Protein AF-A0AAF5CZ72-F1 (afdb_monomer_lite)

Structure (mmCIF, N/CA/C/O backbone):
data_AF-A0AAF5CZ72-F1
#
_entry.id   AF-A0AAF5CZ72-F1
#
loop_
_atom_site.group_PDB
_atom_site.id
_atom_site.type_symbol
_atom_site.label_atom_id
_atom_site.label_alt_id
_atom_site.label_comp_id
_atom_site.label_asym_id
_atom_site.label_entity_id
_atom_site.label_seq_id
_atom_site.pdbx_PDB_ins_code
_atom_site.Cartn_x
_atom_site.Cartn_y
_atom_site.Cartn_z
_atom_site.occupancy
_atom_site.B_iso_or_equiv
_atom_site.auth_seq_id
_atom_site.auth_comp_id
_atom_site.auth_asym_id
_atom_site.auth_atom_id
_atom_site.pdbx_PDB_model_num
ATOM 1 N N . ARG A 1 1 ? -24.832 -3.952 35.831 1.00 93.50 1 ARG A N 1
ATOM 2 C CA . ARG A 1 1 ? -23.493 -4.378 35.353 1.00 93.50 1 ARG A CA 1
ATOM 3 C C . ARG A 1 1 ? -23.119 -3.687 34.043 1.00 93.50 1 ARG A C 1
ATOM 5 O O . ARG A 1 1 ? -22.238 -2.846 34.098 1.00 93.50 1 ARG A O 1
ATOM 12 N N . LEU A 1 2 ? -23.837 -3.908 32.927 1.00 95.81 2 LEU A N 1
ATOM 13 C CA . LEU A 1 2 ? -23.549 -3.218 31.651 1.00 95.81 2 LEU A CA 1
ATOM 14 C C . LEU A 1 2 ? -23.473 -1.693 31.794 1.00 95.81 2 LEU A C 1
ATOM 16 O O . LEU A 1 2 ? -22.510 -1.086 31.352 1.00 95.81 2 LEU A O 1
ATOM 20 N N . ALA A 1 3 ? -24.460 -1.085 32.460 1.00 96.19 3 ALA A N 1
ATOM 21 C CA . ALA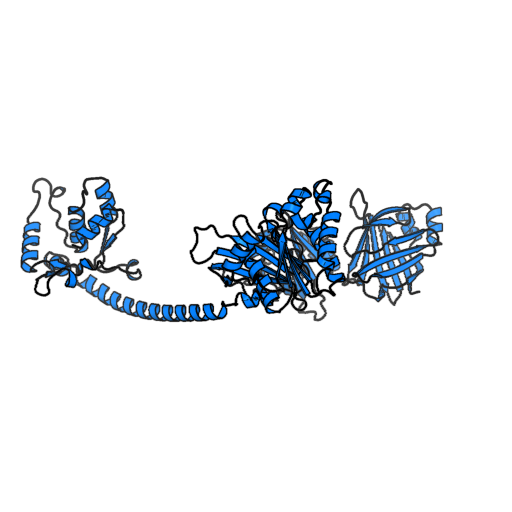 A 1 3 ? -24.511 0.366 32.628 1.00 96.19 3 ALA A CA 1
ATOM 22 C C . ALA A 1 3 ? -23.283 0.937 33.362 1.00 96.19 3 ALA A C 1
ATOM 24 O O . ALA A 1 3 ? -22.814 2.002 32.989 1.00 96.19 3 ALA A O 1
ATOM 25 N N . ALA A 1 4 ? -22.731 0.210 34.342 1.00 95.75 4 ALA A N 1
ATOM 26 C CA . ALA A 1 4 ? -21.543 0.638 35.081 1.00 95.75 4 ALA A CA 1
ATOM 27 C C . ALA A 1 4 ? -20.281 0.558 34.209 1.00 95.75 4 ALA A C 1
ATOM 29 O O . ALA A 1 4 ? -19.501 1.504 34.168 1.00 95.75 4 ALA A O 1
ATOM 30 N N . PHE A 1 5 ? -20.129 -0.534 33.447 1.00 95.88 5 PHE A N 1
ATOM 31 C CA . PHE A 1 5 ? -19.059 -0.670 32.454 1.00 95.88 5 PHE A CA 1
ATOM 32 C C . PHE A 1 5 ? -19.119 0.464 31.423 1.00 95.88 5 PHE A C 1
ATOM 34 O O . PHE A 1 5 ? -18.120 1.131 31.173 1.00 95.88 5 PHE A O 1
ATOM 41 N N . VAL A 1 6 ? -20.305 0.733 30.870 1.00 97.50 6 VAL A N 1
ATOM 42 C CA . VAL A 1 6 ? -20.506 1.812 29.899 1.00 97.50 6 VAL A CA 1
ATOM 43 C C . VAL A 1 6 ? -20.211 3.177 30.528 1.00 97.50 6 VAL A C 1
ATOM 45 O O . VAL A 1 6 ? -19.459 3.945 29.945 1.00 97.50 6 VAL A O 1
ATOM 48 N N . ALA A 1 7 ? -20.727 3.473 31.725 1.00 97.50 7 ALA A N 1
ATOM 49 C CA . ALA A 1 7 ? -20.492 4.749 32.405 1.00 97.50 7 ALA A CA 1
ATOM 50 C C . ALA A 1 7 ? -18.996 5.038 32.613 1.00 97.50 7 ALA A C 1
ATOM 52 O O . ALA A 1 7 ? -18.552 6.154 32.343 1.00 97.50 7 ALA A O 1
ATOM 53 N N . LYS A 1 8 ? -18.214 4.028 33.021 1.00 97.38 8 LYS A N 1
ATOM 54 C CA . LYS A 1 8 ? -16.760 4.151 33.181 1.00 97.38 8 LYS A CA 1
ATOM 55 C C . LYS A 1 8 ? -16.072 4.508 31.856 1.00 97.38 8 LYS A C 1
ATOM 57 O O . LYS A 1 8 ? -15.407 5.536 31.783 1.00 97.38 8 LYS A O 1
ATOM 62 N N . ASN A 1 9 ? -16.330 3.748 30.790 1.00 97.25 9 ASN A N 1
ATOM 63 C CA . ASN A 1 9 ? -15.731 4.004 29.472 1.00 97.25 9 ASN A CA 1
ATOM 64 C C . ASN A 1 9 ? -16.132 5.384 28.900 1.00 97.25 9 ASN A C 1
ATOM 66 O O . ASN A 1 9 ? -15.327 6.062 28.264 1.00 97.25 9 ASN A O 1
ATOM 70 N N . LEU A 1 10 ? -17.364 5.850 29.154 1.00 97.88 10 LEU A N 1
ATOM 71 C CA . LEU A 1 10 ? -17.806 7.189 28.736 1.00 97.88 10 LEU A CA 1
ATOM 72 C C . LEU A 1 10 ? -17.044 8.316 29.463 1.00 97.88 10 LEU A C 1
ATOM 74 O O . LEU A 1 10 ? -16.788 9.364 28.857 1.00 97.88 10 LEU A O 1
ATOM 78 N N . LEU A 1 11 ? -16.689 8.118 30.741 1.00 95.75 11 LEU A N 1
ATOM 79 C CA . LEU A 1 11 ? -15.871 9.052 31.534 1.00 95.75 11 LEU A CA 1
ATOM 80 C C . LEU A 1 11 ? -14.395 9.044 31.131 1.00 95.75 11 LEU A C 1
ATOM 82 O O . LEU A 1 11 ? -13.753 10.089 31.239 1.00 95.75 11 LEU A O 1
ATOM 86 N N . GLU A 1 12 ? -13.897 7.908 30.647 1.00 96.44 12 GLU A N 1
ATOM 87 C CA . GLU A 1 12 ? -12.569 7.750 30.031 1.00 96.44 12 GLU A CA 1
ATOM 88 C C . GLU A 1 12 ? -12.496 8.365 28.622 1.00 96.44 12 GLU A C 1
ATOM 90 O O . GLU A 1 12 ? -11.423 8.471 28.043 1.00 96.44 12 GLU A O 1
ATOM 95 N N . GLY A 1 13 ? -13.626 8.818 28.067 1.00 94.19 13 GLY A N 1
ATOM 96 C CA . GLY A 1 13 ? -13.669 9.524 26.784 1.00 94.19 13 GLY A CA 1
ATOM 97 C C . GLY A 1 13 ? -14.124 8.680 25.596 1.00 94.19 13 GLY A C 1
ATOM 98 O O . GLY A 1 13 ? -14.270 9.218 24.497 1.00 94.19 13 GLY A O 1
ATOM 99 N N . GLN A 1 14 ? -14.422 7.396 25.794 1.00 95.69 14 GLN A N 1
ATOM 100 C CA . GLN A 1 14 ? -14.831 6.510 24.708 1.00 95.69 14 GLN A CA 1
ATOM 101 C C . GLN A 1 14 ? -16.264 6.791 24.237 1.00 95.69 14 GLN A C 1
ATOM 103 O O . GLN A 1 14 ? -17.154 7.127 25.022 1.00 95.69 14 GLN A O 1
ATOM 108 N N . LYS A 1 15 ? -16.509 6.618 22.933 1.00 96.69 15 LYS A N 1
ATOM 109 C CA . LYS A 1 15 ? -17.856 6.630 22.344 1.00 96.69 15 LYS A CA 1
ATOM 110 C C . LYS A 1 15 ? -18.422 5.218 22.370 1.00 96.69 15 LYS A C 1
ATOM 112 O O . LYS A 1 15 ? -17.863 4.320 21.748 1.00 96.69 15 LYS A O 1
ATOM 117 N N . VAL A 1 16 ? -19.538 5.026 23.070 1.00 96.75 16 VAL A N 1
ATOM 118 C CA . VAL A 1 16 ? -20.135 3.700 23.266 1.00 96.75 16 VAL A CA 1
ATOM 119 C C . VAL A 1 16 ? -21.534 3.662 22.673 1.00 96.75 16 VAL A C 1
ATOM 121 O O . VAL A 1 16 ? -22.371 4.524 22.946 1.00 96.75 16 VAL A O 1
ATOM 124 N N . ILE A 1 17 ? -21.795 2.636 21.867 1.00 97.06 17 ILE A N 1
ATOM 125 C CA . ILE A 1 17 ? -23.080 2.421 21.205 1.00 97.06 17 ILE A CA 1
ATOM 126 C C . ILE A 1 17 ? -23.619 1.071 21.656 1.00 97.06 17 ILE A C 1
ATOM 128 O O . ILE A 1 17 ? -23.020 0.032 21.387 1.00 97.06 17 ILE A O 1
ATOM 132 N N . VAL A 1 18 ? -24.746 1.088 22.361 1.00 97.25 18 VAL A N 1
ATOM 133 C CA . VAL A 1 18 ? -25.418 -0.119 22.844 1.00 97.25 18 VAL A CA 1
ATOM 134 C C . VAL A 1 18 ? -26.558 -0.464 21.895 1.00 97.25 18 VAL A C 1
ATOM 136 O O . VAL A 1 18 ? -27.410 0.366 21.593 1.00 97.25 18 VAL A O 1
ATOM 139 N N . LEU A 1 19 ? -26.554 -1.698 21.411 1.00 96.56 19 LEU A N 1
ATOM 140 C CA . LEU A 1 19 ? -27.514 -2.212 20.439 1.00 96.56 19 LEU A CA 1
ATOM 141 C C . LEU A 1 19 ? -28.357 -3.313 21.087 1.00 96.56 19 LEU A C 1
ATOM 143 O O . LEU A 1 19 ? -27.892 -3.949 22.037 1.00 96.56 19 LEU A O 1
ATOM 147 N N . ARG A 1 20 ? -29.550 -3.574 20.544 1.00 95.50 20 ARG A N 1
ATOM 148 C CA . ARG A 1 20 ? -30.510 -4.561 21.071 1.00 95.50 20 ARG A CA 1
ATOM 149 C C . ARG A 1 20 ? -30.875 -4.328 22.538 1.00 95.50 20 ARG A C 1
ATOM 151 O O . ARG A 1 20 ? -30.825 -5.237 23.370 1.00 95.50 20 ARG A O 1
ATOM 158 N N . CYS A 1 21 ? -31.212 -3.085 22.887 1.00 97.44 21 CYS A N 1
ATOM 159 C CA . CYS A 1 21 ? -31.580 -2.739 24.260 1.00 97.44 21 CYS A CA 1
ATOM 160 C C . CYS A 1 21 ? -32.808 -3.513 24.785 1.00 97.44 21 CYS A C 1
ATOM 162 O O . CYS A 1 21 ? -32.939 -3.696 25.992 1.00 97.44 21 CYS A O 1
ATOM 164 N N . GLU A 1 22 ? -33.685 -4.001 23.909 1.00 96.69 22 GLU A N 1
ATOM 165 C CA . GLU A 1 22 ? -34.842 -4.842 24.233 1.00 96.69 22 GLU A CA 1
ATOM 166 C C . GLU A 1 22 ? -34.468 -6.247 24.738 1.00 96.69 22 GLU A C 1
ATOM 168 O O . GLU A 1 22 ? -35.225 -6.849 25.504 1.00 96.69 22 GLU A O 1
ATOM 173 N N . GLU A 1 23 ? -33.296 -6.766 24.360 1.00 95.69 23 GLU A N 1
ATOM 174 C CA . GLU A 1 23 ? -32.754 -8.047 24.842 1.00 95.69 23 GLU A CA 1
ATOM 175 C C . GLU A 1 23 ? -31.932 -7.882 26.138 1.00 95.69 23 GLU A C 1
ATOM 177 O O . GLU A 1 23 ? -31.432 -8.866 26.687 1.00 95.69 23 GLU A O 1
ATOM 182 N N . LEU A 1 24 ? -31.800 -6.659 26.675 1.00 96.19 24 LEU A N 1
ATOM 183 C CA . LEU A 1 24 ? -31.141 -6.445 27.965 1.00 96.19 24 LEU A CA 1
ATOM 184 C C . LEU A 1 24 ? -31.910 -7.106 29.102 1.00 96.19 24 LEU A C 1
ATOM 186 O O . LEU A 1 24 ? -33.134 -7.218 29.088 1.00 96.19 24 LEU A O 1
ATOM 190 N N . VAL A 1 25 ? -31.167 -7.498 30.131 1.00 95.31 25 VAL A N 1
ATOM 191 C CA . VAL A 1 25 ? -31.692 -8.255 31.261 1.00 95.31 25 VAL A CA 1
ATOM 192 C C . VAL A 1 25 ? -31.418 -7.525 32.572 1.00 95.31 25 VAL A C 1
ATOM 194 O O . VAL A 1 25 ? -30.308 -7.049 32.821 1.00 95.31 25 VAL A O 1
ATOM 197 N N . ILE A 1 26 ? -32.438 -7.467 33.423 1.00 94.56 26 ILE A N 1
ATOM 198 C CA . ILE A 1 26 ? -32.374 -6.995 34.804 1.00 94.56 26 ILE A CA 1
ATOM 199 C C . ILE A 1 26 ? -32.451 -8.222 35.715 1.00 94.56 26 ILE A C 1
ATOM 201 O O . ILE A 1 26 ? -33.317 -9.071 35.541 1.00 94.56 26 ILE A O 1
ATOM 205 N N . SER A 1 27 ? -31.549 -8.329 36.688 1.00 92.69 27 SER A N 1
ATOM 206 C CA . SER A 1 27 ? -31.594 -9.396 37.694 1.00 92.69 27 SER A CA 1
ATOM 207 C C . SER A 1 27 ? -32.832 -9.271 38.587 1.00 92.69 27 SER A C 1
ATOM 209 O O . SER A 1 27 ? -33.130 -8.171 39.059 1.00 92.69 27 SER A O 1
ATOM 211 N N . GLY A 1 28 ? -33.474 -10.398 38.890 1.00 92.94 28 GLY A N 1
ATOM 212 C CA . GLY A 1 28 ? -34.670 -10.474 39.726 1.00 92.94 28 GLY A CA 1
ATOM 213 C C . GLY A 1 28 ? -35.922 -10.865 38.943 1.00 92.94 28 GLY A C 1
ATOM 214 O O . GLY A 1 28 ? -35.965 -10.779 37.716 1.00 92.94 28 GLY A O 1
ATOM 215 N N . ASN A 1 29 ? -36.944 -11.298 39.680 1.00 94.88 29 ASN A N 1
ATOM 216 C CA . ASN A 1 29 ? -38.208 -11.745 39.110 1.00 94.88 29 ASN A CA 1
ATOM 217 C C . ASN A 1 29 ? -38.923 -10.618 38.349 1.00 94.88 29 ASN A C 1
ATOM 219 O O . ASN A 1 29 ? -39.008 -9.479 38.822 1.00 94.88 29 ASN A O 1
ATOM 223 N N . PHE A 1 30 ? -39.490 -10.973 37.196 1.00 96.31 30 PHE A N 1
ATOM 224 C CA . PHE A 1 30 ? -40.246 -10.080 36.326 1.00 96.31 30 PHE A CA 1
ATOM 225 C C . PHE A 1 30 ? -41.327 -9.269 37.061 1.00 96.31 30 PHE A C 1
ATOM 227 O O . PHE A 1 30 ? -41.356 -8.043 36.938 1.00 96.31 30 PHE A O 1
ATOM 234 N N . HIS A 1 31 ? -42.177 -9.914 37.867 1.00 95.81 31 HIS A N 1
ATOM 235 C CA . HIS A 1 31 ? -43.292 -9.249 38.551 1.00 95.81 31 HIS A CA 1
ATOM 236 C C . HIS A 1 31 ? -42.796 -8.195 39.541 1.00 95.81 31 HIS A C 1
ATOM 238 O O . HIS A 1 31 ? -43.301 -7.073 39.567 1.00 95.81 31 HIS A O 1
ATOM 244 N N . ARG A 1 32 ? -41.733 -8.505 40.293 1.00 95.25 32 ARG A N 1
ATOM 245 C CA . ARG A 1 32 ? -41.104 -7.548 41.213 1.00 95.25 32 ARG A CA 1
ATOM 246 C C . ARG A 1 32 ? -40.509 -6.359 40.460 1.00 95.25 32 ARG A C 1
ATOM 248 O O . ARG A 1 32 ? -40.669 -5.216 40.889 1.00 95.25 32 ARG A O 1
ATOM 255 N N . SER A 1 33 ? -39.839 -6.608 39.334 1.00 95.31 33 SER A N 1
ATOM 256 C CA . SER A 1 33 ? -39.312 -5.546 38.471 1.00 95.31 33 SER A CA 1
ATOM 257 C C . SER A 1 33 ? -40.427 -4.667 37.896 1.00 95.31 33 SER A C 1
ATOM 259 O O . SER A 1 33 ? -40.274 -3.444 37.884 1.00 95.31 33 SER A O 1
ATOM 261 N N . LYS A 1 34 ? -41.559 -5.261 37.498 1.00 95.62 34 LYS A N 1
ATOM 262 C CA . LYS A 1 34 ? -42.752 -4.541 37.036 1.00 95.62 34 LYS A CA 1
ATOM 263 C C . LYS A 1 34 ? -43.356 -3.678 38.135 1.00 95.62 34 LYS A C 1
ATOM 265 O O . LYS A 1 34 ? -43.486 -2.480 37.925 1.00 95.62 34 LYS A O 1
ATOM 270 N N . ILE A 1 35 ? -43.637 -4.230 39.317 1.00 96.06 35 ILE A N 1
ATOM 271 C CA . ILE A 1 35 ? -44.197 -3.479 40.458 1.00 96.06 35 ILE A CA 1
ATOM 272 C C . ILE A 1 35 ? -43.293 -2.299 40.828 1.00 96.06 35 ILE A C 1
ATOM 274 O O . ILE A 1 35 ? -43.770 -1.179 41.012 1.00 96.06 35 ILE A O 1
ATOM 278 N N . LYS A 1 36 ? -41.971 -2.507 40.853 1.00 95.19 36 LYS A N 1
ATOM 279 C CA . LYS A 1 36 ? -41.002 -1.426 41.082 1.00 95.19 36 LYS A CA 1
ATOM 280 C C . LYS A 1 36 ? -41.109 -0.325 40.024 1.00 95.19 36 LYS A C 1
ATOM 282 O O . LYS A 1 36 ? -41.000 0.855 40.354 1.00 95.19 36 LYS A O 1
ATOM 287 N N . PHE A 1 37 ? -41.305 -0.696 38.761 1.00 94.50 37 PHE A N 1
ATOM 288 C CA . PHE A 1 37 ? -41.469 0.266 37.678 1.00 94.50 37 PHE A CA 1
ATOM 289 C C . PHE A 1 37 ? -42.815 0.998 37.758 1.00 94.50 37 PHE A C 1
ATOM 291 O O . PHE A 1 37 ? -42.835 2.215 37.615 1.00 94.50 37 PHE A O 1
ATOM 298 N N . LEU A 1 38 ? -43.912 0.296 38.058 1.00 94.88 38 LEU A N 1
ATOM 299 C CA . LEU A 1 38 ? -45.241 0.882 38.271 1.00 94.88 38 LEU A CA 1
ATOM 300 C C . LEU A 1 38 ? -45.231 1.886 39.435 1.00 94.88 38 LEU A C 1
ATOM 302 O O . LEU A 1 38 ? -45.669 3.020 39.273 1.00 94.88 38 LEU A O 1
ATOM 306 N N . SER A 1 39 ? -44.621 1.526 40.569 1.00 96.00 39 SER A N 1
ATOM 307 C CA . SER A 1 39 ? -44.406 2.444 41.698 1.00 96.00 39 SER A CA 1
ATOM 308 C C . SER A 1 39 ? -43.600 3.679 41.284 1.00 96.00 39 SER A C 1
ATOM 310 O O . SER A 1 39 ? -43.909 4.800 41.686 1.00 96.00 39 SER A O 1
ATOM 312 N N . PHE A 1 40 ? -42.582 3.502 40.434 1.00 93.19 40 PHE A N 1
ATOM 313 C CA . PHE A 1 40 ? -41.845 4.626 39.875 1.00 93.19 40 PHE A CA 1
ATOM 314 C C . PHE A 1 40 ? -42.731 5.513 38.981 1.00 93.19 40 PHE A C 1
ATOM 316 O O . PHE A 1 40 ? -42.614 6.729 39.090 1.00 93.19 40 PHE A O 1
ATOM 323 N N . MET A 1 41 ? -43.641 4.950 38.178 1.00 91.44 41 MET A N 1
ATOM 324 C CA . MET A 1 41 ? -44.573 5.725 37.340 1.00 91.44 41 MET A CA 1
ATOM 325 C C . MET A 1 41 ? -45.542 6.601 38.144 1.00 91.44 41 MET A C 1
ATOM 327 O O . MET A 1 41 ? -45.954 7.644 37.647 1.00 91.44 41 MET A O 1
ATOM 331 N N . ASN A 1 42 ? -45.835 6.241 39.396 1.00 91.81 42 ASN A N 1
ATOM 332 C CA . ASN A 1 42 ? -46.665 7.060 40.285 1.00 91.81 42 ASN A CA 1
ATOM 333 C C . ASN A 1 42 ? -45.938 8.315 40.805 1.00 91.81 42 ASN A C 1
ATOM 335 O O . ASN A 1 42 ? -46.569 9.218 41.352 1.00 91.81 42 ASN A O 1
ATOM 339 N N . LYS A 1 43 ? -44.609 8.410 40.641 1.00 93.00 43 LYS A N 1
ATOM 340 C CA . LYS A 1 43 ? -43.833 9.578 41.077 1.00 93.00 43 LYS A CA 1
ATOM 341 C C . LYS A 1 43 ? -43.991 10.721 40.077 1.00 93.00 43 LYS A C 1
ATOM 343 O O . LYS A 1 43 ? -43.639 10.573 38.910 1.00 93.00 43 LYS A O 1
ATOM 348 N N . ARG A 1 44 ? -44.445 11.884 40.544 1.00 89.19 44 ARG A N 1
ATOM 349 C CA . ARG A 1 44 ? -44.571 13.123 39.758 1.00 89.19 44 ARG A CA 1
ATOM 350 C C . ARG A 1 44 ? -44.276 14.344 40.629 1.00 89.19 44 ARG A C 1
ATOM 352 O O . ARG A 1 44 ? -44.455 14.285 41.840 1.00 89.19 44 ARG A O 1
ATOM 359 N N . CYS A 1 45 ? -43.802 15.432 40.024 1.00 90.50 45 CYS A N 1
ATOM 360 C CA . CYS A 1 45 ? -43.698 16.725 40.703 1.00 90.50 45 CYS A CA 1
ATOM 361 C C . CYS A 1 45 ? -44.989 17.496 40.429 1.00 90.50 45 CYS A C 1
ATOM 363 O O . CYS A 1 45 ? -45.275 17.773 39.267 1.00 90.50 45 CYS A O 1
ATOM 365 N N . ASN A 1 46 ? -45.765 17.793 41.476 1.00 88.31 46 ASN A N 1
ATOM 366 C CA . ASN A 1 46 ? -47.062 18.457 41.324 1.00 88.31 46 ASN A CA 1
ATOM 367 C C . ASN A 1 46 ? -46.913 19.929 40.896 1.00 88.31 46 ASN A C 1
ATOM 369 O O . ASN A 1 46 ? -47.660 20.403 40.056 1.00 88.31 46 ASN A O 1
ATOM 373 N N . ILE A 1 47 ? -45.899 20.626 41.426 1.00 92.38 47 ILE A N 1
ATOM 374 C CA . ILE A 1 47 ? -45.674 22.060 41.173 1.00 92.38 47 ILE A CA 1
ATOM 375 C C . ILE A 1 47 ? -45.238 22.316 39.726 1.00 92.38 47 ILE A C 1
ATOM 377 O O . ILE A 1 47 ? -45.704 23.248 39.084 1.00 92.38 47 ILE A O 1
ATOM 381 N N . ASN A 1 48 ? -44.305 21.512 39.207 1.00 88.94 48 ASN A N 1
ATOM 382 C CA . ASN A 1 48 ? -43.834 21.650 37.834 1.00 88.94 48 ASN A CA 1
ATOM 383 C C . ASN A 1 48 ? -43.464 20.274 37.256 1.00 88.94 48 ASN A C 1
ATOM 385 O O . ASN A 1 48 ? -42.387 19.747 37.572 1.00 88.94 48 ASN A O 1
ATOM 389 N N . PRO A 1 49 ? -44.303 19.702 36.373 1.00 86.81 49 PRO A N 1
ATOM 390 C CA . PRO A 1 49 ? -44.034 18.421 35.726 1.00 86.81 49 PRO A CA 1
ATOM 391 C C . PRO A 1 49 ? -42.675 18.360 35.012 1.00 86.81 49 PRO A C 1
ATOM 393 O O . PRO A 1 49 ? -42.043 17.303 35.007 1.00 86.81 49 PRO A O 1
ATOM 396 N N . ASN A 1 50 ? -42.159 19.492 34.511 1.00 87.75 50 ASN A N 1
ATOM 397 C CA . ASN A 1 50 ? -40.858 19.561 33.833 1.00 87.75 50 ASN A CA 1
ATOM 398 C C . ASN A 1 50 ? -39.662 19.354 34.777 1.00 87.75 50 ASN A C 1
ATOM 400 O O . ASN A 1 50 ? -38.561 19.045 34.322 1.00 87.75 50 ASN A O 1
ATOM 404 N N . ARG A 1 51 ? -39.852 19.503 36.094 1.00 85.25 51 ARG A N 1
ATOM 405 C CA . ARG A 1 51 ? -38.821 19.232 37.115 1.00 85.25 51 ARG A CA 1
ATOM 406 C C . ARG A 1 51 ? -38.963 17.840 37.746 1.00 85.25 51 ARG A C 1
ATOM 408 O O . ARG A 1 51 ? -38.152 17.464 38.590 1.00 85.25 51 ARG A O 1
ATOM 415 N N . GLY A 1 52 ? -39.992 17.082 37.360 1.00 85.06 52 GLY A N 1
ATOM 416 C CA . GLY A 1 52 ? -40.358 15.808 37.971 1.00 85.06 52 GLY A CA 1
ATOM 417 C C . GLY A 1 52 ? -39.640 14.574 37.421 1.00 85.06 52 GLY A C 1
ATOM 418 O O . GLY A 1 52 ? -38.687 14.625 36.642 1.00 85.06 52 GLY A O 1
ATOM 419 N N . ALA A 1 53 ? -40.117 13.411 37.863 1.00 88.44 53 ALA A N 1
ATOM 420 C CA . ALA A 1 53 ? -39.648 12.125 37.377 1.00 88.44 53 ALA A CA 1
ATOM 421 C C . ALA A 1 53 ? -40.168 11.854 35.955 1.00 88.44 53 ALA A C 1
ATOM 423 O O . ALA A 1 53 ? -41.371 11.770 35.733 1.00 88.44 53 ALA A O 1
ATOM 424 N N . PHE A 1 54 ? -39.249 11.659 35.006 1.00 91.00 54 PHE A N 1
ATOM 425 C CA . PHE A 1 54 ? -39.591 11.317 33.625 1.00 91.00 54 PHE A CA 1
ATOM 426 C C . PHE A 1 54 ? -39.644 9.806 33.391 1.00 91.00 54 PHE A C 1
ATOM 428 O O . PHE A 1 54 ? -38.715 9.045 33.712 1.00 91.00 54 PHE A O 1
ATOM 435 N N . HIS A 1 55 ? -40.737 9.396 32.761 1.00 92.62 55 HIS A N 1
ATOM 436 C CA . HIS A 1 55 ? -41.192 8.018 32.667 1.00 92.62 55 HIS A CA 1
ATOM 437 C C . HIS A 1 55 ? -40.978 7.449 31.262 1.00 92.62 55 HIS A C 1
ATOM 439 O O . HIS A 1 55 ? -41.913 7.290 30.485 1.00 92.62 55 HIS A O 1
ATOM 445 N N . TYR A 1 56 ? -39.729 7.131 30.920 1.00 94.56 56 TYR A N 1
ATOM 446 C CA . TYR A 1 56 ? -39.414 6.511 29.629 1.00 94.56 56 TYR A CA 1
ATOM 447 C C . TYR A 1 56 ? -39.966 5.086 29.518 1.00 94.56 56 TYR A C 1
ATOM 449 O O . TYR A 1 56 ? -39.890 4.319 30.473 1.00 94.56 56 TYR A O 1
ATOM 457 N N . ARG A 1 57 ? -40.479 4.722 28.339 1.00 95.12 57 ARG A N 1
ATOM 458 C CA . ARG A 1 57 ? -41.010 3.377 28.038 1.00 95.12 57 ARG A CA 1
ATOM 459 C C . ARG A 1 57 ? -40.055 2.538 27.202 1.00 95.12 57 ARG A C 1
ATOM 461 O O . ARG A 1 57 ? -39.902 1.346 27.449 1.00 95.12 57 ARG A O 1
ATOM 468 N N . ALA A 1 58 ? -39.379 3.177 26.252 1.00 96.94 58 ALA A N 1
ATOM 469 C CA . ALA A 1 58 ? -38.452 2.527 25.336 1.00 96.94 58 ALA A CA 1
ATOM 470 C C . ALA A 1 58 ? -37.224 1.942 26.081 1.00 96.94 58 ALA A C 1
ATOM 472 O O . ALA A 1 58 ? -36.619 2.661 26.892 1.00 96.94 58 ALA A O 1
ATOM 473 N N . PRO A 1 59 ? -36.833 0.677 25.825 1.00 97.94 59 PRO A N 1
ATOM 474 C CA . PRO A 1 59 ? -35.681 0.029 26.459 1.00 97.94 59 PRO A CA 1
ATOM 475 C C . PRO A 1 59 ? -34.382 0.846 26.395 1.00 97.94 59 PRO A C 1
ATOM 477 O O . PRO A 1 59 ? -33.673 0.968 27.397 1.00 97.94 59 PRO A O 1
ATOM 480 N N . SER A 1 60 ? -34.082 1.457 25.246 1.00 97.31 60 SER A N 1
ATOM 481 C CA . SER A 1 60 ? -32.895 2.294 25.041 1.00 97.31 60 SER A CA 1
ATOM 482 C C . SER A 1 60 ? -32.891 3.509 25.963 1.00 97.31 60 SER A C 1
ATOM 484 O O . SER A 1 60 ? -31.866 3.832 26.562 1.00 97.31 60 SER A O 1
ATOM 486 N N . LYS A 1 61 ? -34.045 4.160 26.146 1.00 96.62 61 LYS A N 1
ATOM 487 C CA . LYS A 1 61 ? -34.204 5.335 27.011 1.00 96.62 61 LYS A CA 1
ATOM 488 C C . LYS A 1 61 ? -34.146 4.971 28.492 1.00 96.62 61 LYS A C 1
ATOM 490 O O . LYS A 1 61 ? -33.533 5.702 29.272 1.00 96.62 61 LYS A O 1
ATOM 495 N N . ILE A 1 62 ? -34.702 3.823 28.883 1.00 96.56 62 ILE A N 1
ATOM 496 C CA . ILE A 1 62 ? -34.552 3.286 30.246 1.00 96.56 62 ILE A CA 1
ATOM 497 C C . ILE A 1 62 ? -33.073 2.990 30.540 1.00 96.56 62 ILE A C 1
ATOM 499 O O . ILE A 1 62 ? -32.559 3.354 31.604 1.00 96.56 62 ILE A O 1
ATOM 503 N N . PHE A 1 63 ? -32.362 2.388 29.584 1.00 97.25 63 PHE A N 1
ATOM 504 C CA . PHE A 1 63 ? -30.932 2.128 29.708 1.00 97.25 63 PHE A CA 1
ATOM 505 C C . PHE A 1 63 ? -30.112 3.427 29.771 1.00 97.25 63 PHE A C 1
ATOM 507 O O . PHE A 1 63 ? -29.327 3.602 30.704 1.00 97.25 63 PHE A O 1
ATOM 514 N N . GLN A 1 64 ? -30.343 4.380 28.860 1.00 97.06 64 GLN A N 1
ATOM 515 C CA . GLN A 1 64 ? -29.686 5.697 28.858 1.00 97.06 64 GLN A CA 1
ATOM 516 C C . GLN A 1 64 ? -29.891 6.439 30.179 1.00 97.06 64 GLN A C 1
ATOM 518 O O . GLN A 1 64 ? -28.944 7.006 30.719 1.00 97.06 64 GLN A O 1
ATOM 523 N N . ARG A 1 65 ? -31.102 6.403 30.750 1.00 95.50 65 ARG A N 1
ATOM 524 C CA . ARG A 1 65 ? -31.375 7.017 32.053 1.00 95.50 65 ARG A CA 1
ATOM 525 C C . ARG A 1 65 ? -30.604 6.339 33.186 1.00 95.50 65 ARG A C 1
ATOM 527 O O . ARG A 1 65 ? -30.157 7.023 34.104 1.00 95.50 65 ARG A O 1
ATOM 534 N N . THR A 1 66 ? -30.444 5.020 33.123 1.00 95.81 66 THR A N 1
ATOM 535 C CA . THR A 1 66 ? -29.667 4.260 34.109 1.00 95.81 66 THR A CA 1
ATOM 536 C C . THR A 1 66 ? -28.188 4.639 34.035 1.00 95.81 66 THR A C 1
ATOM 538 O O . THR A 1 66 ? -27.586 4.915 35.067 1.00 95.81 66 THR A O 1
ATOM 541 N N . VAL A 1 67 ? -27.620 4.736 32.827 1.00 97.94 67 VAL A N 1
ATOM 542 C CA . VAL A 1 67 ? -26.240 5.215 32.632 1.00 97.94 67 VAL A CA 1
ATOM 543 C C . VAL A 1 67 ? -26.095 6.667 33.095 1.00 97.94 67 VAL A C 1
ATOM 545 O O . VAL A 1 67 ? -25.165 6.976 33.830 1.00 97.94 67 VAL A O 1
ATOM 548 N N . ARG A 1 68 ? -27.049 7.548 32.763 1.00 96.44 68 ARG A N 1
ATOM 549 C CA . ARG A 1 68 ? -27.069 8.942 33.239 1.00 96.44 68 ARG A CA 1
ATOM 550 C C . ARG A 1 68 ? -27.020 9.034 34.766 1.00 96.44 68 ARG A C 1
ATOM 552 O O . ARG A 1 68 ? -26.325 9.894 35.290 1.00 96.44 68 ARG A O 1
ATOM 559 N N . GLY A 1 69 ? -27.745 8.165 35.473 1.00 95.50 69 GLY A N 1
ATOM 560 C CA . GLY A 1 69 ? -27.748 8.116 36.939 1.00 95.50 69 GLY A CA 1
ATOM 561 C C . GLY A 1 69 ? -26.415 7.682 37.560 1.00 95.50 69 GLY A C 1
ATOM 562 O O . GLY A 1 69 ? -26.190 7.959 38.730 1.00 95.50 69 GLY A O 1
ATOM 563 N N . MET A 1 70 ? -25.536 7.039 36.785 1.00 97.44 70 MET A N 1
ATOM 564 C CA . MET A 1 70 ? -24.183 6.635 37.199 1.00 97.44 70 MET A CA 1
ATOM 565 C C . MET A 1 70 ? -23.108 7.660 36.809 1.00 97.44 70 MET A C 1
ATOM 567 O O . MET A 1 70 ? -21.943 7.488 37.152 1.00 97.44 70 MET A O 1
ATOM 571 N N . LEU A 1 71 ? -23.480 8.712 36.074 1.00 96.69 71 LEU A N 1
ATOM 572 C CA . LEU A 1 71 ? -22.585 9.783 35.649 1.00 96.69 71 LEU A CA 1
ATOM 573 C C . LEU A 1 71 ? -22.862 11.058 36.462 1.00 96.69 71 LEU A C 1
ATOM 575 O O . LEU A 1 71 ? -24.029 11.346 36.759 1.00 96.69 71 LEU A O 1
ATOM 579 N N . PRO A 1 72 ? -21.840 11.898 36.727 1.00 96.25 72 PRO A N 1
ATOM 580 C CA . PRO A 1 72 ? -22.020 13.240 37.281 1.00 96.25 72 PRO A CA 1
ATOM 581 C C . PRO A 1 72 ? -22.609 14.187 36.216 1.00 96.25 72 PRO A C 1
ATOM 583 O O . PRO A 1 72 ? -22.031 15.209 35.879 1.00 96.25 72 PRO A O 1
ATOM 586 N N . HIS A 1 73 ? -23.758 13.839 35.635 1.00 94.19 73 HIS A N 1
ATOM 587 C CA . HIS A 1 73 ? -24.341 14.449 34.432 1.00 94.19 73 HIS A CA 1
ATOM 588 C C . HIS A 1 73 ? -24.780 15.913 34.589 1.00 94.19 73 HIS A C 1
ATOM 590 O O . HIS A 1 73 ? -25.207 16.510 33.608 1.00 94.19 73 HIS A O 1
ATOM 596 N N . LYS A 1 74 ? -24.696 16.477 35.799 1.00 94.19 74 LYS A N 1
ATOM 597 C CA . LYS A 1 74 ? -24.878 17.913 36.054 1.00 94.19 74 LYS A CA 1
ATOM 598 C C . LYS A 1 74 ? -23.596 18.721 35.815 1.00 94.19 74 LYS A C 1
ATOM 600 O O . LYS A 1 74 ? -23.671 19.933 35.678 1.00 94.19 74 LYS A O 1
ATOM 605 N N . THR A 1 75 ? -22.432 18.070 35.758 1.00 96.94 75 THR A N 1
ATOM 606 C CA . THR A 1 75 ? -21.158 18.716 35.418 1.00 96.94 75 THR A CA 1
ATOM 607 C C . THR A 1 75 ? -20.920 18.678 33.911 1.00 96.94 75 THR A C 1
ATOM 609 O O . THR A 1 75 ? -21.419 17.794 33.207 1.00 96.94 75 THR A O 1
ATOM 612 N N . THR A 1 76 ? -20.102 19.600 33.406 1.00 96.50 76 THR A N 1
ATOM 613 C CA . THR A 1 76 ? -19.681 19.642 31.994 1.00 96.50 76 THR A CA 1
ATOM 614 C C . THR A 1 76 ? -19.049 18.320 31.548 1.00 96.50 76 THR A C 1
ATOM 616 O O . THR A 1 76 ? -19.425 17.767 30.512 1.00 96.50 76 THR A O 1
ATOM 619 N N . ARG A 1 77 ? -18.171 17.741 32.381 1.00 95.44 77 ARG A N 1
ATOM 620 C CA . ARG A 1 77 ? -17.557 16.422 32.157 1.00 95.44 77 ARG A CA 1
ATOM 621 C C . ARG A 1 77 ? -18.607 15.320 32.002 1.00 95.44 77 ARG A C 1
ATOM 623 O O . ARG A 1 77 ? -18.533 14.535 31.056 1.00 95.44 77 ARG A O 1
ATOM 630 N N . GLY A 1 78 ? -19.586 15.260 32.906 1.00 96.12 78 GLY A N 1
ATOM 631 C CA . GLY A 1 78 ? -20.637 14.245 32.866 1.00 96.12 78 GLY A CA 1
ATOM 632 C C . GLY A 1 78 ? -21.592 14.413 31.683 1.00 96.12 78 GLY A C 1
ATOM 633 O O . GLY A 1 78 ? -21.971 13.418 31.065 1.00 96.12 78 GLY A O 1
ATOM 634 N N . MET A 1 79 ? -21.939 15.652 31.319 1.00 96.75 79 MET A N 1
ATOM 635 C CA . MET A 1 79 ? -22.737 15.940 30.121 1.00 96.75 79 MET A CA 1
ATOM 636 C C . MET A 1 79 ? -22.021 15.478 28.850 1.00 96.75 79 MET A C 1
ATOM 638 O O . MET A 1 79 ? -22.625 14.811 28.010 1.00 96.75 79 MET A O 1
ATOM 642 N N . ASN A 1 80 ? -20.724 15.768 28.728 1.00 97.12 80 ASN A N 1
ATOM 643 C CA . ASN A 1 80 ? -19.919 15.333 27.588 1.00 97.12 80 ASN A CA 1
ATOM 644 C C . ASN A 1 80 ? -19.795 13.805 27.525 1.00 97.12 80 ASN A C 1
ATOM 646 O O . ASN A 1 80 ? -19.932 13.231 26.447 1.00 97.12 80 ASN A O 1
ATOM 650 N N . ALA A 1 81 ? -19.620 13.134 28.667 1.00 97.00 81 ALA A N 1
ATOM 651 C CA . ALA A 1 81 ? -19.650 11.674 28.740 1.00 97.00 81 ALA A CA 1
ATOM 652 C C . ALA A 1 81 ? -21.002 11.106 28.276 1.00 97.00 81 ALA A C 1
ATOM 654 O O . ALA A 1 81 ? -21.040 10.162 27.493 1.00 97.00 81 ALA A O 1
ATOM 655 N N . LEU A 1 82 ? -22.123 11.711 28.680 1.00 96.38 82 LEU A N 1
ATOM 656 C CA . LEU A 1 82 ? -23.448 11.256 28.258 1.00 96.38 82 LEU A CA 1
ATOM 657 C C . LEU A 1 82 ? -23.696 11.468 26.756 1.00 96.38 82 LEU A C 1
ATOM 659 O O . LEU A 1 82 ? -24.276 10.593 26.118 1.00 96.38 82 LEU A O 1
ATOM 663 N N . LYS A 1 83 ? -23.212 12.575 26.169 1.00 97.00 83 LYS A N 1
ATOM 664 C CA . LYS A 1 83 ? -23.294 12.838 24.715 1.00 97.00 83 LYS A CA 1
ATOM 665 C C . LYS A 1 83 ? -22.598 11.759 23.870 1.00 97.00 83 LYS A C 1
ATOM 667 O O . LYS A 1 83 ? -22.961 11.560 22.713 1.00 97.00 83 LYS A O 1
ATOM 672 N N . ARG A 1 84 ? -21.609 11.052 24.431 1.00 97.50 84 ARG A N 1
ATOM 673 C CA . ARG A 1 84 ? -20.882 9.954 23.766 1.00 97.50 84 ARG A CA 1
ATOM 674 C C . ARG A 1 84 ? -21.659 8.632 23.727 1.00 97.50 84 ARG A C 1
ATOM 676 O O . ARG A 1 84 ? -21.249 7.726 23.001 1.00 97.50 84 ARG A O 1
ATOM 683 N N . LEU A 1 85 ? -22.751 8.508 24.485 1.00 97.94 85 LEU A N 1
ATOM 684 C CA . LEU A 1 85 ? -23.584 7.309 24.524 1.00 97.94 85 LEU A CA 1
ATOM 685 C C . LEU A 1 85 ? -24.674 7.355 23.456 1.00 97.94 85 LEU A C 1
ATOM 687 O O . LEU A 1 85 ? -25.468 8.292 23.399 1.00 97.94 85 LEU A O 1
ATOM 691 N N . ARG A 1 86 ? -24.805 6.270 22.693 1.00 97.06 86 ARG A N 1
ATOM 692 C CA . ARG A 1 86 ? -26.020 5.979 21.920 1.00 97.06 86 ARG A CA 1
ATOM 693 C C . ARG A 1 86 ? -26.566 4.621 22.329 1.00 97.06 86 ARG A C 1
ATOM 695 O O . ARG A 1 86 ? -25.805 3.708 22.634 1.00 97.06 86 ARG A O 1
ATOM 702 N N . ALA A 1 87 ? -27.883 4.491 22.366 1.00 97.38 87 ALA A N 1
ATOM 703 C CA . ALA A 1 87 ? -28.543 3.230 22.679 1.00 97.38 87 ALA A CA 1
ATOM 704 C C . ALA A 1 87 ? -29.728 3.052 21.733 1.00 97.38 87 ALA A C 1
ATOM 706 O O . ALA A 1 87 ? -30.444 4.026 21.505 1.00 97.38 87 ALA A O 1
ATOM 707 N N . PHE A 1 88 ? -29.915 1.844 21.209 1.00 97.69 88 PHE A N 1
ATOM 708 C CA . PHE A 1 88 ? -30.940 1.535 20.216 1.00 97.69 88 PHE A CA 1
ATOM 709 C C . PHE A 1 88 ? -31.646 0.218 20.535 1.00 97.69 88 PHE A C 1
ATOM 711 O O . PHE A 1 88 ? -31.032 -0.745 21.005 1.00 97.69 88 PHE A O 1
ATOM 718 N N . GLU A 1 89 ? -32.939 0.171 20.245 1.00 96.12 89 GLU A N 1
ATOM 719 C CA . GLU A 1 89 ? -33.689 -1.065 20.070 1.00 96.12 89 GLU A CA 1
ATOM 720 C C . GLU A 1 89 ? -33.335 -1.697 18.719 1.00 96.12 89 GLU A C 1
ATOM 722 O O . GLU A 1 89 ? -33.268 -1.014 17.695 1.00 96.12 89 GLU A O 1
ATOM 727 N N . GLY A 1 90 ? -33.070 -3.002 18.717 1.00 95.88 90 GLY A N 1
ATOM 728 C CA . GLY A 1 90 ? -32.537 -3.700 17.552 1.00 95.88 90 GLY A CA 1
ATOM 729 C C . GLY A 1 90 ? -31.162 -3.178 17.114 1.00 95.88 90 GLY A C 1
ATOM 730 O O . GLY A 1 90 ? -30.379 -2.635 17.904 1.00 95.88 90 GLY A O 1
ATOM 731 N N . VAL A 1 91 ? -30.838 -3.381 15.837 1.00 95.19 91 VAL A N 1
ATOM 732 C CA . VAL A 1 91 ? -29.591 -2.909 15.226 1.00 95.19 91 VAL A CA 1
ATOM 733 C C . VAL A 1 91 ? -29.876 -2.124 13.939 1.00 95.19 91 VAL A C 1
ATOM 735 O O . VAL A 1 91 ? -30.039 -2.738 12.880 1.00 95.19 91 VAL A O 1
ATOM 738 N N . PRO A 1 92 ? -29.905 -0.781 13.998 1.00 93.56 92 PRO A N 1
ATOM 739 C CA . PRO A 1 92 ? -30.135 0.042 12.816 1.00 93.56 92 PRO A CA 1
ATOM 740 C C . PRO A 1 92 ? -28.877 0.155 11.928 1.00 93.56 92 PRO A C 1
ATOM 742 O O . PRO A 1 92 ? -27.754 0.011 12.430 1.00 93.56 92 PRO A O 1
ATOM 745 N N . PRO A 1 93 ? -29.031 0.464 10.624 1.00 91.69 93 PRO A N 1
ATOM 746 C CA . PRO A 1 93 ? -27.925 0.911 9.777 1.00 91.69 93 PRO A CA 1
ATOM 747 C C . PRO A 1 93 ? -27.263 2.177 10.354 1.00 91.69 93 PRO A C 1
ATOM 749 O O . PRO A 1 93 ? -27.976 3.033 10.882 1.00 91.69 93 PRO A O 1
ATOM 752 N N . PRO A 1 94 ? -25.926 2.335 10.295 1.00 92.44 94 PRO A N 1
ATOM 753 C CA . PRO A 1 94 ? -24.924 1.467 9.656 1.00 92.44 94 PRO A CA 1
ATOM 754 C C . PRO A 1 94 ? -24.349 0.367 10.578 1.00 92.44 94 PRO A C 1
ATOM 756 O O . PRO A 1 94 ? -23.402 -0.332 10.211 1.00 92.44 94 PRO A O 1
ATOM 759 N N . TYR A 1 95 ? -24.865 0.211 11.803 1.00 92.50 95 TYR A N 1
ATOM 760 C CA . TYR A 1 95 ? -24.292 -0.689 12.816 1.00 92.50 95 TYR A CA 1
ATOM 761 C C . TYR A 1 95 ? -24.571 -2.175 12.556 1.00 92.50 95 TYR A C 1
ATOM 763 O O . TYR A 1 95 ? -23.966 -3.057 13.176 1.00 92.50 95 TYR A O 1
ATOM 771 N N . ASP A 1 96 ? -25.476 -2.482 11.634 1.00 87.06 96 ASP A N 1
ATOM 772 C CA . ASP A 1 96 ? -25.809 -3.832 11.197 1.00 87.06 96 ASP A CA 1
ATOM 773 C C . ASP A 1 96 ? -24.610 -4.537 10.544 1.00 87.06 96 ASP A C 1
ATOM 775 O O . ASP A 1 96 ? -24.366 -5.703 10.873 1.00 87.06 96 ASP A O 1
ATOM 779 N N . LYS A 1 97 ? -23.799 -3.821 9.753 1.00 84.75 97 LYS A N 1
ATOM 780 C CA . LYS A 1 97 ? -22.616 -4.354 9.044 1.00 84.75 97 LYS A CA 1
ATOM 781 C C . LYS A 1 97 ? -21.305 -4.275 9.836 1.00 84.75 97 LYS A C 1
ATOM 783 O O . LYS A 1 97 ? -20.339 -4.965 9.507 1.00 84.75 97 LYS A O 1
ATOM 788 N N . ILE A 1 98 ? -21.264 -3.474 10.899 1.00 87.44 98 ILE A N 1
ATOM 789 C CA . ILE A 1 98 ? -20.062 -3.281 11.724 1.00 87.44 98 ILE A CA 1
ATOM 790 C C . ILE A 1 98 ? -19.877 -4.468 12.687 1.00 87.44 98 ILE A C 1
ATOM 792 O O . ILE A 1 98 ? -20.854 -5.078 13.149 1.00 87.44 98 ILE A O 1
ATOM 796 N N . LYS A 1 99 ? -18.612 -4.805 12.997 1.00 87.44 99 LYS A N 1
ATOM 797 C CA . LYS A 1 99 ? -18.258 -5.807 14.015 1.00 87.44 99 LYS A CA 1
ATOM 798 C C . LYS A 1 99 ? -18.780 -5.351 15.377 1.00 87.44 99 LYS A C 1
ATOM 800 O O . LYS A 1 99 ? -18.470 -4.260 15.841 1.00 87.44 99 LYS A O 1
ATOM 805 N N . LYS A 1 100 ? -19.575 -6.205 16.012 1.00 89.06 100 LYS A N 1
ATOM 806 C CA . LYS A 1 100 ? -20.173 -5.945 17.323 1.00 89.06 100 LYS A CA 1
ATOM 807 C C . LYS A 1 100 ? -19.353 -6.667 18.375 1.00 89.06 100 LYS A C 1
ATOM 809 O O . LYS A 1 100 ? -18.881 -7.776 18.132 1.00 89.06 100 LYS A O 1
ATOM 814 N N . MET A 1 101 ? -19.221 -6.040 19.532 1.00 92.19 101 MET A N 1
ATOM 815 C CA . MET A 1 101 ? -18.514 -6.605 20.671 1.00 92.19 101 MET A CA 1
ATOM 816 C C . MET A 1 101 ? -19.516 -6.952 21.767 1.00 92.19 101 MET A C 1
ATOM 818 O O . MET A 1 101 ? -20.577 -6.335 21.882 1.00 92.19 101 MET A O 1
ATOM 822 N N . VAL A 1 102 ? -19.173 -7.953 22.567 1.00 92.00 102 VAL A N 1
ATOM 823 C CA . VAL A 1 102 ? -19.900 -8.324 23.780 1.00 92.00 102 VAL A CA 1
ATOM 824 C C . VAL A 1 102 ? -18.963 -8.083 24.951 1.00 92.00 102 VAL A C 1
ATOM 826 O O . VAL A 1 102 ? -17.765 -8.308 24.828 1.00 92.00 102 VAL A O 1
ATOM 829 N N . VAL A 1 103 ? -19.506 -7.622 26.074 1.00 92.19 103 VAL A N 1
ATOM 830 C CA . VAL A 1 103 ? -18.751 -7.448 27.317 1.00 92.19 103 VAL A CA 1
ATOM 831 C C . VAL A 1 103 ? -18.829 -8.770 28.100 1.00 92.19 103 VAL A C 1
ATOM 833 O O . VAL A 1 103 ? -19.895 -9.052 28.660 1.00 92.19 103 VAL A O 1
ATOM 836 N N . PRO A 1 104 ? -17.773 -9.612 28.127 1.00 91.56 104 PRO A N 1
ATOM 837 C CA . PRO A 1 104 ? -17.892 -11.014 28.550 1.00 91.56 104 PRO A CA 1
ATOM 838 C C . PRO A 1 104 ? -18.363 -11.186 30.001 1.00 91.56 104 PRO A C 1
ATOM 840 O O . PRO A 1 104 ? -19.272 -11.965 30.275 1.00 91.56 104 PRO A O 1
ATOM 843 N N . ASN A 1 105 ? -17.840 -10.379 30.929 1.00 90.25 105 ASN A N 1
ATOM 844 C CA . ASN A 1 105 ? -18.184 -10.428 32.359 1.00 90.25 105 ASN A CA 1
ATOM 845 C C . ASN A 1 105 ? -19.602 -9.912 32.696 1.00 90.25 105 ASN A C 1
ATOM 847 O O . ASN A 1 105 ? -20.042 -9.976 33.848 1.00 90.25 105 ASN A O 1
ATOM 851 N N . VAL A 1 106 ? -20.329 -9.377 31.712 1.00 91.50 106 VAL A N 1
ATOM 852 C CA . VAL A 1 106 ? -21.692 -8.852 31.878 1.00 91.50 106 VAL A CA 1
ATOM 853 C C . VAL A 1 106 ? -22.745 -9.787 31.286 1.00 91.50 106 VAL A C 1
ATOM 855 O O . VAL A 1 106 ? -23.931 -9.635 31.592 1.00 91.50 106 VAL A O 1
ATOM 858 N N . VAL A 1 107 ? -22.346 -10.758 30.461 1.00 92.50 107 VAL A N 1
ATOM 859 C CA . VAL A 1 107 ? -23.302 -11.658 29.817 1.00 92.50 107 VAL A CA 1
ATOM 860 C C . VAL A 1 107 ? -24.061 -12.451 30.874 1.00 92.50 107 VAL A C 1
ATOM 862 O O . VAL A 1 107 ? -23.468 -12.959 31.819 1.00 92.50 107 VAL A O 1
ATOM 865 N N . ARG A 1 108 ? -25.387 -12.564 30.716 1.00 91.56 108 ARG A N 1
ATOM 866 C CA . ARG A 1 108 ? -26.292 -13.169 31.708 1.00 91.56 108 ARG A CA 1
ATOM 867 C C . ARG A 1 108 ? -25.790 -14.515 32.242 1.00 91.56 108 ARG A C 1
ATOM 869 O O . ARG A 1 108 ? -25.819 -14.704 33.451 1.00 91.56 108 ARG A O 1
ATOM 876 N N . HIS A 1 109 ? -25.329 -15.407 31.360 1.00 88.88 109 HIS A N 1
ATOM 877 C CA . HIS A 1 109 ? -24.870 -16.754 31.725 1.00 88.88 109 HIS A CA 1
ATOM 878 C C . HIS A 1 109 ? -23.554 -16.769 32.520 1.00 88.88 109 HIS A C 1
ATOM 880 O O . HIS A 1 109 ? -23.305 -17.727 33.235 1.00 88.88 109 HIS A O 1
ATOM 886 N N . VAL A 1 110 ? -22.736 -15.715 32.421 1.00 91.06 110 VAL A N 1
ATOM 887 C CA . VAL A 1 110 ? -21.524 -15.535 33.241 1.00 91.06 110 VAL A CA 1
ATOM 888 C C . VAL A 1 110 ? -21.864 -14.796 34.537 1.00 91.06 110 VAL A C 1
ATOM 890 O O . VAL A 1 110 ? -21.345 -15.090 35.608 1.00 91.06 110 VAL A O 1
ATOM 893 N N . ALA A 1 111 ? -22.735 -13.792 34.444 1.00 90.69 111 ALA A N 1
ATOM 894 C CA . ALA A 1 111 ? -22.975 -12.837 35.515 1.00 90.69 111 ALA A CA 1
ATOM 895 C C . ALA A 1 111 ? -23.962 -13.321 36.593 1.00 90.69 111 ALA A C 1
ATOM 897 O O . ALA A 1 111 ? -23.886 -12.840 37.729 1.00 90.69 111 ALA A O 1
ATOM 898 N N . LEU A 1 112 ? -24.905 -14.202 36.247 1.00 91.94 112 LEU A N 1
ATOM 899 C CA . LEU A 1 112 ? -25.946 -14.720 37.138 1.00 91.94 112 LEU A CA 1
ATOM 900 C C . LEU A 1 112 ? -25.835 -16.242 37.264 1.00 91.94 112 LEU A C 1
ATOM 902 O O . LEU A 1 112 ? -25.568 -16.926 36.279 1.00 91.94 112 LEU A O 1
ATOM 906 N N . LYS A 1 113 ? -26.105 -16.774 38.464 1.00 90.56 113 LYS A N 1
ATOM 907 C CA . LYS A 1 113 ? -26.248 -18.226 38.660 1.00 90.56 113 LYS A CA 1
ATOM 908 C C . LYS A 1 113 ? -27.417 -18.751 37.800 1.00 90.56 113 LYS A C 1
ATOM 910 O O . LYS A 1 113 ? -28.417 -18.037 37.697 1.00 90.56 113 LYS A O 1
ATOM 915 N N . PRO A 1 114 ? -27.349 -19.978 37.248 1.00 90.06 114 PRO A N 1
ATOM 916 C CA . PRO A 1 114 ? -28.394 -20.528 36.376 1.00 90.06 114 PRO A CA 1
ATOM 917 C C . PRO A 1 114 ? -29.812 -20.498 36.968 1.00 90.06 114 PRO A C 1
ATOM 919 O O . PRO A 1 114 ? -30.768 -20.258 36.241 1.00 90.06 114 PRO A O 1
ATOM 922 N N . THR A 1 115 ? -29.938 -20.666 38.288 1.00 91.88 115 THR A N 1
ATOM 923 C CA . THR A 1 115 ? -31.212 -20.682 39.028 1.00 91.88 115 THR A CA 1
ATOM 924 C C . THR A 1 115 ? -31.756 -19.296 39.388 1.00 91.88 115 THR A C 1
ATOM 926 O O . THR A 1 115 ? -32.799 -19.188 40.027 1.0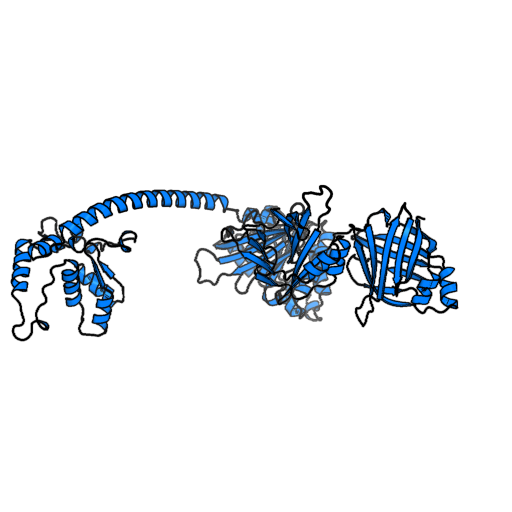0 91.88 115 THR A O 1
ATOM 929 N N . ARG A 1 116 ? -31.049 -18.208 39.055 1.00 92.62 116 ARG A N 1
ATOM 930 C CA . ARG A 1 116 ? -31.481 -16.850 39.411 1.00 92.62 116 ARG A CA 1
ATOM 931 C C . ARG A 1 116 ? -32.426 -16.280 38.360 1.00 92.62 116 ARG A C 1
ATOM 933 O O . ARG A 1 116 ? -32.038 -16.083 37.209 1.00 92.62 116 ARG A O 1
ATOM 940 N N . ASP A 1 117 ? -33.616 -15.901 38.820 1.00 94.31 117 ASP A N 1
ATOM 941 C CA . ASP A 1 117 ? -34.609 -15.186 38.025 1.00 94.31 117 ASP A CA 1
ATOM 942 C C . ASP A 1 117 ? -34.067 -13.900 37.406 1.00 94.31 117 ASP A C 1
ATOM 944 O O . ASP A 1 117 ? -33.250 -13.164 37.984 1.00 94.31 117 ASP A O 1
ATOM 948 N N . PHE A 1 118 ? -34.605 -13.588 36.233 1.00 94.56 118 PHE A N 1
ATOM 949 C CA . PHE A 1 118 ? -34.296 -12.367 35.526 1.00 94.56 118 PHE A CA 1
ATOM 950 C C . PHE A 1 118 ? -35.489 -11.839 34.729 1.00 94.56 118 PHE A C 1
ATOM 952 O O . PHE A 1 118 ? -36.405 -12.563 34.347 1.00 94.56 118 PHE A O 1
ATOM 959 N N . CYS A 1 119 ? -35.444 -10.544 34.450 1.00 95.69 119 CYS A N 1
ATOM 960 C CA . CYS A 1 119 ? -36.458 -9.799 33.731 1.00 95.69 119 CYS A CA 1
ATOM 961 C C . CYS A 1 119 ? -35.857 -9.250 32.436 1.00 95.69 119 CYS A C 1
ATOM 963 O O . CYS A 1 119 ? -34.917 -8.453 32.474 1.00 95.69 119 CYS A O 1
ATOM 965 N N . GLN A 1 120 ? -36.410 -9.629 31.285 1.00 96.25 120 GLN A N 1
ATOM 966 C CA . GLN A 1 120 ? -36.038 -9.014 30.013 1.00 96.25 120 GLN A CA 1
ATOM 967 C C . GLN A 1 120 ? -36.635 -7.604 29.915 1.00 96.25 120 GLN A C 1
ATOM 969 O O . GLN A 1 120 ? -37.837 -7.407 30.105 1.00 96.25 120 GLN A O 1
ATOM 974 N N . LEU A 1 121 ? -35.794 -6.620 29.601 1.00 96.19 121 LEU A N 1
ATOM 975 C CA . LEU A 1 121 ? -36.168 -5.212 29.562 1.00 96.19 121 LEU A CA 1
ATOM 976 C C . LEU A 1 121 ? -37.235 -4.939 28.499 1.00 96.19 121 LEU A C 1
ATOM 978 O O . LEU A 1 121 ? -38.168 -4.202 28.782 1.00 96.19 121 LEU A O 1
ATOM 982 N N . GLY A 1 122 ? -37.162 -5.578 27.327 1.00 96.62 122 GLY A N 1
ATOM 983 C CA . GLY A 1 122 ? -38.183 -5.447 26.283 1.00 96.62 122 GLY A CA 1
ATOM 984 C C . GLY A 1 122 ? -39.583 -5.874 26.737 1.00 96.62 122 GLY A C 1
ATOM 985 O O . GLY A 1 122 ? -40.554 -5.180 26.440 1.00 96.62 122 GLY A O 1
ATOM 986 N N . ARG A 1 123 ? -39.699 -6.963 27.515 1.00 96.12 123 ARG A N 1
ATOM 987 C CA . ARG A 1 123 ? -40.983 -7.395 28.096 1.00 96.12 123 ARG A CA 1
ATOM 988 C C . ARG A 1 123 ? -41.495 -6.374 29.108 1.00 96.12 123 ARG A C 1
ATOM 990 O O . ARG A 1 123 ? -42.647 -5.965 29.021 1.00 96.12 123 ARG A O 1
ATOM 997 N N . LEU A 1 124 ? -40.631 -5.938 30.028 1.00 96.69 124 LEU A N 1
ATOM 998 C CA . LEU A 1 124 ? -40.984 -4.935 31.034 1.00 96.69 124 LEU A CA 1
ATOM 999 C C . LEU A 1 124 ? -41.465 -3.643 30.373 1.00 96.69 124 LEU A C 1
ATOM 1001 O O . LEU A 1 124 ? -42.537 -3.157 30.707 1.00 96.69 124 LEU A O 1
ATOM 1005 N N . SER A 1 125 ? -40.691 -3.131 29.414 1.00 96.62 125 SER A N 1
ATOM 1006 C CA . SER A 1 125 ? -41.012 -1.951 28.614 1.00 96.62 125 SER A CA 1
ATOM 1007 C C . SER A 1 125 ? -42.371 -2.070 27.939 1.00 96.62 125 SER A C 1
ATOM 1009 O O . SER A 1 125 ? -43.153 -1.124 27.983 1.00 96.62 125 SER A O 1
ATOM 1011 N N . HIS A 1 126 ? -42.664 -3.218 27.327 1.00 97.12 126 HIS A N 1
ATOM 1012 C CA . HIS A 1 126 ? -43.931 -3.445 26.642 1.00 97.12 126 HIS A CA 1
ATOM 1013 C C . HIS A 1 126 ? -45.123 -3.392 27.600 1.00 97.12 126 HIS A C 1
ATOM 1015 O O . HIS A 1 126 ? -46.065 -2.645 27.355 1.00 97.12 126 HIS A O 1
ATOM 1021 N N . GLU A 1 127 ? -45.034 -4.076 28.744 1.00 95.31 127 GLU A N 1
ATOM 1022 C CA . GLU A 1 127 ? -46.107 -4.093 29.747 1.00 95.31 127 GLU A CA 1
ATOM 1023 C C . GLU A 1 127 ? -46.338 -2.740 30.440 1.00 95.31 127 GLU A C 1
ATOM 1025 O O . GLU A 1 127 ? -47.366 -2.556 31.087 1.00 95.31 127 GLU A O 1
ATOM 1030 N N . VAL A 1 128 ? -45.407 -1.788 30.316 1.00 93.19 128 VAL A N 1
ATOM 1031 C CA . VAL A 1 128 ? -45.575 -0.415 30.824 1.00 93.19 128 VAL A CA 1
ATOM 1032 C C . VAL A 1 128 ? -45.920 0.596 29.725 1.00 93.19 128 VAL A C 1
ATOM 1034 O O . VAL A 1 128 ? -46.007 1.787 30.018 1.00 93.19 128 VAL A O 1
ATOM 1037 N N . GLY A 1 129 ? -46.120 0.153 28.476 1.00 94.06 129 GLY A N 1
ATOM 1038 C CA . GLY A 1 129 ? -46.613 0.987 27.371 1.00 94.06 129 GLY A CA 1
ATOM 1039 C C . GLY A 1 129 ? -45.667 1.157 26.175 1.00 94.06 129 GLY A C 1
ATOM 1040 O O . GLY A 1 129 ? -45.869 2.057 25.366 1.00 94.06 129 GLY A O 1
ATOM 1041 N N . TRP A 1 130 ? -44.610 0.352 26.034 1.00 96.94 130 TRP A N 1
ATOM 1042 C CA . TRP A 1 130 ? -43.785 0.355 24.819 1.00 96.94 130 TRP A CA 1
ATOM 1043 C C . TRP A 1 130 ? -44.427 -0.490 23.706 1.00 96.94 130 TRP A C 1
ATOM 1045 O O . TRP A 1 130 ? -44.406 -1.721 23.734 1.00 96.94 130 TRP A O 1
ATOM 1055 N N . GLN A 1 131 ? -44.978 0.186 22.700 1.00 95.56 131 GLN A N 1
ATOM 1056 C CA . GLN A 1 131 ? -45.788 -0.432 21.640 1.00 95.56 131 GLN A CA 1
ATOM 1057 C C . GLN A 1 131 ? -44.970 -1.045 20.487 1.00 95.56 131 GLN A C 1
ATOM 1059 O O . GLN A 1 131 ? -45.486 -1.848 19.723 1.00 95.56 131 GLN A O 1
ATOM 1064 N N . TYR A 1 132 ? -43.676 -0.728 20.365 1.00 95.56 132 TYR A N 1
ATOM 1065 C CA . TYR A 1 132 ? -42.857 -1.130 19.208 1.00 95.56 132 TYR A CA 1
ATOM 1066 C C . TYR A 1 132 ? -42.194 -2.510 19.337 1.00 95.56 132 TYR A C 1
ATOM 1068 O O . TYR A 1 132 ? -41.333 -2.852 18.525 1.00 95.56 132 TYR A O 1
ATOM 1076 N N . LYS A 1 133 ? -42.575 -3.307 20.342 1.00 94.88 133 LYS A N 1
ATOM 1077 C CA . LYS A 1 133 ? -41.988 -4.631 20.605 1.00 94.88 133 LYS A CA 1
ATOM 1078 C C . LYS A 1 133 ? -42.037 -5.529 19.366 1.00 94.88 133 LYS A C 1
ATOM 1080 O O . LYS A 1 133 ? -41.000 -6.040 18.944 1.00 94.88 133 LYS A O 1
ATOM 1085 N N . ASP A 1 134 ? -43.212 -5.665 18.759 1.00 95.50 134 ASP A N 1
ATOM 1086 C CA . ASP A 1 134 ? -43.419 -6.586 17.636 1.00 95.50 134 ASP A CA 1
ATOM 1087 C C . ASP A 1 134 ? -42.797 -6.057 16.337 1.00 95.50 134 ASP A C 1
ATOM 1089 O O . ASP A 1 134 ? -42.240 -6.820 15.545 1.00 95.50 134 ASP A O 1
ATOM 1093 N N . VAL A 1 135 ? -42.787 -4.731 16.155 1.00 96.19 135 VAL A N 1
ATOM 1094 C CA . VAL A 1 135 ? -42.105 -4.069 15.031 1.00 96.19 135 VAL A CA 1
ATOM 1095 C C . VAL A 1 135 ? -40.601 -4.344 15.078 1.00 96.19 135 VAL A C 1
ATOM 1097 O O . VAL A 1 135 ? -40.022 -4.787 14.083 1.00 96.19 135 VAL A O 1
ATOM 1100 N N . VAL A 1 136 ? -39.965 -4.137 16.237 1.00 96.75 136 VAL A N 1
ATOM 1101 C CA . VAL A 1 136 ? -38.530 -4.406 16.422 1.00 96.75 136 VAL A CA 1
ATOM 1102 C C . VAL A 1 136 ? -38.233 -5.893 16.250 1.00 96.75 136 VAL A C 1
ATOM 1104 O O . VAL A 1 136 ? -37.2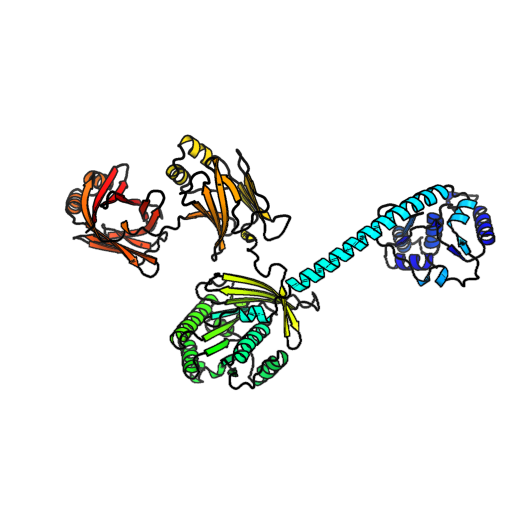85 -6.231 15.544 1.00 96.75 136 VAL A O 1
ATOM 1107 N N . ALA A 1 137 ? -39.062 -6.786 16.800 1.00 96.50 137 ALA A N 1
ATOM 1108 C CA . ALA A 1 137 ? -38.898 -8.230 16.630 1.00 96.50 137 ALA A CA 1
ATOM 1109 C C . ALA A 1 137 ? -38.939 -8.650 15.148 1.00 96.50 137 ALA A C 1
ATOM 1111 O O . ALA A 1 137 ? -38.067 -9.395 14.692 1.00 96.50 137 ALA A O 1
ATOM 1112 N N . LYS A 1 138 ? -39.889 -8.114 14.367 1.00 97.38 138 LYS A N 1
ATOM 1113 C CA . LYS A 1 138 ? -40.005 -8.356 12.918 1.00 97.38 138 LYS A CA 1
ATOM 1114 C C . LYS A 1 138 ? -38.773 -7.865 12.152 1.00 97.38 138 LYS A C 1
ATOM 1116 O O . LYS A 1 138 ? -38.271 -8.569 11.273 1.00 97.38 138 LYS A O 1
ATOM 1121 N N . LEU A 1 139 ? -38.270 -6.669 12.466 1.00 95.88 139 LEU A N 1
ATOM 1122 C CA . LEU A 1 139 ? -37.076 -6.108 11.823 1.00 95.88 139 LEU A CA 1
ATOM 1123 C C . LEU A 1 139 ? -35.802 -6.876 12.200 1.00 95.88 139 LEU A C 1
ATOM 1125 O O . LEU A 1 139 ? -34.975 -7.156 11.332 1.00 95.88 139 LEU A O 1
ATOM 1129 N N . GLU A 1 140 ? -35.666 -7.280 13.461 1.00 95.88 140 GLU A N 1
ATOM 1130 C CA . GLU A 1 140 ? -34.543 -8.083 13.943 1.00 95.88 140 GLU A CA 1
ATOM 1131 C C . GLU A 1 140 ? -34.522 -9.479 13.317 1.00 95.88 140 GLU A C 1
ATOM 1133 O O . GLU A 1 140 ? -33.451 -9.951 12.935 1.00 95.88 140 GLU A O 1
ATOM 1138 N N . ALA A 1 141 ? -35.680 -10.122 13.143 1.00 95.94 141 ALA A N 1
ATOM 1139 C CA . ALA A 1 141 ? -35.779 -11.391 12.425 1.00 95.94 141 ALA A CA 1
ATOM 1140 C C . ALA A 1 141 ? -35.272 -11.250 10.979 1.00 95.94 141 ALA A C 1
ATOM 1142 O O . ALA A 1 141 ? -34.372 -11.983 10.562 1.00 95.94 141 ALA A O 1
ATOM 1143 N N . LYS A 1 142 ? -35.748 -10.230 10.246 1.00 95.88 142 LYS A N 1
ATOM 1144 C CA . LYS A 1 142 ? -35.265 -9.914 8.887 1.00 95.88 142 LYS A CA 1
ATOM 1145 C C . LYS A 1 142 ? -33.757 -9.635 8.860 1.00 95.88 142 LYS A C 1
ATOM 1147 O O . LYS A 1 142 ? -33.052 -10.096 7.962 1.00 95.88 142 LYS A O 1
ATOM 1152 N N . ARG A 1 143 ? -33.240 -8.892 9.842 1.00 94.81 143 ARG A N 1
ATOM 1153 C CA . ARG A 1 143 ? -31.811 -8.572 9.954 1.00 94.81 143 ARG A CA 1
ATOM 1154 C C . ARG A 1 143 ? -30.963 -9.813 10.225 1.00 94.81 143 ARG A C 1
ATOM 1156 O O . ARG A 1 143 ? -29.903 -9.941 9.620 1.00 94.81 143 ARG A O 1
ATOM 1163 N N . LYS A 1 144 ? -31.397 -10.714 11.113 1.00 94.06 144 LYS A N 1
ATOM 1164 C CA . LYS A 1 144 ? -30.672 -11.953 11.450 1.00 94.06 144 LYS A CA 1
ATOM 1165 C C . LYS A 1 144 ? -30.475 -12.830 10.206 1.00 94.06 144 LYS A C 1
ATOM 1167 O O . LYS A 1 144 ? -29.358 -13.292 9.983 1.00 94.06 144 LYS A O 1
ATOM 1172 N N . VAL A 1 145 ? -31.496 -12.943 9.349 1.00 95.06 145 VAL A N 1
ATOM 1173 C CA . VAL A 1 145 ? -31.400 -13.641 8.050 1.00 95.06 145 VAL A CA 1
ATOM 1174 C C . VAL A 1 145 ? -30.355 -12.985 7.137 1.00 95.06 145 VAL A C 1
ATOM 1176 O O . VAL A 1 145 ? -29.425 -13.650 6.682 1.00 95.06 145 VAL A O 1
ATOM 1179 N N . LYS A 1 146 ? -30.429 -11.659 6.934 1.00 92.00 146 LYS A N 1
ATOM 1180 C CA . LYS A 1 146 ? -29.445 -10.918 6.115 1.00 92.00 146 LYS A CA 1
ATOM 1181 C C . LYS A 1 146 ? -28.016 -11.027 6.661 1.00 92.00 146 LYS A C 1
ATOM 1183 O O . LYS A 1 146 ? -27.064 -11.168 5.897 1.00 92.00 146 LYS A O 1
ATOM 1188 N N . ALA A 1 147 ? -27.856 -10.968 7.981 1.00 90.38 147 ALA A N 1
ATOM 1189 C CA . ALA A 1 147 ? -26.557 -11.045 8.640 1.00 90.38 147 ALA A CA 1
ATOM 1190 C C . ALA A 1 147 ? -25.910 -12.430 8.490 1.00 90.38 147 ALA A C 1
ATOM 1192 O O . ALA A 1 147 ? -24.697 -12.504 8.295 1.00 90.38 147 ALA A O 1
ATOM 1193 N N . ALA A 1 148 ? -26.701 -13.508 8.544 1.00 91.44 148 ALA A N 1
ATOM 1194 C CA . ALA A 1 148 ? -26.218 -14.864 8.296 1.00 91.44 148 ALA A CA 1
ATOM 1195 C C . ALA A 1 148 ? -25.698 -15.013 6.856 1.00 91.44 148 ALA A C 1
ATOM 1197 O O . ALA A 1 148 ? -24.569 -15.465 6.663 1.00 91.44 148 ALA A O 1
ATOM 1198 N N . ALA A 1 149 ? -26.456 -14.530 5.865 1.00 92.44 149 ALA A N 1
ATOM 1199 C CA . ALA A 1 149 ? -26.029 -14.524 4.464 1.00 92.44 149 ALA A CA 1
ATOM 1200 C C . ALA A 1 149 ? -24.726 -13.724 4.256 1.00 92.44 149 ALA A C 1
ATOM 1202 O O . ALA A 1 149 ? -23.765 -14.228 3.672 1.00 92.44 149 ALA A O 1
ATOM 1203 N N . HIS A 1 150 ? -24.645 -12.513 4.818 1.00 87.44 150 HIS A N 1
ATOM 1204 C CA . HIS A 1 150 ? -23.440 -11.680 4.753 1.00 87.44 150 HIS A CA 1
ATOM 1205 C C . HIS A 1 150 ? -22.224 -12.341 5.427 1.00 87.44 150 HIS A C 1
ATOM 1207 O O . HIS A 1 150 ? -21.100 -12.237 4.939 1.00 87.44 150 HIS A O 1
ATOM 1213 N N . TYR A 1 151 ? -22.420 -13.044 6.549 1.00 87.94 151 TYR A N 1
ATOM 1214 C CA . TYR A 1 151 ? -21.337 -13.760 7.224 1.00 87.94 151 TYR A CA 1
ATOM 1215 C C . TYR A 1 151 ? -20.789 -14.917 6.377 1.00 87.94 151 TYR A C 1
ATOM 1217 O O . TYR A 1 151 ? -19.570 -15.070 6.296 1.00 87.94 151 TYR A O 1
ATOM 1225 N N . VAL A 1 152 ? -21.655 -15.687 5.708 1.00 93.06 152 VAL A N 1
ATOM 1226 C CA . VAL A 1 152 ? -21.237 -16.761 4.788 1.00 93.06 152 VAL A CA 1
ATOM 1227 C C . VAL A 1 152 ? -20.411 -16.193 3.631 1.00 93.06 152 VAL A C 1
ATOM 1229 O O . VAL A 1 152 ? -19.307 -16.675 3.378 1.00 93.06 152 VAL A O 1
ATOM 1232 N N . GLN A 1 153 ? -20.880 -15.109 3.003 1.00 90.00 153 GLN A N 1
ATOM 1233 C CA . GLN A 1 153 ? -20.138 -14.410 1.945 1.00 90.00 153 GLN A CA 1
ATOM 1234 C C . GLN A 1 153 ? -18.764 -13.933 2.436 1.00 90.00 153 GLN A C 1
ATOM 1236 O O . GLN A 1 153 ? -17.740 -14.240 1.826 1.00 90.00 153 GLN A O 1
ATOM 1241 N N . LYS A 1 154 ? -18.715 -13.255 3.590 1.00 88.94 154 LYS A N 1
ATOM 1242 C CA . LYS A 1 154 ? -17.463 -12.765 4.183 1.00 88.94 154 LYS A CA 1
ATOM 1243 C C . LYS A 1 154 ? -16.501 -13.900 4.547 1.00 88.94 154 LYS A C 1
ATOM 1245 O O . LYS A 1 154 ? -15.295 -13.756 4.372 1.00 88.94 154 LYS A O 1
ATOM 1250 N N . LYS A 1 155 ? -17.007 -15.035 5.039 1.00 90.50 155 LYS A N 1
ATOM 1251 C CA . LYS A 1 155 ? -16.196 -16.221 5.358 1.00 90.50 155 LYS A CA 1
ATOM 1252 C C . LYS A 1 155 ? -15.559 -16.814 4.100 1.00 90.50 155 LYS A C 1
ATOM 1254 O O . LYS A 1 155 ? -14.377 -17.149 4.135 1.00 90.50 155 LYS A O 1
ATOM 1259 N N . ASN A 1 156 ? -16.306 -16.905 3.001 1.00 92.19 156 ASN A N 1
ATOM 1260 C CA . ASN A 1 156 ? -15.786 -17.383 1.718 1.00 92.19 156 ASN A CA 1
ATOM 1261 C C . ASN A 1 156 ? -14.736 -16.421 1.144 1.00 92.19 156 ASN A C 1
ATOM 1263 O O . ASN A 1 156 ? -13.650 -16.861 0.773 1.00 92.19 156 ASN A O 1
ATOM 1267 N N . LEU A 1 157 ? -15.003 -15.112 1.184 1.00 89.50 157 LEU A N 1
ATOM 1268 C CA . LEU A 1 157 ? -14.051 -14.079 0.768 1.00 89.50 157 LEU A CA 1
ATOM 1269 C C . LEU A 1 157 ? -12.754 -14.126 1.590 1.00 89.50 157 LEU A C 1
ATOM 1271 O O . LEU A 1 157 ? -11.664 -14.094 1.030 1.00 89.50 157 LEU A O 1
ATOM 1275 N N . ASN A 1 158 ? -12.850 -14.284 2.913 1.00 86.81 158 ASN A N 1
ATOM 1276 C CA . ASN A 1 158 ? -11.676 -14.414 3.777 1.00 86.81 158 ASN A CA 1
ATOM 1277 C C . ASN A 1 158 ? -10.848 -15.671 3.460 1.00 86.81 158 ASN A C 1
ATOM 1279 O O . ASN A 1 158 ? -9.622 -15.609 3.511 1.00 86.81 158 ASN A O 1
ATOM 1283 N N . LYS A 1 159 ? -11.486 -16.799 3.110 1.00 90.12 159 LYS A N 1
ATOM 1284 C CA . LYS A 1 159 ? -10.775 -18.011 2.664 1.00 90.12 159 LYS A CA 1
ATOM 1285 C C . LYS A 1 159 ? -10.047 -17.788 1.338 1.00 90.12 159 LYS A C 1
ATOM 1287 O O . LYS A 1 159 ? -8.907 -18.221 1.204 1.00 90.12 159 LYS A O 1
ATOM 1292 N N . LEU A 1 160 ? -10.687 -17.116 0.380 1.00 86.62 160 LEU A N 1
ATOM 1293 C CA . LEU A 1 160 ? -10.062 -16.749 -0.895 1.00 86.62 160 LEU A CA 1
ATOM 1294 C C . LEU A 1 160 ? -8.879 -15.803 -0.675 1.00 86.62 160 LEU A C 1
ATOM 1296 O O . LEU A 1 160 ? -7.806 -16.050 -1.211 1.00 86.62 160 LEU A O 1
ATOM 1300 N N . LYS A 1 161 ? -9.033 -14.794 0.192 1.00 80.38 161 LYS A N 1
ATOM 1301 C CA . LYS A 1 161 ? -7.950 -13.878 0.567 1.00 80.38 161 LYS A CA 1
ATOM 1302 C C . LYS A 1 161 ? -6.777 -14.616 1.215 1.00 80.38 161 LYS A C 1
ATOM 1304 O O . LYS A 1 161 ? -5.641 -14.378 0.836 1.00 80.38 161 LYS A O 1
ATOM 1309 N N . ALA A 1 162 ? -7.038 -15.539 2.141 1.00 80.75 162 ALA A N 1
ATOM 1310 C CA . ALA A 1 162 ? -5.986 -16.346 2.762 1.00 80.75 162 ALA A CA 1
ATOM 1311 C C . ALA A 1 162 ? -5.254 -17.241 1.743 1.00 80.75 162 ALA A C 1
ATOM 1313 O O . ALA A 1 162 ? -4.032 -17.351 1.795 1.00 80.75 162 ALA A O 1
ATOM 1314 N N . LYS A 1 163 ? -5.979 -17.842 0.785 1.00 77.69 163 LYS A N 1
ATOM 1315 C CA . LYS A 1 163 ? -5.373 -18.594 -0.327 1.00 77.69 163 LYS A CA 1
ATOM 1316 C C . LYS A 1 163 ? -4.518 -17.698 -1.227 1.00 77.69 163 LYS A C 1
ATOM 1318 O O . LYS A 1 163 ? -3.410 -18.088 -1.568 1.00 77.69 163 LYS A O 1
ATOM 1323 N N . ALA A 1 164 ? -5.010 -16.508 -1.575 1.00 71.50 164 ALA A N 1
ATOM 1324 C CA . ALA A 1 164 ? -4.271 -15.541 -2.380 1.00 71.50 164 ALA A CA 1
ATOM 1325 C C . ALA A 1 164 ? -2.977 -15.108 -1.680 1.00 71.50 164 ALA A C 1
ATOM 1327 O O . ALA A 1 164 ? -1.921 -15.219 -2.282 1.00 71.50 164 ALA A O 1
ATOM 1328 N N . VAL A 1 165 ? -3.038 -14.741 -0.393 1.00 66.56 165 VAL A N 1
ATOM 1329 C CA . VAL A 1 165 ? -1.848 -14.389 0.404 1.00 66.56 165 VAL A CA 1
ATOM 1330 C C . VAL A 1 165 ? -0.825 -15.526 0.401 1.00 66.56 165 VAL A C 1
ATOM 1332 O O . VAL A 1 165 ? 0.334 -15.280 0.101 1.00 66.56 165 VAL A O 1
ATOM 1335 N N . LYS A 1 166 ? -1.245 -16.778 0.622 1.00 65.69 166 LYS A N 1
ATOM 1336 C CA . LYS A 1 166 ? -0.337 -17.938 0.593 1.00 65.69 166 LYS A CA 1
ATOM 1337 C C . LYS A 1 166 ? 0.289 -18.182 -0.793 1.00 65.69 166 LYS A C 1
ATOM 1339 O O . LYS A 1 166 ? 1.462 -18.544 -0.900 1.00 65.69 166 LYS A O 1
ATOM 1344 N N . ASN A 1 167 ? -0.481 -17.987 -1.864 1.00 64.62 167 ASN A N 1
ATOM 1345 C CA . ASN A 1 167 ? 0.021 -18.087 -3.238 1.00 64.62 167 ASN A CA 1
ATOM 1346 C C . ASN A 1 167 ? 0.996 -16.946 -3.571 1.00 64.62 167 ASN A C 1
ATOM 1348 O O . ASN A 1 167 ? 1.960 -17.147 -4.300 1.00 64.62 167 ASN A O 1
ATOM 1352 N N . THR A 1 168 ? 0.764 -15.752 -3.030 1.00 52.84 168 THR A N 1
ATOM 1353 C CA . THR A 1 168 ? 1.661 -14.608 -3.194 1.00 52.84 168 THR A CA 1
ATOM 1354 C C . THR A 1 168 ? 2.942 -14.794 -2.381 1.00 52.84 168 THR A C 1
ATOM 1356 O O . THR A 1 168 ? 4.018 -14.611 -2.927 1.00 52.84 168 THR A O 1
ATOM 1359 N N . GLU A 1 169 ? 2.864 -15.261 -1.132 1.00 51.41 169 GLU A N 1
ATOM 1360 C CA . GLU A 1 169 ? 4.036 -15.574 -0.293 1.00 51.41 169 GLU A CA 1
ATOM 1361 C C . GLU A 1 169 ? 4.968 -16.612 -0.935 1.00 51.41 169 GLU A C 1
ATOM 1363 O O . GLU A 1 169 ? 6.183 -16.526 -0.775 1.00 51.41 169 GLU A O 1
ATOM 1368 N N . SER A 1 170 ? 4.415 -17.584 -1.668 1.00 50.72 170 SER A N 1
ATOM 1369 C CA . SER A 1 170 ? 5.210 -18.575 -2.406 1.00 50.72 170 SER A CA 1
ATOM 1370 C C . SER A 1 170 ? 5.844 -18.001 -3.674 1.00 50.72 170 SER A C 1
ATOM 1372 O O . SER A 1 170 ? 6.991 -18.325 -3.956 1.00 50.72 170 SER A O 1
ATOM 1374 N N . LYS A 1 171 ? 5.147 -17.119 -4.404 1.00 47.00 171 LYS A N 1
ATOM 1375 C CA . LYS A 1 171 ? 5.697 -16.432 -5.588 1.00 47.00 171 LYS A CA 1
ATOM 1376 C C . LYS A 1 171 ? 6.719 -15.342 -5.249 1.00 47.00 171 LYS A C 1
ATOM 1378 O O . LYS A 1 171 ? 7.650 -15.134 -6.010 1.00 47.00 171 LYS A O 1
ATOM 1383 N N . MET A 1 172 ? 6.547 -14.648 -4.124 1.00 48.25 172 MET A N 1
ATOM 1384 C CA . MET A 1 172 ? 7.409 -13.540 -3.690 1.00 48.25 172 MET A CA 1
ATOM 1385 C C . MET A 1 172 ? 8.670 -13.998 -2.958 1.00 48.25 172 MET A C 1
ATOM 1387 O O . MET A 1 172 ? 9.480 -13.170 -2.562 1.00 48.25 172 MET A O 1
ATOM 1391 N N . ARG A 1 173 ? 8.870 -15.292 -2.713 1.00 43.50 173 ARG A N 1
ATOM 1392 C CA . ARG A 1 173 ? 10.094 -15.753 -2.057 1.00 43.50 173 ARG A CA 1
ATOM 1393 C C . ARG A 1 173 ? 11.214 -15.899 -3.092 1.00 43.50 173 ARG A C 1
ATOM 1395 O O . ARG A 1 173 ? 11.677 -17.007 -3.320 1.00 43.50 173 ARG A O 1
ATOM 1402 N N . LEU A 1 174 ? 11.632 -14.791 -3.711 1.00 53.84 174 LEU A N 1
ATOM 1403 C CA . LEU A 1 174 ? 12.976 -14.706 -4.288 1.00 53.84 174 LEU A CA 1
ATOM 1404 C C . LEU A 1 174 ? 13.939 -14.898 -3.113 1.00 53.84 174 LEU A C 1
ATOM 1406 O O . LEU A 1 174 ? 13.910 -14.123 -2.155 1.00 53.84 174 LEU A O 1
ATOM 1410 N N . ASP A 1 175 ? 14.690 -15.997 -3.115 1.00 61.31 175 ASP A N 1
ATOM 1411 C CA . ASP A 1 175 ? 15.673 -16.250 -2.065 1.00 61.31 175 ASP A CA 1
ATOM 1412 C C . ASP A 1 175 ? 16.772 -15.190 -2.180 1.00 61.31 175 ASP A C 1
ATOM 1414 O O . ASP A 1 175 ? 17.242 -14.922 -3.286 1.00 61.31 175 ASP A O 1
ATOM 1418 N N . SER A 1 176 ? 17.195 -14.583 -1.066 1.00 65.25 176 SER A N 1
ATOM 1419 C CA . SER A 1 176 ? 18.266 -13.576 -1.079 1.00 65.25 176 SER A CA 1
ATOM 1420 C C . SER A 1 176 ? 19.496 -14.115 -1.826 1.00 65.25 176 SER A C 1
ATOM 1422 O O . SER A 1 176 ? 20.116 -13.400 -2.602 1.00 65.25 176 SER A O 1
ATOM 1424 N N . ASN A 1 177 ? 19.802 -15.409 -1.681 1.00 71.12 177 ASN A N 1
ATOM 1425 C CA . ASN A 1 177 ? 20.908 -16.056 -2.394 1.00 71.12 177 ASN A CA 1
ATOM 1426 C C . ASN A 1 177 ? 20.765 -15.996 -3.925 1.00 71.12 177 ASN A C 1
ATOM 1428 O O . ASN A 1 177 ? 21.764 -15.884 -4.629 1.00 71.12 177 ASN A O 1
ATOM 1432 N N . GLU A 1 178 ? 19.542 -16.063 -4.456 1.00 75.75 178 GLU A N 1
ATOM 1433 C CA . GLU A 1 178 ? 19.298 -16.058 -5.899 1.00 75.75 178 GLU A CA 1
ATOM 1434 C C . GLU A 1 178 ? 19.686 -14.716 -6.531 1.00 75.75 178 GLU A C 1
ATOM 1436 O O . GLU A 1 178 ? 20.264 -14.705 -7.616 1.00 75.75 178 GLU A O 1
ATOM 1441 N N . ILE A 1 179 ? 19.430 -13.589 -5.850 1.00 79.25 179 ILE A N 1
ATOM 1442 C CA . ILE A 1 179 ? 19.841 -12.278 -6.368 1.00 79.25 179 ILE A CA 1
ATOM 1443 C C . ILE A 1 179 ? 21.363 -12.108 -6.316 1.00 79.25 179 ILE A C 1
ATOM 1445 O O . ILE A 1 179 ? 21.948 -11.647 -7.291 1.00 79.25 179 ILE A O 1
ATOM 1449 N N . PHE A 1 180 ? 22.028 -12.561 -5.246 1.00 83.62 180 PHE A N 1
ATOM 1450 C CA . PHE A 1 180 ? 23.493 -12.509 -5.162 1.00 83.62 180 PHE A CA 1
ATOM 1451 C C . PHE A 1 180 ? 24.158 -13.398 -6.221 1.00 83.62 180 PHE A C 1
ATOM 1453 O O . PHE A 1 180 ? 25.201 -13.032 -6.762 1.00 83.62 180 PHE A O 1
ATOM 1460 N N . ASN A 1 181 ? 23.539 -14.527 -6.576 1.00 83.56 181 ASN A N 1
ATOM 1461 C CA . ASN A 1 181 ? 24.019 -15.386 -7.656 1.00 83.56 181 ASN A CA 1
ATOM 1462 C C . ASN A 1 181 ? 23.932 -14.723 -9.040 1.00 83.56 181 ASN A C 1
ATOM 1464 O O . ASN A 1 181 ? 24.760 -15.037 -9.888 1.00 83.56 181 ASN A O 1
ATOM 1468 N N . LYS A 1 182 ? 22.980 -13.804 -9.256 1.00 83.12 182 LYS A N 1
ATOM 1469 C CA . LYS A 1 182 ? 22.823 -13.049 -10.514 1.00 83.12 182 LYS A CA 1
ATOM 1470 C C . LYS A 1 182 ? 23.773 -11.858 -10.642 1.00 83.12 182 LYS A C 1
ATOM 1472 O O . LYS A 1 182 ? 23.950 -11.358 -11.745 1.00 83.12 182 LYS A O 1
ATOM 1477 N N . LEU A 1 183 ? 24.378 -11.402 -9.542 1.00 86.50 183 LEU A N 1
ATOM 1478 C CA . LEU A 1 183 ? 25.365 -10.324 -9.599 1.00 86.50 183 LEU A CA 1
ATOM 1479 C C . LEU A 1 183 ? 26.591 -10.755 -10.420 1.00 86.50 183 LEU A C 1
ATOM 1481 O O . LEU A 1 183 ? 27.014 -11.911 -10.300 1.00 86.50 183 LEU A O 1
ATOM 1485 N N . PRO A 1 184 ? 27.186 -9.833 -11.193 1.00 82.88 184 PRO A N 1
ATOM 1486 C CA . PRO A 1 184 ? 28.337 -10.126 -12.037 1.00 82.88 184 PRO A CA 1
ATOM 1487 C C . PRO A 1 184 ? 29.546 -10.551 -11.197 1.00 82.88 184 PRO A C 1
ATOM 1489 O O . PRO A 1 184 ? 29.735 -10.091 -10.073 1.00 82.88 184 PRO A O 1
ATOM 1492 N N . ASP A 1 185 ? 30.373 -11.427 -11.765 1.00 82.12 185 ASP A N 1
ATOM 1493 C CA . ASP A 1 185 ? 31.592 -11.954 -11.133 1.00 82.12 185 ASP A CA 1
ATOM 1494 C C . ASP A 1 185 ? 32.859 -11.168 -11.525 1.00 82.12 185 ASP A C 1
ATOM 1496 O O . ASP A 1 185 ? 33.953 -11.510 -11.090 1.00 82.12 185 ASP A O 1
ATOM 1500 N N . LYS A 1 186 ? 32.723 -10.121 -12.344 1.00 81.19 186 LYS A N 1
ATOM 1501 C CA . LYS A 1 186 ? 33.828 -9.289 -12.832 1.00 81.19 186 LYS A CA 1
ATOM 1502 C C . LYS A 1 186 ? 33.415 -7.828 -12.975 1.00 81.19 186 LYS A C 1
ATOM 1504 O O . LYS A 1 186 ? 32.236 -7.532 -13.187 1.00 81.19 186 LYS A O 1
ATOM 1509 N N . GLY A 1 187 ? 34.397 -6.935 -12.900 1.00 82.19 187 GLY A N 1
ATOM 1510 C CA . GLY A 1 187 ? 34.244 -5.505 -13.132 1.00 82.19 187 GLY A CA 1
ATOM 1511 C C . GLY A 1 187 ? 34.042 -4.687 -11.858 1.00 82.19 187 GLY A C 1
ATOM 1512 O O . GLY A 1 187 ? 34.731 -4.918 -10.865 1.00 82.19 187 GLY A O 1
ATOM 1513 N N . ILE A 1 188 ? 33.158 -3.686 -11.889 1.00 82.38 188 ILE A N 1
ATOM 1514 C CA . ILE A 1 188 ? 33.040 -2.692 -10.809 1.00 82.38 188 ILE A CA 1
ATOM 1515 C C . ILE A 1 188 ? 31.614 -2.621 -10.272 1.00 82.38 188 ILE A C 1
ATOM 1517 O O . ILE A 1 188 ? 30.644 -2.481 -11.017 1.00 82.38 188 ILE A O 1
ATOM 1521 N N . GLY A 1 189 ? 31.513 -2.687 -8.953 1.00 87.06 189 GLY A N 1
ATOM 1522 C CA . GLY A 1 189 ? 30.307 -2.572 -8.164 1.00 87.06 189 GLY A CA 1
ATOM 1523 C C . GLY A 1 189 ? 30.378 -1.413 -7.180 1.00 87.06 189 GLY A C 1
ATOM 1524 O O . GLY A 1 189 ? 31.399 -1.210 -6.522 1.00 87.06 189 GLY A O 1
ATOM 1525 N N . ILE A 1 190 ? 29.279 -0.679 -7.031 1.00 87.06 190 ILE A N 1
ATOM 1526 C CA . ILE A 1 190 ? 29.148 0.330 -5.975 1.00 87.06 190 ILE A CA 1
ATOM 1527 C C . ILE A 1 190 ? 27.974 -0.005 -5.071 1.00 87.06 190 ILE A C 1
ATOM 1529 O O . ILE A 1 190 ? 26.888 -0.319 -5.550 1.00 87.06 190 ILE A O 1
ATOM 1533 N N . VAL A 1 191 ? 28.179 0.140 -3.764 1.00 90.81 191 VAL A N 1
ATOM 1534 C CA . VAL A 1 191 ? 27.119 0.081 -2.760 1.00 90.81 191 VAL A CA 1
ATOM 1535 C C . VAL A 1 191 ? 26.994 1.450 -2.102 1.00 90.81 191 VAL A C 1
ATOM 1537 O O . VAL A 1 191 ? 27.779 1.834 -1.237 1.00 90.81 191 VAL A O 1
ATOM 1540 N N . GLN A 1 192 ? 25.991 2.206 -2.524 1.00 89.19 192 GLN A N 1
ATOM 1541 C CA . GLN A 1 192 ? 25.595 3.443 -1.877 1.00 89.19 192 GLN A CA 1
ATOM 1542 C C . GLN A 1 192 ? 24.693 3.144 -0.680 1.00 89.19 192 GLN A C 1
ATOM 1544 O O . GLN A 1 192 ? 23.761 2.346 -0.780 1.00 89.19 192 GLN A O 1
ATOM 1549 N N . TYR A 1 193 ? 24.922 3.828 0.436 1.00 89.62 193 TYR A N 1
ATOM 1550 C CA . TYR A 1 193 ? 24.078 3.716 1.622 1.00 89.62 193 TYR A CA 1
ATOM 1551 C C . TYR A 1 193 ? 23.653 5.085 2.155 1.00 89.62 193 TYR A C 1
ATOM 1553 O O . TYR A 1 193 ? 24.396 6.066 2.064 1.00 89.62 193 TYR A O 1
ATOM 1561 N N . SER A 1 194 ? 22.440 5.142 2.705 1.00 88.12 194 SER A N 1
ATOM 1562 C CA . SER A 1 194 ? 21.926 6.326 3.383 1.00 88.12 194 SER A CA 1
ATOM 1563 C C . SER A 1 194 ? 22.536 6.500 4.768 1.00 88.12 194 SER A C 1
ATOM 1565 O O . SER A 1 194 ? 23.046 5.549 5.367 1.00 88.12 194 SER A O 1
ATOM 1567 N N . VAL A 1 195 ? 22.415 7.700 5.337 1.00 81.50 195 VAL A N 1
ATOM 1568 C CA . VAL A 1 195 ? 22.753 7.908 6.752 1.00 81.50 195 VAL A CA 1
ATOM 1569 C C . VAL A 1 195 ? 21.920 6.951 7.617 1.00 81.50 195 VAL A C 1
ATOM 1571 O O . VAL A 1 195 ? 20.698 6.908 7.492 1.00 81.50 195 VAL A O 1
ATOM 1574 N N . GLY A 1 196 ? 22.592 6.165 8.465 1.00 79.94 196 GLY A N 1
ATOM 1575 C CA . GLY A 1 196 ? 21.978 5.157 9.346 1.00 79.94 196 GLY A CA 1
ATOM 1576 C C . GLY A 1 196 ? 21.956 3.731 8.778 1.00 79.94 196 GLY A C 1
ATOM 1577 O O . GLY A 1 196 ? 22.064 2.760 9.530 1.00 79.94 196 GLY A O 1
ATOM 1578 N N . ALA A 1 197 ? 21.959 3.573 7.451 1.00 85.50 197 ALA A N 1
ATOM 1579 C CA . ALA A 1 197 ? 22.064 2.260 6.829 1.00 85.50 197 ALA A CA 1
ATOM 1580 C C . ALA A 1 197 ? 23.488 1.696 6.942 1.00 85.50 197 ALA A C 1
ATOM 1582 O O . ALA A 1 197 ? 24.479 2.398 6.747 1.00 85.50 197 ALA A O 1
ATOM 1583 N N . SER A 1 198 ? 23.600 0.390 7.199 1.00 85.88 198 SER A N 1
ATOM 1584 C CA . SER A 1 198 ? 24.879 -0.320 7.117 1.00 85.88 198 SER A CA 1
ATOM 1585 C C . SER A 1 198 ? 24.959 -1.110 5.808 1.00 85.88 198 SER A C 1
ATOM 1587 O O . SER A 1 198 ? 24.157 -2.025 5.627 1.00 85.88 198 SER A O 1
ATOM 1589 N N . PRO A 1 199 ? 25.932 -0.841 4.919 1.00 88.94 199 PRO A N 1
ATOM 1590 C CA . PRO A 1 199 ? 26.125 -1.621 3.692 1.00 88.94 199 PRO A CA 1
ATOM 1591 C C . PRO A 1 199 ? 26.782 -2.989 3.936 1.00 88.94 199 PRO A C 1
ATOM 1593 O O . PRO A 1 199 ? 26.752 -3.868 3.075 1.00 88.94 199 PRO A O 1
ATOM 1596 N N . ASN A 1 200 ? 27.363 -3.212 5.120 1.00 89.19 200 ASN A N 1
ATOM 1597 C CA . ASN A 1 200 ? 28.212 -4.375 5.390 1.00 89.19 200 ASN A CA 1
ATOM 1598 C C . ASN A 1 200 ? 27.480 -5.711 5.263 1.00 89.19 200 ASN A C 1
ATOM 1600 O O . ASN A 1 200 ? 28.097 -6.700 4.879 1.00 89.19 200 ASN A O 1
ATOM 1604 N N . PHE A 1 201 ? 26.172 -5.760 5.528 1.00 87.00 201 PHE A N 1
ATOM 1605 C CA . PHE A 1 201 ? 25.408 -6.995 5.349 1.00 87.00 201 PHE A CA 1
ATOM 1606 C C . PHE A 1 201 ? 25.426 -7.472 3.886 1.00 87.00 201 PHE A C 1
ATOM 1608 O O . PHE A 1 201 ? 25.460 -8.677 3.637 1.00 87.00 201 PHE A O 1
ATOM 1615 N N . PHE A 1 202 ? 25.412 -6.536 2.930 1.00 90.31 202 PHE A N 1
ATOM 1616 C CA . PHE A 1 202 ? 25.430 -6.831 1.502 1.00 90.31 202 PHE A CA 1
ATOM 1617 C C . PHE A 1 202 ? 26.812 -7.338 1.093 1.00 90.31 202 PHE A C 1
ATOM 1619 O O . PHE A 1 202 ? 26.927 -8.418 0.517 1.00 90.31 202 PHE A O 1
ATOM 1626 N N . ASN A 1 203 ? 27.863 -6.616 1.485 1.00 91.31 203 ASN A N 1
ATOM 1627 C CA . ASN A 1 203 ? 29.246 -7.000 1.201 1.00 91.31 203 ASN A CA 1
ATOM 1628 C C . ASN A 1 203 ? 29.620 -8.345 1.820 1.00 91.31 203 ASN A C 1
ATOM 1630 O O . ASN A 1 203 ? 30.328 -9.130 1.201 1.00 91.31 203 ASN A O 1
ATOM 1634 N N . ILE A 1 204 ? 29.118 -8.644 3.020 1.00 89.88 204 ILE A N 1
ATOM 1635 C CA . ILE A 1 204 ? 29.338 -9.940 3.663 1.00 89.88 204 ILE A CA 1
ATOM 1636 C C . ILE A 1 204 ? 28.660 -11.067 2.873 1.00 89.88 204 ILE A C 1
ATOM 1638 O O . ILE A 1 204 ? 29.281 -12.107 2.667 1.00 89.88 204 ILE A O 1
ATOM 1642 N N . GLN A 1 205 ? 27.430 -10.874 2.390 1.00 87.25 205 GLN A N 1
ATOM 1643 C CA . GLN A 1 205 ? 26.758 -11.864 1.538 1.00 87.25 205 GLN A CA 1
ATOM 1644 C C . GLN A 1 205 ? 27.465 -12.044 0.188 1.00 87.25 205 GLN A C 1
ATOM 1646 O O . GLN A 1 205 ? 27.636 -13.172 -0.277 1.00 87.25 205 GLN A O 1
ATOM 1651 N N . LEU A 1 206 ? 27.956 -10.954 -0.408 1.00 91.06 206 LEU A N 1
ATOM 1652 C CA . LEU A 1 206 ? 28.761 -11.011 -1.625 1.00 91.06 206 LEU A CA 1
ATOM 1653 C C . LEU A 1 206 ? 30.085 -11.760 -1.389 1.00 91.06 206 LEU A C 1
ATOM 1655 O O . LEU A 1 206 ? 30.428 -12.657 -2.154 1.00 91.06 206 LEU A O 1
ATOM 1659 N N . ALA A 1 207 ? 30.792 -11.472 -0.296 1.00 91.62 207 ALA A N 1
ATOM 1660 C CA . ALA A 1 207 ? 31.992 -12.205 0.105 1.00 91.62 207 ALA A CA 1
ATOM 1661 C C . ALA A 1 207 ? 31.705 -13.694 0.342 1.00 91.62 207 ALA A C 1
ATOM 1663 O O . ALA A 1 207 ? 32.477 -14.559 -0.071 1.00 91.62 207 ALA A O 1
ATOM 1664 N N . GLU A 1 208 ? 30.573 -14.018 0.969 1.00 88.75 208 GLU A N 1
ATOM 1665 C CA . GLU A 1 208 ? 30.171 -15.401 1.202 1.00 88.75 208 GLU A CA 1
ATOM 1666 C C . GLU A 1 208 ? 29.934 -16.160 -0.115 1.00 88.75 208 GLU A C 1
ATOM 1668 O O . GLU A 1 208 ? 30.406 -17.293 -0.241 1.00 88.75 208 GLU A O 1
ATOM 1673 N N . LYS A 1 209 ? 29.280 -15.540 -1.115 1.00 88.62 209 LYS A N 1
ATOM 1674 C CA . LYS A 1 209 ? 29.125 -16.098 -2.478 1.00 88.62 209 LYS A CA 1
ATOM 1675 C C . LYS A 1 209 ? 30.482 -16.518 -3.053 1.00 88.62 209 LYS A C 1
ATOM 1677 O O . LYS A 1 209 ? 30.635 -17.644 -3.525 1.00 88.62 209 LYS A O 1
ATOM 1682 N N . TRP A 1 210 ? 31.475 -15.637 -2.977 1.00 89.94 210 TRP A N 1
ATOM 1683 C CA . TRP A 1 210 ? 32.806 -15.877 -3.535 1.00 89.94 210 TRP A CA 1
ATOM 1684 C C . TRP A 1 210 ? 33.580 -16.963 -2.782 1.00 89.94 210 TRP A C 1
ATOM 1686 O O . TRP A 1 210 ? 34.127 -17.874 -3.406 1.00 89.94 210 TRP A O 1
ATOM 1696 N N . LEU A 1 211 ? 33.552 -16.941 -1.445 1.00 90.12 211 LEU A N 1
ATOM 1697 C CA . LEU A 1 211 ? 34.191 -17.978 -0.629 1.00 90.12 211 LEU A CA 1
ATOM 1698 C C . LEU A 1 211 ? 33.556 -19.360 -0.836 1.00 90.12 211 LEU A C 1
ATOM 1700 O O . LEU A 1 211 ? 34.275 -20.360 -0.852 1.00 90.12 211 LEU A O 1
ATOM 1704 N N . ARG A 1 212 ? 32.228 -19.439 -1.022 1.00 87.38 212 ARG A N 1
ATOM 1705 C CA . ARG A 1 212 ? 31.525 -20.695 -1.356 1.00 87.38 212 ARG A CA 1
ATOM 1706 C C . ARG A 1 212 ? 31.989 -21.273 -2.693 1.00 87.38 212 ARG A C 1
ATOM 1708 O O . ARG A 1 212 ? 32.096 -22.489 -2.810 1.00 87.38 212 ARG A O 1
ATOM 1715 N N . ASN A 1 213 ? 32.334 -20.413 -3.648 1.00 86.69 213 ASN A N 1
ATOM 1716 C CA . ASN A 1 213 ? 32.888 -20.798 -4.948 1.00 86.69 213 ASN A CA 1
ATOM 1717 C C . ASN A 1 213 ? 34.412 -21.011 -4.919 1.00 86.69 213 ASN A C 1
ATOM 1719 O O . ASN A 1 213 ? 35.032 -21.129 -5.972 1.00 86.69 213 ASN A O 1
ATOM 1723 N N . ASN A 1 214 ? 35.023 -21.067 -3.728 1.00 87.00 214 ASN A N 1
ATOM 1724 C CA . ASN A 1 214 ? 36.463 -21.250 -3.536 1.00 87.00 214 ASN A CA 1
ATOM 1725 C C . ASN A 1 214 ? 37.322 -20.165 -4.226 1.00 87.00 214 ASN A C 1
ATOM 1727 O O . ASN A 1 214 ? 38.481 -20.421 -4.551 1.00 87.00 214 ASN A O 1
ATOM 1731 N N . LYS A 1 215 ? 36.765 -18.959 -4.411 1.00 87.88 215 LYS A N 1
ATOM 1732 C CA . LYS A 1 215 ? 37.459 -17.772 -4.935 1.00 87.88 215 LYS A CA 1
ATOM 1733 C C . LYS A 1 215 ? 38.024 -16.919 -3.796 1.00 87.88 215 LYS A C 1
ATOM 1735 O O . LYS A 1 215 ? 37.617 -17.077 -2.638 1.00 87.88 215 LYS A O 1
ATOM 1740 N N . ASN A 1 216 ? 38.955 -16.023 -4.118 1.00 89.06 216 ASN A N 1
ATOM 1741 C CA . ASN A 1 216 ? 39.572 -15.142 -3.131 1.00 89.06 216 ASN A CA 1
ATOM 1742 C C . ASN A 1 216 ? 38.680 -13.944 -2.806 1.00 89.06 216 ASN A C 1
ATOM 1744 O O . ASN A 1 216 ? 38.050 -13.360 -3.687 1.00 89.06 216 ASN A O 1
ATOM 1748 N N . VAL A 1 217 ? 38.672 -13.556 -1.533 1.00 91.31 217 VAL A N 1
ATOM 1749 C CA . VAL A 1 217 ? 38.055 -12.320 -1.056 1.00 91.31 217 VAL A CA 1
ATOM 1750 C C . VAL A 1 217 ? 39.102 -11.523 -0.302 1.00 91.31 217 VAL A C 1
ATOM 1752 O O . VAL A 1 217 ? 39.661 -11.998 0.685 1.00 91.31 217 VAL A O 1
ATOM 1755 N N . ILE A 1 218 ? 39.330 -10.301 -0.757 1.00 89.81 218 ILE A N 1
ATOM 1756 C CA . ILE A 1 218 ? 40.175 -9.312 -0.110 1.00 89.81 218 ILE A CA 1
ATOM 1757 C C . ILE A 1 218 ? 39.262 -8.224 0.438 1.00 89.81 218 ILE A C 1
ATOM 1759 O O . ILE A 1 218 ? 38.603 -7.507 -0.311 1.00 89.81 218 ILE A O 1
ATOM 1763 N N . TRP A 1 219 ? 39.234 -8.094 1.756 1.00 92.31 219 TRP A N 1
ATOM 1764 C CA . TRP A 1 219 ? 38.514 -7.040 2.447 1.00 92.31 219 TRP A CA 1
ATOM 1765 C C . TRP A 1 219 ? 39.490 -5.946 2.865 1.00 92.31 219 TRP A C 1
ATOM 1767 O O . TRP A 1 219 ? 40.327 -6.160 3.743 1.00 92.31 219 TRP A O 1
ATOM 1777 N N . ILE A 1 220 ? 39.373 -4.779 2.240 1.00 90.38 220 ILE A N 1
ATOM 1778 C CA . ILE A 1 220 ? 40.138 -3.582 2.574 1.00 90.38 220 ILE A CA 1
ATOM 1779 C C . ILE A 1 220 ? 39.236 -2.679 3.410 1.00 90.38 220 ILE A C 1
ATOM 1781 O O . ILE A 1 220 ? 38.216 -2.174 2.936 1.00 90.38 220 ILE A O 1
ATOM 1785 N N . SER A 1 221 ? 39.615 -2.514 4.671 1.00 90.69 221 SER A N 1
ATOM 1786 C CA . SER A 1 221 ? 38.821 -1.813 5.669 1.00 90.69 221 SER A CA 1
ATOM 1787 C C . SER A 1 221 ? 39.398 -0.444 5.996 1.00 90.69 221 SER A C 1
ATOM 1789 O O . SER A 1 221 ? 40.559 -0.339 6.398 1.00 90.69 221 SER A O 1
ATOM 1791 N N . GLY A 1 222 ? 38.573 0.594 5.859 1.00 83.56 222 GLY A N 1
ATOM 1792 C CA . GLY A 1 222 ? 38.846 1.936 6.384 1.00 83.56 222 GLY A CA 1
ATOM 1793 C C . GLY A 1 222 ? 38.198 2.205 7.746 1.00 83.56 222 GLY A C 1
ATOM 1794 O O . GLY A 1 222 ? 38.489 3.222 8.368 1.00 83.56 222 GLY A O 1
ATOM 1795 N N . LEU A 1 223 ? 37.315 1.312 8.210 1.00 86.50 223 LEU A N 1
ATOM 1796 C CA . LEU A 1 223 ? 36.461 1.538 9.385 1.00 86.50 223 LEU A CA 1
ATOM 1797 C C . LEU A 1 223 ? 36.798 0.652 10.584 1.00 86.50 223 LEU A C 1
ATOM 1799 O O . LEU A 1 223 ? 36.562 1.040 11.726 1.00 86.50 223 LEU A O 1
ATOM 1803 N N . TYR A 1 224 ? 37.291 -0.552 10.322 1.00 90.50 224 TYR A N 1
ATOM 1804 C CA . TYR A 1 224 ? 37.498 -1.591 11.322 1.00 90.50 224 TYR A CA 1
ATOM 1805 C C . TYR A 1 224 ? 38.946 -2.050 11.347 1.00 90.50 224 TYR A C 1
ATOM 1807 O O . TYR A 1 224 ? 39.556 -2.245 10.294 1.00 90.50 224 TYR A O 1
ATOM 1815 N N . THR A 1 225 ? 39.442 -2.331 12.548 1.00 92.12 225 THR A N 1
ATOM 1816 C CA . THR A 1 225 ? 40.618 -3.190 12.705 1.00 92.12 225 THR A CA 1
ATOM 1817 C C . THR A 1 225 ? 40.256 -4.646 12.414 1.00 92.12 225 THR A C 1
ATOM 1819 O O . THR A 1 225 ? 39.078 -5.023 12.440 1.00 92.12 225 THR A O 1
ATOM 1822 N N . GLU A 1 226 ? 41.250 -5.502 12.173 1.00 91.00 226 GLU A N 1
ATOM 1823 C CA . GLU A 1 226 ? 40.994 -6.921 11.867 1.00 91.00 226 GLU A CA 1
ATOM 1824 C C . GLU A 1 226 ? 40.182 -7.626 12.968 1.00 91.00 226 GLU A C 1
ATOM 1826 O O . GLU A 1 226 ? 39.268 -8.408 12.688 1.00 91.00 226 GLU A O 1
ATOM 1831 N N . GLU A 1 227 ? 40.468 -7.322 14.234 1.00 91.75 227 GLU A N 1
ATOM 1832 C CA . GLU A 1 227 ? 39.746 -7.881 15.379 1.00 91.75 227 GLU A CA 1
ATOM 1833 C C . GLU A 1 227 ? 38.282 -7.420 15.416 1.00 91.75 227 GLU A C 1
ATOM 1835 O O . GLU A 1 227 ? 37.375 -8.239 15.597 1.00 91.75 227 GLU A O 1
ATOM 1840 N N . GLN A 1 228 ? 38.031 -6.128 15.179 1.00 92.56 228 GLN A N 1
ATOM 1841 C CA . GLN A 1 228 ? 36.676 -5.571 15.123 1.00 92.56 228 GLN A CA 1
ATOM 1842 C C . GLN A 1 228 ? 35.878 -6.169 13.961 1.00 92.56 228 GLN A C 1
ATOM 1844 O O . GLN A 1 228 ? 34.711 -6.544 14.126 1.00 92.56 228 GLN A O 1
ATOM 1849 N N . PHE A 1 229 ? 36.517 -6.322 12.800 1.00 91.44 229 PHE A N 1
ATOM 1850 C CA . PHE A 1 229 ? 35.893 -6.940 11.642 1.00 91.44 229 PHE A CA 1
ATOM 1851 C C . PHE A 1 229 ? 35.567 -8.415 11.890 1.00 91.44 229 PHE A C 1
ATOM 1853 O O . PHE A 1 229 ? 34.467 -8.850 11.561 1.00 91.44 229 PHE A O 1
ATOM 1860 N N . LYS A 1 230 ? 36.453 -9.192 12.530 1.00 90.88 230 LYS A N 1
ATOM 1861 C CA . LYS A 1 230 ? 36.169 -10.596 12.890 1.00 90.88 230 LYS A CA 1
ATOM 1862 C C . LYS A 1 230 ? 34.919 -10.726 13.765 1.00 90.88 230 LYS A C 1
ATOM 1864 O O . LYS A 1 230 ? 34.126 -11.646 13.555 1.00 90.88 230 LYS A O 1
ATOM 1869 N N . VAL A 1 231 ? 34.697 -9.789 14.690 1.00 88.88 231 VAL A N 1
ATOM 1870 C CA . VAL A 1 231 ? 33.469 -9.741 15.503 1.00 88.88 231 VAL A CA 1
ATOM 1871 C C . VAL A 1 231 ? 32.239 -9.460 14.634 1.00 88.88 231 VAL A C 1
ATOM 1873 O O . VAL A 1 231 ? 31.228 -10.156 14.763 1.00 88.88 231 VAL A O 1
ATOM 1876 N N . LEU A 1 232 ? 32.310 -8.478 13.729 1.00 86.94 232 LEU A N 1
ATOM 1877 C CA . LEU A 1 232 ? 31.222 -8.154 12.797 1.00 86.94 232 LEU A CA 1
ATOM 1878 C C . LEU A 1 232 ? 30.903 -9.335 11.865 1.00 86.94 232 LEU A C 1
ATOM 1880 O O . LEU A 1 232 ? 29.755 -9.768 11.772 1.00 86.94 232 LEU A O 1
ATOM 1884 N N . ALA A 1 233 ? 31.925 -9.894 11.226 1.00 87.81 233 ALA A N 1
ATOM 1885 C CA . ALA A 1 233 ? 31.849 -11.043 10.337 1.00 87.81 233 ALA A CA 1
ATOM 1886 C C . ALA A 1 233 ? 31.222 -12.265 11.027 1.00 87.81 233 ALA A C 1
ATOM 1888 O O . ALA A 1 233 ? 30.357 -12.930 10.453 1.00 87.81 233 ALA A O 1
ATOM 1889 N N . GLY A 1 234 ? 31.578 -12.512 12.294 1.00 85.94 234 GLY A N 1
ATOM 1890 C CA . GLY A 1 234 ? 30.990 -13.572 13.113 1.00 85.94 234 GLY A CA 1
ATOM 1891 C C . GLY A 1 234 ? 29.480 -13.412 13.342 1.00 85.94 234 GLY A C 1
ATOM 1892 O O . GLY A 1 234 ? 28.759 -14.412 13.365 1.00 85.94 234 GLY A O 1
ATOM 1893 N N . LYS A 1 235 ? 28.969 -12.173 13.444 1.00 80.94 235 LYS A N 1
ATOM 1894 C CA . LYS A 1 235 ? 27.521 -11.902 13.568 1.00 80.94 235 LYS A CA 1
ATOM 1895 C C . LYS A 1 235 ? 26.745 -12.246 12.299 1.00 80.94 235 LYS A C 1
ATOM 1897 O O . LYS A 1 235 ? 25.590 -12.653 12.397 1.00 80.94 235 LYS A O 1
ATOM 1902 N N . PHE A 1 236 ? 27.373 -12.112 11.133 1.00 80.06 236 PHE A N 1
ATOM 1903 C CA . PHE A 1 236 ? 26.769 -12.407 9.831 1.00 80.06 236 PHE A CA 1
ATOM 1904 C C . PHE A 1 236 ? 27.122 -13.796 9.278 1.00 80.06 236 PHE A C 1
ATOM 1906 O O . PHE A 1 236 ? 26.571 -14.192 8.259 1.00 80.06 236 PHE A O 1
ATOM 1913 N N . GLY A 1 237 ? 27.985 -14.560 9.956 1.00 80.81 237 GLY A N 1
ATOM 1914 C CA . GLY A 1 237 ? 28.338 -15.929 9.565 1.00 80.81 237 GLY A CA 1
ATOM 1915 C C . GLY A 1 237 ? 29.420 -16.043 8.486 1.00 80.81 237 GLY A C 1
ATOM 1916 O O . GLY A 1 237 ? 29.567 -17.111 7.891 1.00 80.81 237 GLY A O 1
ATOM 1917 N N . LEU A 1 238 ? 30.201 -14.988 8.239 1.00 87.38 238 LEU A N 1
ATOM 1918 C CA . LEU A 1 238 ? 31.290 -15.022 7.260 1.00 87.38 238 LEU A CA 1
ATOM 1919 C C . LEU A 1 238 ? 32.486 -15.833 7.784 1.00 87.38 238 LEU A C 1
ATOM 1921 O O . LEU A 1 238 ? 32.964 -15.622 8.899 1.00 87.38 238 LEU A O 1
ATOM 1925 N N . ARG A 1 239 ? 33.007 -16.749 6.959 1.00 85.69 239 ARG A N 1
ATOM 1926 C CA . ARG A 1 239 ? 34.135 -17.631 7.306 1.00 85.69 239 ARG A CA 1
ATOM 1927 C C . ARG A 1 239 ? 35.487 -16.929 7.131 1.00 85.69 239 ARG A C 1
ATOM 1929 O O . ARG A 1 239 ? 36.230 -17.239 6.203 1.00 85.69 239 ARG A O 1
ATOM 1936 N N . THR A 1 240 ? 35.829 -16.026 8.045 1.00 87.19 240 THR A N 1
ATOM 1937 C CA . THR A 1 240 ? 37.097 -15.265 8.006 1.00 87.19 240 THR A CA 1
ATOM 1938 C C . THR A 1 240 ? 38.350 -16.117 8.210 1.00 87.19 240 THR A C 1
ATOM 1940 O O . THR A 1 240 ? 39.423 -15.720 7.784 1.00 87.19 240 THR A O 1
ATOM 1943 N N . ALA A 1 241 ? 38.228 -17.309 8.803 1.00 86.88 241 ALA A N 1
ATOM 1944 C CA . ALA A 1 241 ? 39.332 -18.267 8.943 1.00 86.88 241 ALA A CA 1
ATOM 1945 C C . ALA A 1 241 ? 39.649 -19.044 7.645 1.00 86.88 241 ALA A C 1
ATOM 1947 O O . ALA A 1 241 ? 40.494 -19.939 7.647 1.00 86.88 241 ALA A O 1
ATOM 1948 N N . SER A 1 242 ? 38.939 -18.766 6.546 1.00 86.56 242 SER A N 1
ATOM 1949 C CA . SER A 1 242 ? 39.227 -19.369 5.246 1.00 86.56 242 SER A CA 1
ATOM 1950 C C . SER A 1 242 ? 40.595 -18.922 4.733 1.00 86.56 242 SER A C 1
ATOM 1952 O O . SER A 1 242 ? 40.908 -17.738 4.758 1.00 86.56 242 SER A O 1
ATOM 1954 N N . LYS A 1 243 ? 41.365 -19.848 4.154 1.00 88.25 243 LYS A N 1
ATOM 1955 C CA . LYS A 1 243 ? 42.638 -19.542 3.476 1.00 88.25 243 LYS A CA 1
ATOM 1956 C C . LYS A 1 243 ? 42.496 -18.600 2.268 1.00 88.25 243 LYS A C 1
ATOM 1958 O O . LYS A 1 243 ? 43.503 -18.082 1.807 1.00 88.25 243 LYS A O 1
ATOM 1963 N N . ASN A 1 244 ? 41.274 -18.426 1.754 1.00 89.44 244 ASN A N 1
ATOM 1964 C CA . ASN A 1 244 ? 40.957 -17.544 0.626 1.00 89.44 244 ASN A CA 1
ATOM 1965 C C . ASN A 1 244 ? 40.404 -16.178 1.082 1.00 89.44 244 ASN A C 1
ATOM 1967 O O . ASN A 1 244 ? 40.000 -15.379 0.241 1.00 89.44 244 ASN A O 1
ATOM 1971 N N . PHE A 1 245 ? 40.294 -15.934 2.393 1.00 91.75 245 PHE A N 1
ATOM 1972 C CA . PHE A 1 245 ? 39.839 -14.658 2.935 1.00 91.75 245 PHE A CA 1
ATOM 1973 C C . PHE A 1 245 ? 41.035 -13.875 3.473 1.00 91.75 245 PHE A C 1
ATOM 1975 O O . PHE A 1 245 ? 41.753 -14.354 4.348 1.00 91.75 245 PHE A O 1
ATOM 1982 N N . TYR A 1 246 ? 41.220 -12.659 2.973 1.00 90.19 246 TYR A N 1
ATOM 1983 C CA . TYR A 1 246 ? 42.303 -11.769 3.364 1.00 90.19 246 TYR A CA 1
ATOM 1984 C C . TYR A 1 246 ? 41.711 -10.460 3.865 1.00 90.19 246 TYR A C 1
ATOM 1986 O O . TYR A 1 246 ? 40.888 -9.849 3.187 1.00 90.19 246 TYR A O 1
ATOM 1994 N N . PHE A 1 247 ? 42.134 -10.020 5.044 1.00 92.12 247 PHE A N 1
ATOM 1995 C CA . PHE A 1 247 ? 41.749 -8.730 5.600 1.00 92.12 247 PHE A CA 1
ATOM 1996 C C . PHE A 1 247 ? 42.955 -7.796 5.612 1.00 92.12 247 PHE A C 1
ATOM 1998 O O . PHE A 1 247 ? 44.058 -8.206 5.980 1.00 92.12 247 PHE A O 1
ATOM 2005 N N . LYS A 1 248 ? 42.746 -6.540 5.220 1.00 89.12 248 LYS A N 1
ATOM 2006 C CA . LYS A 1 248 ? 43.753 -5.487 5.298 1.00 89.12 248 LYS A CA 1
ATOM 2007 C C . LYS A 1 248 ? 43.138 -4.192 5.786 1.00 89.12 248 LYS A C 1
ATOM 2009 O O . LYS A 1 248 ? 42.114 -3.744 5.281 1.00 89.12 248 LYS A O 1
ATOM 2014 N N . GLU A 1 249 ? 43.813 -3.564 6.734 1.00 89.38 249 GLU A N 1
ATOM 2015 C CA . GLU A 1 249 ? 43.511 -2.191 7.119 1.00 89.38 249 GLU A CA 1
ATOM 2016 C C . GLU A 1 249 ? 44.090 -1.253 6.067 1.00 89.38 249 GLU A C 1
ATOM 2018 O O . GLU A 1 249 ? 45.244 -1.404 5.656 1.00 89.38 249 GLU A O 1
ATOM 2023 N N . ILE A 1 250 ? 43.296 -0.284 5.622 1.00 84.06 250 ILE A N 1
ATOM 2024 C CA . ILE A 1 250 ? 43.654 0.580 4.497 1.00 84.06 250 ILE A CA 1
ATOM 2025 C C . ILE A 1 250 ? 44.935 1.376 4.754 1.00 84.06 250 ILE A C 1
ATOM 2027 O O . ILE A 1 250 ? 45.732 1.565 3.841 1.00 84.06 250 ILE A O 1
ATOM 2031 N N . ALA A 1 251 ? 45.183 1.747 6.014 1.00 79.56 251 ALA A N 1
ATOM 2032 C CA . ALA A 1 251 ? 46.401 2.424 6.444 1.00 79.56 251 ALA A CA 1
ATOM 2033 C C . ALA A 1 251 ? 47.671 1.629 6.090 1.00 79.56 251 ALA A C 1
ATOM 2035 O O . ALA A 1 251 ? 48.694 2.221 5.774 1.00 79.56 251 ALA A O 1
ATOM 2036 N N . THR A 1 252 ? 47.597 0.293 6.066 1.00 82.31 252 THR A N 1
ATOM 2037 C CA . THR A 1 252 ? 48.748 -0.575 5.761 1.00 82.31 252 THR A CA 1
ATOM 2038 C C . THR A 1 252 ? 49.114 -0.626 4.275 1.00 82.31 252 THR A C 1
ATOM 2040 O O . THR A 1 252 ? 50.168 -1.156 3.932 1.00 82.31 252 THR A O 1
ATOM 2043 N N . LEU A 1 253 ? 48.263 -0.097 3.385 1.00 76.12 253 LEU A N 1
ATOM 2044 C CA . LEU A 1 253 ? 48.551 0.001 1.947 1.00 76.12 253 LEU A CA 1
ATOM 2045 C C . LEU A 1 253 ? 49.441 1.206 1.607 1.00 76.12 253 LEU A C 1
ATOM 2047 O O . LEU A 1 253 ? 5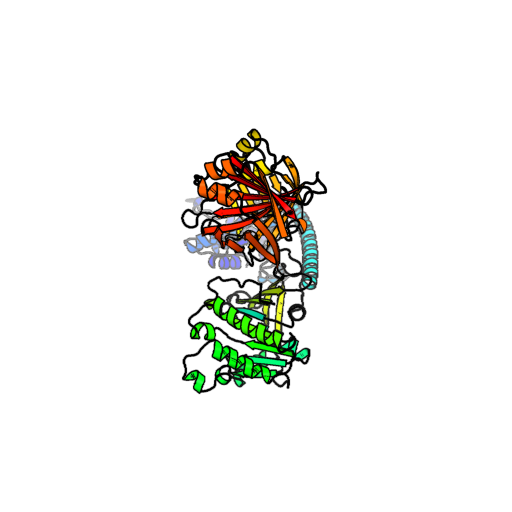0.001 1.279 0.509 1.00 76.12 253 LEU A O 1
ATOM 2051 N N . PHE A 1 254 ? 49.584 2.146 2.539 1.00 71.62 254 PHE A N 1
ATOM 2052 C CA . PHE A 1 254 ? 50.428 3.321 2.395 1.00 71.62 254 PHE A CA 1
ATOM 2053 C C . PHE A 1 254 ? 51.701 3.115 3.218 1.00 71.62 254 PHE A C 1
ATOM 2055 O O . PHE A 1 254 ? 51.640 2.770 4.395 1.00 71.62 254 PHE A O 1
ATOM 2062 N N . SER A 1 255 ? 52.872 3.296 2.605 1.00 62.44 255 SER A N 1
ATOM 2063 C CA . SER A 1 255 ? 54.128 3.366 3.357 1.00 62.44 255 SER A CA 1
ATOM 2064 C C . SER A 1 255 ? 54.122 4.596 4.273 1.00 62.44 255 SER A C 1
ATOM 2066 O O . SER A 1 255 ? 53.463 5.585 3.960 1.00 62.44 255 SER A O 1
ATOM 2068 N N . GLU A 1 256 ? 54.885 4.585 5.372 1.00 58.56 256 GLU A N 1
ATOM 2069 C CA . GLU A 1 256 ? 55.007 5.763 6.258 1.00 58.56 256 GLU A CA 1
ATOM 2070 C C . GLU A 1 256 ? 55.396 7.033 5.472 1.00 58.56 256 GLU A C 1
ATOM 2072 O O . GLU A 1 256 ? 54.831 8.101 5.690 1.00 58.56 256 GLU A O 1
ATOM 2077 N N . HIS A 1 257 ? 56.244 6.899 4.445 1.00 53.44 257 HIS A N 1
ATOM 2078 C CA . HIS A 1 257 ? 56.607 8.000 3.544 1.00 53.44 257 HIS A CA 1
ATOM 2079 C C . HIS A 1 257 ? 55.442 8.582 2.723 1.00 53.44 257 HIS A C 1
ATOM 2081 O O . HIS A 1 257 ? 55.479 9.756 2.346 1.00 53.44 257 HIS A O 1
ATOM 2087 N N . LEU A 1 258 ? 54.406 7.793 2.420 1.00 51.34 258 LEU A N 1
ATOM 2088 C CA . LEU A 1 258 ? 53.215 8.284 1.719 1.00 51.34 258 LEU A CA 1
ATOM 2089 C C . LEU A 1 258 ? 52.312 9.133 2.615 1.00 51.34 258 LEU A C 1
ATOM 2091 O O . LEU A 1 258 ? 51.565 9.952 2.092 1.00 51.34 258 LEU A O 1
ATOM 2095 N N . LEU A 1 259 ? 52.385 8.951 3.935 1.00 52.50 259 LEU A N 1
ATOM 2096 C CA . LEU A 1 259 ? 51.645 9.766 4.901 1.00 52.50 259 LEU A CA 1
ATOM 2097 C C . LEU A 1 259 ? 52.336 11.114 5.162 1.00 52.50 259 LEU A C 1
ATOM 2099 O O . LEU A 1 259 ? 51.663 12.088 5.487 1.00 52.50 259 LEU A O 1
ATOM 2103 N N . GLU A 1 260 ? 53.662 11.183 5.001 1.00 53.31 260 GLU A N 1
ATOM 2104 C CA . GLU A 1 260 ? 54.432 12.430 5.134 1.00 53.31 260 GLU A CA 1
ATOM 2105 C C . GLU A 1 260 ? 54.388 13.306 3.873 1.00 53.31 260 GLU A C 1
ATOM 2107 O O . GLU A 1 260 ? 54.494 14.531 3.951 1.00 53.31 260 GLU A O 1
ATOM 2112 N N . SER A 1 261 ? 54.240 12.687 2.699 1.00 54.00 261 SER A N 1
ATOM 2113 C CA . SER A 1 261 ? 54.065 13.392 1.429 1.00 54.00 261 SER A CA 1
ATOM 2114 C C . SER A 1 261 ? 52.591 13.725 1.182 1.00 54.00 261 SER A C 1
ATOM 2116 O O . SER A 1 261 ? 51.688 13.084 1.712 1.00 54.00 261 SER A O 1
ATOM 2118 N N . SER A 1 262 ? 52.320 14.763 0.383 1.00 59.56 262 SER A N 1
ATOM 2119 C CA . SER A 1 262 ? 50.944 15.069 -0.025 1.00 59.56 262 SER A CA 1
ATOM 2120 C C . SER A 1 262 ? 50.341 13.848 -0.724 1.00 59.56 262 SER A C 1
ATOM 2122 O O . SER A 1 262 ? 50.885 13.356 -1.716 1.00 59.56 262 SER A O 1
ATOM 2124 N N . PHE A 1 263 ? 49.234 13.328 -0.186 1.00 62.12 263 PHE A N 1
ATOM 2125 C CA . PHE A 1 263 ? 48.504 12.233 -0.814 1.00 62.12 263 PHE A CA 1
ATOM 2126 C C . PHE A 1 263 ? 48.200 12.597 -2.269 1.00 62.12 263 PHE A C 1
ATOM 2128 O O . PHE A 1 263 ? 47.648 13.661 -2.551 1.00 62.12 263 PHE A O 1
ATOM 2135 N N . SER A 1 264 ? 48.539 11.701 -3.193 1.00 67.31 264 SER A N 1
ATOM 2136 C CA . SER A 1 264 ? 48.127 11.819 -4.585 1.00 67.31 264 SER A CA 1
ATOM 2137 C C . SER A 1 264 ? 47.319 10.593 -4.984 1.00 67.31 264 SER A C 1
ATOM 2139 O O . SER A 1 264 ? 47.597 9.473 -4.549 1.00 67.31 264 SER A O 1
ATOM 2141 N N . ILE A 1 265 ? 46.330 10.811 -5.850 1.00 66.38 265 ILE A N 1
ATOM 2142 C CA . ILE A 1 265 ? 45.504 9.749 -6.435 1.00 66.38 265 ILE A CA 1
ATOM 2143 C C . ILE A 1 265 ? 46.390 8.676 -7.078 1.00 66.38 265 ILE A C 1
ATOM 2145 O O . ILE A 1 265 ? 46.162 7.489 -6.869 1.00 66.38 265 ILE A O 1
ATOM 2149 N N . ASN A 1 266 ? 47.441 9.090 -7.790 1.00 73.06 266 ASN A N 1
ATOM 2150 C CA . ASN A 1 266 ? 48.364 8.179 -8.466 1.00 73.06 266 ASN A CA 1
ATOM 2151 C C . ASN A 1 266 ? 49.083 7.263 -7.473 1.00 73.06 266 ASN A C 1
ATOM 2153 O O . ASN A 1 266 ? 49.158 6.063 -7.702 1.00 73.06 266 ASN A O 1
ATOM 2157 N N . ASN A 1 267 ? 49.530 7.799 -6.333 1.00 73.06 267 ASN A N 1
ATOM 2158 C CA . ASN A 1 267 ? 50.177 6.992 -5.303 1.00 73.06 267 ASN A CA 1
ATOM 2159 C C . ASN A 1 267 ? 49.221 5.953 -4.700 1.00 73.06 267 ASN A C 1
ATOM 2161 O O . ASN A 1 267 ? 49.621 4.816 -4.464 1.00 73.06 267 ASN A O 1
ATOM 2165 N N . PHE A 1 268 ? 47.959 6.325 -4.463 1.00 73.38 268 PHE A N 1
ATOM 2166 C CA . PHE A 1 268 ? 46.940 5.388 -3.985 1.00 73.38 268 PHE A CA 1
ATOM 2167 C C . PHE A 1 268 ? 46.674 4.278 -4.997 1.00 73.38 268 PHE A C 1
ATOM 2169 O O . PHE A 1 268 ? 46.698 3.098 -4.646 1.00 73.38 268 PHE A O 1
ATOM 2176 N N . VAL A 1 269 ? 46.459 4.662 -6.256 1.00 72.75 269 VAL A N 1
ATOM 2177 C CA . VAL A 1 269 ? 46.266 3.734 -7.367 1.00 72.75 269 VAL A CA 1
ATOM 2178 C C . VAL A 1 269 ? 47.460 2.779 -7.453 1.00 72.75 269 VAL A C 1
ATOM 2180 O O . VAL A 1 269 ? 47.259 1.569 -7.437 1.00 72.75 269 VAL A O 1
ATOM 2183 N N . ASP A 1 270 ? 48.693 3.284 -7.442 1.00 76.50 270 ASP A N 1
ATOM 2184 C CA . ASP A 1 270 ? 49.914 2.474 -7.519 1.00 76.50 270 ASP A CA 1
ATOM 2185 C C . ASP A 1 270 ? 50.095 1.538 -6.315 1.00 76.50 270 ASP A C 1
ATOM 2187 O O . ASP A 1 270 ? 50.517 0.392 -6.485 1.00 76.50 270 ASP A O 1
ATOM 2191 N N . SER A 1 271 ? 49.742 1.980 -5.104 1.00 76.75 271 SER A N 1
ATOM 2192 C CA . SER A 1 271 ? 49.741 1.134 -3.905 1.00 76.75 271 SER A CA 1
ATOM 2193 C C . SER A 1 271 ? 48.767 -0.039 -4.029 1.00 76.75 271 SER A C 1
ATOM 2195 O O . SER A 1 271 ? 49.130 -1.176 -3.718 1.00 76.75 271 SER A O 1
ATOM 2197 N N . ILE A 1 272 ? 47.546 0.206 -4.516 1.00 73.69 272 ILE A N 1
ATOM 2198 C CA . ILE A 1 272 ? 46.559 -0.865 -4.727 1.00 73.69 272 ILE A CA 1
ATOM 2199 C C . ILE A 1 272 ? 47.032 -1.801 -5.841 1.00 73.69 272 ILE A C 1
ATOM 2201 O O . ILE A 1 272 ? 46.948 -3.021 -5.687 1.00 73.69 272 ILE A O 1
ATOM 2205 N N . LYS A 1 273 ? 47.569 -1.252 -6.937 1.00 73.50 273 LYS A N 1
ATOM 2206 C CA . LYS A 1 273 ? 48.112 -2.040 -8.050 1.00 73.50 273 LYS A CA 1
ATOM 2207 C C . LYS A 1 273 ? 49.195 -3.005 -7.566 1.00 73.50 273 LYS A C 1
ATOM 2209 O O . LYS A 1 273 ? 49.027 -4.213 -7.720 1.00 73.50 273 LYS A O 1
ATOM 2214 N N . LYS A 1 274 ? 50.214 -2.507 -6.856 1.00 77.12 274 LYS A N 1
ATOM 2215 C CA . LYS A 1 274 ? 51.286 -3.331 -6.261 1.00 77.12 274 LYS A CA 1
ATOM 2216 C C . LYS A 1 274 ? 50.767 -4.404 -5.308 1.00 77.12 274 LYS A C 1
ATOM 2218 O O . LYS A 1 274 ? 51.302 -5.508 -5.268 1.00 77.12 274 LYS A O 1
ATOM 2223 N N . PHE A 1 275 ? 49.745 -4.085 -4.515 1.00 74.00 275 PHE A N 1
ATOM 2224 C CA . PHE A 1 275 ? 49.154 -5.051 -3.593 1.00 74.00 275 PHE A CA 1
ATOM 2225 C C . PHE A 1 275 ? 48.446 -6.195 -4.335 1.00 74.00 275 PHE A C 1
ATOM 2227 O O . PHE A 1 275 ? 48.561 -7.352 -3.931 1.00 74.00 275 PHE A O 1
ATOM 2234 N N . SER A 1 276 ? 47.753 -5.892 -5.434 1.00 65.38 276 SER A N 1
ATOM 2235 C CA . SER A 1 276 ? 47.040 -6.899 -6.226 1.00 65.38 276 SER A CA 1
ATOM 2236 C C . SER A 1 276 ? 47.967 -7.864 -6.976 1.00 65.38 276 SER A C 1
ATOM 2238 O O . SER A 1 276 ? 47.637 -9.038 -7.091 1.00 65.38 276 SER A O 1
ATOM 2240 N N . GLU A 1 277 ? 49.140 -7.406 -7.438 1.00 69.81 277 GLU A N 1
ATOM 2241 C CA . GLU A 1 277 ? 50.095 -8.227 -8.202 1.00 69.81 277 GLU A CA 1
ATOM 2242 C C . GLU A 1 277 ? 50.598 -9.429 -7.385 1.00 69.81 277 GLU A C 1
ATOM 2244 O O . GLU A 1 277 ? 51.053 -10.429 -7.933 1.00 69.81 277 GLU A O 1
ATOM 2249 N N . GLN A 1 278 ? 50.487 -9.356 -6.056 1.00 69.88 278 GLN A N 1
ATOM 2250 C CA . GLN A 1 278 ? 50.846 -10.435 -5.135 1.00 69.88 278 GLN A CA 1
ATOM 2251 C C . GLN A 1 278 ? 49.769 -11.529 -5.033 1.00 69.88 278 GLN A C 1
ATOM 2253 O O . GLN A 1 278 ? 49.927 -12.482 -4.267 1.00 69.88 278 GLN A O 1
ATOM 2258 N N . GLN A 1 279 ? 48.652 -11.387 -5.746 1.00 66.19 279 GLN A N 1
ATOM 2259 C CA . GLN A 1 279 ? 47.423 -12.139 -5.530 1.00 66.19 279 GLN A CA 1
ATOM 2260 C C . GLN A 1 279 ? 46.960 -12.842 -6.834 1.00 66.19 279 GLN A C 1
ATOM 2262 O O . GLN A 1 279 ? 47.280 -12.416 -7.934 1.00 66.19 279 GLN A O 1
ATOM 2267 N N . LYS A 1 280 ? 46.247 -13.978 -6.711 1.00 65.00 280 LYS A N 1
ATOM 2268 C CA . LYS A 1 280 ? 45.771 -14.849 -7.826 1.00 65.00 280 LYS A CA 1
ATOM 2269 C C . LYS A 1 280 ? 44.709 -14.213 -8.747 1.00 65.00 280 LYS A C 1
ATOM 2271 O O . LYS A 1 280 ? 44.063 -13.266 -8.336 1.00 65.00 280 LYS A O 1
ATOM 2276 N N . ASP A 1 281 ? 44.409 -14.843 -9.884 1.00 67.12 281 ASP A N 1
ATOM 2277 C CA . ASP A 1 281 ? 43.527 -14.303 -10.942 1.00 67.12 281 ASP A CA 1
ATOM 2278 C C . ASP A 1 281 ? 42.038 -14.075 -10.554 1.00 67.12 281 ASP A C 1
ATOM 2280 O O . ASP A 1 281 ? 41.427 -13.120 -11.026 1.00 67.12 281 ASP A O 1
ATOM 2284 N N . ASP A 1 282 ? 41.450 -14.865 -9.639 1.00 77.88 282 ASP A N 1
ATOM 2285 C CA . ASP A 1 282 ? 40.007 -14.794 -9.310 1.00 77.88 282 ASP A CA 1
ATOM 2286 C C . ASP A 1 282 ? 39.730 -14.136 -7.951 1.00 77.88 282 ASP A C 1
ATOM 2288 O O . ASP A 1 282 ? 39.791 -14.805 -6.905 1.00 77.88 282 ASP A O 1
ATOM 2292 N N . GLN A 1 283 ? 39.417 -12.834 -7.936 1.00 83.25 283 GLN A N 1
ATOM 2293 C CA . GLN A 1 283 ? 39.324 -12.077 -6.676 1.00 83.25 283 GLN A CA 1
ATOM 2294 C C . GLN A 1 283 ? 38.161 -11.099 -6.594 1.00 83.25 283 GLN A C 1
ATOM 2296 O O . GLN A 1 283 ? 37.897 -10.329 -7.514 1.00 83.25 283 GLN A O 1
ATOM 2301 N N . LEU A 1 284 ? 37.542 -11.065 -5.419 1.00 89.69 284 LEU A N 1
ATOM 2302 C CA . LEU A 1 284 ? 36.672 -9.985 -4.984 1.00 89.69 284 LEU A CA 1
ATOM 2303 C C . LEU A 1 284 ? 37.458 -9.049 -4.071 1.00 89.69 284 LEU A C 1
ATOM 2305 O O . LEU A 1 284 ? 37.884 -9.468 -2.996 1.00 89.69 284 LEU A O 1
ATOM 2309 N N . ILE A 1 285 ? 37.600 -7.789 -4.466 1.00 88.62 285 ILE A N 1
ATOM 2310 C CA . ILE A 1 285 ? 38.182 -6.734 -3.634 1.00 88.62 285 ILE A CA 1
ATOM 2311 C C . ILE A 1 285 ? 37.040 -5.863 -3.115 1.00 88.62 285 ILE A C 1
ATOM 2313 O O . ILE A 1 285 ? 36.319 -5.252 -3.901 1.00 88.62 285 ILE A O 1
ATOM 2317 N N . ILE A 1 286 ? 36.865 -5.809 -1.797 1.00 91.69 286 ILE A N 1
ATOM 2318 C CA . ILE A 1 286 ? 35.847 -4.982 -1.144 1.00 91.69 286 ILE A CA 1
ATOM 2319 C C . ILE A 1 286 ? 36.530 -3.820 -0.432 1.00 91.69 286 ILE A C 1
ATOM 2321 O O . ILE A 1 286 ? 37.324 -4.054 0.475 1.00 91.69 286 ILE A O 1
ATOM 2325 N N . PHE A 1 287 ? 36.171 -2.591 -0.789 1.00 89.56 287 PHE A N 1
ATOM 2326 C CA . PHE A 1 287 ? 36.457 -1.394 -0.004 1.00 89.56 287 PHE A CA 1
ATOM 2327 C C . PHE A 1 287 ? 35.223 -1.047 0.828 1.00 89.56 287 PHE A C 1
ATOM 2329 O O . PHE A 1 287 ? 34.201 -0.606 0.294 1.00 89.56 287 PHE A O 1
ATOM 2336 N N . ASP A 1 288 ? 35.289 -1.258 2.142 1.00 89.75 288 ASP A N 1
ATOM 2337 C CA . ASP A 1 288 ? 34.120 -1.048 3.008 1.00 89.75 288 ASP A CA 1
ATOM 2338 C C . ASP A 1 288 ? 33.789 0.420 3.291 1.00 89.75 288 ASP A C 1
ATOM 2340 O O . ASP A 1 288 ? 32.673 0.721 3.729 1.00 89.75 288 ASP A O 1
ATOM 2344 N N . ASN A 1 289 ? 34.722 1.321 2.995 1.00 86.12 289 ASN A N 1
ATOM 2345 C CA . ASN A 1 289 ? 34.531 2.757 3.010 1.00 86.12 289 ASN A CA 1
ATOM 2346 C C . ASN A 1 289 ? 35.539 3.427 2.071 1.00 86.12 289 ASN A C 1
ATOM 2348 O O . ASN A 1 289 ? 36.746 3.249 2.219 1.00 86.12 289 ASN A O 1
ATOM 2352 N N . ILE A 1 290 ? 35.034 4.212 1.119 1.00 81.44 290 ILE A N 1
ATOM 2353 C CA . ILE A 1 290 ? 35.842 5.099 0.263 1.00 81.44 290 ILE A CA 1
ATOM 2354 C C . ILE A 1 290 ? 35.545 6.583 0.511 1.00 81.44 290 ILE A C 1
ATOM 2356 O O . ILE A 1 290 ? 36.051 7.442 -0.210 1.00 81.44 290 ILE A O 1
ATOM 2360 N N . ASP A 1 291 ? 34.750 6.894 1.537 1.00 83.12 291 ASP A N 1
ATOM 2361 C CA . ASP A 1 291 ? 34.411 8.269 1.918 1.00 83.12 291 ASP A CA 1
ATOM 2362 C C . ASP A 1 291 ? 35.686 9.067 2.232 1.00 83.12 291 ASP A C 1
ATOM 2364 O O . ASP A 1 291 ? 35.838 10.202 1.785 1.00 83.12 291 ASP A O 1
ATOM 2368 N N . PHE A 1 292 ? 36.657 8.428 2.897 1.00 77.38 292 PHE A N 1
ATOM 2369 C CA . PHE A 1 292 ? 37.946 9.046 3.211 1.00 77.38 292 PHE A CA 1
ATOM 2370 C C . PHE A 1 292 ? 38.706 9.522 1.959 1.00 77.38 292 PHE A C 1
ATOM 2372 O O . PHE A 1 292 ? 39.456 10.489 2.044 1.00 77.38 292 PHE A O 1
ATOM 2379 N N . ILE A 1 293 ? 38.528 8.872 0.796 1.00 76.06 293 ILE A N 1
ATOM 2380 C CA . ILE A 1 293 ? 39.165 9.302 -0.459 1.00 76.06 293 ILE A CA 1
ATOM 2381 C C . ILE A 1 293 ? 38.570 10.637 -0.884 1.00 76.06 293 ILE A C 1
ATOM 2383 O O . ILE A 1 293 ? 39.328 11.536 -1.230 1.00 76.06 293 ILE A O 1
ATOM 2387 N N . CYS A 1 294 ? 37.237 10.765 -0.827 1.00 77.50 294 CYS A N 1
ATOM 2388 C CA . CYS A 1 294 ? 36.529 12.005 -1.153 1.00 77.50 294 CYS A CA 1
ATOM 2389 C C . CYS A 1 294 ? 37.011 13.148 -0.253 1.00 77.50 294 CYS A C 1
ATOM 2391 O O . CYS A 1 294 ? 37.322 14.231 -0.749 1.00 77.50 294 CYS A O 1
ATOM 2393 N N . ASP A 1 295 ? 37.133 12.877 1.050 1.00 78.31 295 ASP A N 1
ATOM 2394 C CA . ASP A 1 295 ? 37.638 13.840 2.030 1.00 78.31 295 ASP A CA 1
ATOM 2395 C C . ASP A 1 295 ? 39.097 14.237 1.741 1.00 78.31 295 ASP A C 1
ATOM 2397 O O . ASP A 1 295 ? 39.443 15.417 1.791 1.00 78.31 295 ASP A O 1
ATOM 2401 N N . LEU A 1 296 ? 39.955 13.273 1.394 1.00 72.75 296 LEU A N 1
ATOM 2402 C CA . LEU A 1 296 ? 41.391 13.490 1.208 1.00 72.75 296 LEU A CA 1
ATOM 2403 C C . LEU A 1 296 ? 41.732 14.257 -0.076 1.00 72.75 296 LEU A C 1
ATOM 2405 O O . LEU A 1 296 ? 42.646 15.079 -0.073 1.00 72.75 296 LEU A O 1
ATOM 2409 N N . ILE A 1 297 ? 40.994 14.016 -1.163 1.00 71.75 297 ILE A N 1
ATOM 2410 C CA . ILE A 1 297 ? 41.149 14.762 -2.425 1.00 71.75 297 ILE A CA 1
ATOM 2411 C C . ILE A 1 297 ? 40.298 16.039 -2.463 1.00 71.75 297 ILE A C 1
ATOM 2413 O O . ILE A 1 297 ? 40.405 16.808 -3.416 1.00 71.75 297 ILE A O 1
ATOM 2417 N N . ASN A 1 298 ? 39.455 16.261 -1.447 1.00 75.50 298 ASN A N 1
ATOM 2418 C CA . ASN A 1 298 ? 38.475 17.344 -1.379 1.00 75.50 298 ASN A CA 1
ATOM 2419 C C . ASN A 1 298 ? 37.602 17.434 -2.649 1.00 75.50 298 ASN A C 1
ATOM 2421 O O . ASN A 1 298 ? 37.459 18.501 -3.251 1.00 75.50 298 ASN A O 1
ATOM 2425 N N . SER A 1 299 ? 37.046 16.296 -3.071 1.00 74.31 299 SER A N 1
ATOM 2426 C CA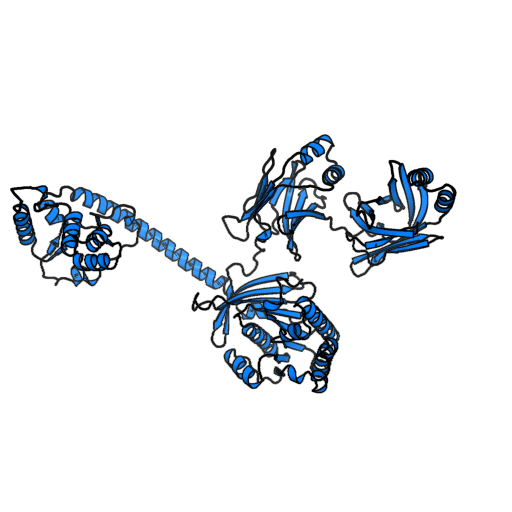 . SER A 1 299 ? 36.217 16.183 -4.278 1.00 74.31 299 SER A CA 1
ATOM 2427 C C . SER A 1 299 ? 34.941 15.382 -4.027 1.00 74.31 299 SER A C 1
ATOM 2429 O O . SER A 1 299 ? 34.672 14.915 -2.920 1.00 74.31 299 SER A O 1
ATOM 2431 N N . ASP A 1 300 ? 34.123 15.256 -5.066 1.00 73.00 300 ASP A N 1
ATOM 2432 C CA . ASP A 1 300 ? 32.869 14.522 -5.034 1.00 73.00 300 ASP A CA 1
ATOM 2433 C C . ASP A 1 300 ? 33.016 13.068 -5.515 1.00 73.00 300 ASP A C 1
ATOM 2435 O O . ASP A 1 300 ? 34.042 12.612 -6.036 1.00 73.00 300 ASP A O 1
ATOM 2439 N N . TYR A 1 301 ? 31.926 12.321 -5.357 1.00 72.31 301 TYR A N 1
ATOM 2440 C CA . TYR A 1 301 ? 31.835 10.925 -5.766 1.00 72.31 301 TYR A CA 1
ATOM 2441 C C . TYR A 1 301 ? 32.115 10.699 -7.267 1.00 72.31 301 TYR A C 1
ATOM 2443 O O . TYR A 1 301 ? 32.542 9.610 -7.653 1.00 72.31 301 TYR A O 1
ATOM 2451 N N . LYS A 1 302 ? 31.932 11.703 -8.140 1.00 73.50 302 LYS A N 1
ATOM 2452 C CA . LYS A 1 302 ? 32.180 11.555 -9.583 1.00 73.50 302 LYS A CA 1
ATOM 2453 C C . LYS A 1 302 ? 33.666 11.382 -9.876 1.00 73.50 302 LYS A C 1
ATOM 2455 O O . LYS A 1 302 ? 34.018 10.636 -10.790 1.00 73.50 302 LYS A O 1
ATOM 2460 N N . GLU A 1 303 ? 34.533 12.065 -9.138 1.00 72.88 303 GLU A N 1
ATOM 2461 C CA . GLU A 1 303 ? 35.977 11.924 -9.306 1.00 72.88 303 GLU A CA 1
ATOM 2462 C C . GLU A 1 303 ? 36.478 10.600 -8.721 1.00 72.88 303 GLU A C 1
ATOM 2464 O O . GLU A 1 303 ? 37.209 9.878 -9.398 1.00 72.88 303 GLU A O 1
ATOM 2469 N N . VAL A 1 304 ? 35.971 10.191 -7.554 1.00 72.81 304 VAL A N 1
ATOM 2470 C CA . VAL A 1 304 ? 36.291 8.877 -6.963 1.00 72.81 304 VAL A CA 1
ATOM 2471 C C . VAL A 1 304 ? 35.839 7.715 -7.847 1.00 72.81 304 VAL A C 1
ATOM 2473 O O . VAL A 1 304 ? 36.569 6.736 -8.006 1.00 72.81 304 VAL A O 1
ATOM 2476 N N . LEU A 1 305 ? 34.691 7.835 -8.515 1.00 74.06 305 LEU A N 1
ATOM 2477 C CA . LEU A 1 305 ? 34.258 6.858 -9.512 1.00 74.06 305 LEU A CA 1
ATOM 2478 C C . LEU A 1 305 ? 35.241 6.712 -10.673 1.00 74.06 305 LEU A C 1
ATOM 2480 O O . LEU A 1 305 ? 35.470 5.591 -11.122 1.00 74.06 305 LEU A O 1
ATOM 2484 N N . LYS A 1 306 ? 35.820 7.812 -11.171 1.00 74.81 306 LYS A N 1
ATOM 2485 C CA . LYS A 1 306 ? 36.828 7.741 -12.241 1.00 74.81 306 LYS A CA 1
ATOM 2486 C C . LYS A 1 306 ? 38.060 6.973 -11.776 1.00 74.81 306 LYS A C 1
ATOM 2488 O O . LYS A 1 306 ? 38.548 6.134 -12.524 1.00 74.81 306 LYS A O 1
ATOM 2493 N N . ILE A 1 307 ? 38.499 7.211 -10.539 1.00 73.31 307 ILE A N 1
ATOM 2494 C CA . ILE A 1 307 ? 39.632 6.506 -9.925 1.00 73.31 307 ILE A CA 1
ATOM 2495 C C . ILE A 1 307 ? 39.328 5.009 -9.824 1.00 73.31 307 ILE A C 1
ATOM 2497 O O . ILE A 1 307 ? 40.124 4.186 -10.265 1.00 73.31 307 ILE A O 1
ATOM 2501 N N . LEU A 1 308 ? 38.150 4.637 -9.314 1.00 73.56 308 LEU A N 1
ATOM 2502 C CA . LEU A 1 308 ? 37.734 3.233 -9.254 1.00 73.56 308 LEU A CA 1
ATOM 2503 C C . LEU A 1 308 ? 37.647 2.595 -10.646 1.00 73.56 308 LEU A C 1
ATOM 2505 O O . LEU A 1 308 ? 38.045 1.444 -10.805 1.00 73.56 308 LEU A O 1
ATOM 2509 N N . CYS A 1 309 ? 37.179 3.337 -11.656 1.00 74.06 309 CYS A N 1
ATOM 2510 C CA . CYS A 1 309 ? 37.158 2.881 -13.047 1.00 74.06 309 CYS A CA 1
ATOM 2511 C C . CYS A 1 309 ? 38.562 2.632 -13.598 1.00 74.06 309 CYS A C 1
ATOM 2513 O O . CYS A 1 309 ? 38.773 1.637 -14.289 1.00 74.06 309 CYS A O 1
ATOM 2515 N N . GLU A 1 310 ? 39.521 3.503 -13.294 1.00 73.50 310 GLU A N 1
ATOM 2516 C CA . GLU A 1 310 ? 40.915 3.337 -13.704 1.00 73.50 310 GLU A CA 1
ATOM 2517 C C . GLU A 1 310 ? 41.548 2.107 -13.040 1.00 73.50 310 GLU A C 1
ATOM 2519 O O . GLU A 1 310 ? 42.146 1.272 -13.721 1.00 73.50 310 GLU A O 1
ATOM 2524 N N . ILE A 1 311 ? 41.347 1.952 -11.728 1.00 70.19 311 ILE A N 1
ATOM 2525 C CA . ILE A 1 311 ? 41.803 0.792 -10.953 1.00 70.19 311 ILE A CA 1
ATOM 2526 C C . ILE A 1 311 ? 41.180 -0.498 -11.508 1.00 70.19 311 ILE A C 1
ATOM 2528 O O . ILE A 1 311 ? 41.889 -1.467 -11.773 1.00 70.19 311 ILE A O 1
ATOM 2532 N N . GLY A 1 312 ? 39.865 -0.509 -11.740 1.00 71.31 312 GLY A N 1
ATOM 2533 C CA . GLY A 1 312 ? 39.160 -1.670 -12.280 1.00 71.31 312 GLY A CA 1
ATOM 2534 C C . GLY A 1 312 ? 39.547 -2.014 -13.710 1.00 71.31 312 GLY A C 1
ATOM 2535 O O . GLY A 1 312 ? 39.707 -3.190 -14.023 1.00 71.31 312 GLY A O 1
ATOM 2536 N N . SER A 1 313 ? 39.776 -1.016 -14.563 1.00 71.75 313 SER A N 1
ATOM 2537 C CA . SER A 1 313 ? 40.268 -1.240 -15.928 1.00 71.75 313 SER A CA 1
ATOM 2538 C C . SER A 1 313 ? 41.665 -1.853 -15.917 1.00 71.75 313 SER A C 1
ATOM 2540 O O . SER A 1 313 ? 41.935 -2.792 -16.661 1.00 71.75 313 SER A O 1
ATOM 2542 N N . TYR A 1 314 ? 42.544 -1.365 -15.039 1.00 70.00 314 TYR A N 1
ATOM 2543 C CA . TYR A 1 314 ? 43.876 -1.933 -14.871 1.00 70.00 314 TYR A CA 1
ATOM 2544 C C . TYR A 1 314 ? 43.821 -3.390 -14.391 1.00 70.00 314 TYR A C 1
ATOM 2546 O O . TYR A 1 314 ? 44.486 -4.239 -14.981 1.00 70.00 314 TYR A O 1
ATOM 2554 N N . PHE A 1 315 ? 42.993 -3.709 -13.389 1.00 64.94 315 PHE A N 1
ATOM 2555 C CA . PHE A 1 315 ? 42.871 -5.091 -12.917 1.00 64.94 315 PHE A CA 1
ATOM 2556 C C . PHE A 1 315 ? 42.240 -6.016 -13.942 1.00 64.94 315 PHE A C 1
ATOM 2558 O O . PHE A 1 315 ? 42.786 -7.089 -14.172 1.00 64.94 315 PHE A O 1
ATOM 2565 N N . ASN A 1 316 ? 41.186 -5.586 -14.635 1.00 66.69 316 ASN A N 1
ATOM 2566 C CA . ASN A 1 316 ? 40.589 -6.383 -15.704 1.00 66.69 316 ASN A CA 1
ATOM 2567 C C . ASN A 1 316 ? 41.596 -6.733 -16.811 1.00 66.69 316 ASN A C 1
ATOM 2569 O O . ASN A 1 316 ? 41.513 -7.824 -17.371 1.00 66.69 316 ASN A O 1
ATOM 2573 N N . ASN A 1 317 ? 42.560 -5.850 -17.094 1.00 67.06 317 ASN A N 1
ATOM 2574 C CA . ASN A 1 317 ? 43.609 -6.109 -18.081 1.00 67.06 317 ASN A CA 1
ATOM 2575 C C . ASN A 1 317 ? 44.675 -7.111 -17.598 1.00 67.06 317 ASN A C 1
ATOM 2577 O O . ASN A 1 317 ? 45.278 -7.780 -18.432 1.00 67.06 317 ASN A O 1
ATOM 2581 N N . ILE A 1 318 ? 44.927 -7.215 -16.288 1.00 63.88 318 ILE A N 1
ATOM 2582 C CA . ILE A 1 318 ? 45.967 -8.095 -15.721 1.00 63.88 318 ILE A CA 1
ATOM 2583 C C . ILE A 1 318 ? 45.417 -9.473 -15.366 1.00 63.88 318 ILE A C 1
ATOM 2585 O O . ILE A 1 318 ? 46.028 -10.482 -15.704 1.00 63.88 318 ILE A O 1
ATOM 2589 N N . SER A 1 319 ? 44.265 -9.533 -14.698 1.00 58.78 319 SER A N 1
ATOM 2590 C CA . SER A 1 319 ? 43.704 -10.770 -14.139 1.00 58.78 319 SER A CA 1
ATOM 2591 C C . SER A 1 319 ? 42.845 -11.562 -15.131 1.00 58.78 319 SER A C 1
ATOM 2593 O O . SER A 1 319 ? 41.962 -12.319 -14.728 1.00 58.78 319 SER A O 1
ATOM 2595 N N . ASN A 1 320 ? 43.045 -11.364 -16.441 1.00 60.19 320 ASN A N 1
ATOM 2596 C CA . ASN A 1 320 ? 42.197 -11.927 -17.503 1.00 60.19 320 ASN A CA 1
ATOM 2597 C C . ASN A 1 320 ? 40.685 -11.661 -17.300 1.00 60.19 320 ASN A C 1
ATOM 2599 O O . ASN A 1 320 ? 39.840 -12.417 -17.781 1.00 60.19 320 ASN A O 1
ATOM 2603 N N . GLY A 1 321 ? 40.329 -10.569 -16.613 1.00 58.12 321 GLY A N 1
ATOM 2604 C CA . GLY A 1 321 ? 38.942 -10.157 -16.406 1.00 58.12 321 GLY A CA 1
ATOM 2605 C C . GLY A 1 321 ? 38.181 -10.910 -15.309 1.00 58.12 321 GLY A C 1
ATOM 2606 O O . GLY A 1 321 ? 36.952 -10.916 -15.357 1.00 58.12 321 GLY A O 1
ATOM 2607 N N . ASN A 1 322 ? 38.860 -11.508 -14.321 1.00 73.12 322 ASN A N 1
ATOM 2608 C CA . ASN A 1 322 ? 38.224 -12.270 -13.231 1.00 73.12 322 ASN A CA 1
ATOM 2609 C C . ASN A 1 322 ? 38.209 -11.548 -11.867 1.00 73.12 322 ASN A C 1
ATOM 2611 O O . ASN A 1 322 ? 38.016 -12.167 -10.814 1.00 73.12 322 ASN A O 1
ATOM 2615 N N . THR A 1 323 ? 38.391 -10.225 -11.866 1.00 78.38 323 THR A N 1
ATOM 2616 C CA . THR A 1 323 ? 38.356 -9.407 -10.647 1.00 78.38 323 THR A CA 1
ATOM 2617 C C . THR A 1 323 ? 37.073 -8.589 -10.558 1.00 78.38 323 THR A C 1
ATOM 2619 O O . THR A 1 323 ? 36.694 -7.908 -11.510 1.00 78.38 323 THR A O 1
ATOM 2622 N N . LEU A 1 324 ? 36.422 -8.621 -9.394 1.00 85.31 324 LEU A N 1
ATOM 2623 C CA . LEU A 1 324 ? 35.302 -7.747 -9.051 1.00 85.31 324 LEU A CA 1
ATOM 2624 C C . LEU A 1 324 ? 35.728 -6.784 -7.944 1.00 85.31 324 LEU A C 1
ATOM 2626 O O . LEU A 1 324 ? 36.177 -7.214 -6.883 1.00 85.31 324 LEU A O 1
ATOM 2630 N N . ILE A 1 325 ? 35.558 -5.487 -8.172 1.00 84.44 325 ILE A N 1
ATOM 2631 C CA . ILE A 1 325 ? 35.812 -4.450 -7.169 1.00 84.44 325 ILE A CA 1
ATOM 2632 C C . ILE A 1 325 ? 34.474 -3.941 -6.664 1.00 84.44 325 ILE A C 1
ATOM 2634 O O . ILE A 1 325 ? 33.659 -3.488 -7.457 1.00 84.44 325 ILE A O 1
ATOM 2638 N N . CYS A 1 326 ? 34.251 -3.994 -5.357 1.00 89.19 326 CYS A N 1
ATOM 2639 C CA . CYS A 1 326 ? 33.051 -3.481 -4.711 1.00 89.19 326 CYS A CA 1
ATOM 2640 C C . CYS A 1 326 ? 33.434 -2.389 -3.714 1.00 89.19 326 CYS A C 1
ATOM 2642 O O . CYS A 1 326 ? 34.199 -2.658 -2.792 1.00 89.19 326 CYS A O 1
ATOM 2644 N N . SER A 1 327 ? 32.881 -1.186 -3.854 1.00 87.88 327 SER A N 1
ATOM 2645 C CA . SER A 1 327 ? 33.189 -0.069 -2.950 1.00 87.88 327 SER A CA 1
ATOM 2646 C C . SER A 1 327 ? 31.933 0.534 -2.334 1.00 87.88 327 SER A C 1
ATOM 2648 O O . SER A 1 327 ? 30.928 0.737 -3.019 1.00 87.88 327 SER A O 1
ATOM 2650 N N . ASN A 1 328 ? 32.005 0.856 -1.043 1.00 90.38 328 ASN A N 1
ATOM 2651 C CA . ASN A 1 328 ? 30.917 1.497 -0.310 1.00 90.38 328 ASN A CA 1
ATOM 2652 C C . ASN A 1 328 ? 31.060 3.016 -0.282 1.00 90.38 328 ASN A C 1
ATOM 2654 O O . ASN A 1 328 ? 32.106 3.521 0.126 1.00 90.38 328 ASN A O 1
ATOM 2658 N N . ILE A 1 329 ? 29.981 3.730 -0.599 1.00 86.31 329 ILE A N 1
ATOM 2659 C CA . ILE A 1 329 ? 29.938 5.194 -0.548 1.00 86.31 329 ILE A CA 1
ATOM 2660 C C . ILE A 1 329 ? 28.724 5.694 0.235 1.00 86.31 329 ILE A C 1
ATOM 2662 O O . ILE A 1 329 ? 27.596 5.230 0.045 1.00 86.31 329 ILE A O 1
ATOM 2666 N N . SER A 1 330 ? 28.949 6.673 1.103 1.00 87.12 330 SER A N 1
ATOM 2667 C CA . SER A 1 330 ? 27.867 7.392 1.763 1.00 87.12 330 SER A CA 1
ATOM 2668 C C . SER A 1 330 ? 27.151 8.322 0.785 1.00 87.12 330 SER A C 1
ATOM 2670 O O . SER A 1 330 ? 27.779 9.067 0.030 1.00 87.12 330 SER A O 1
ATOM 2672 N N . GLU A 1 331 ? 25.818 8.370 0.858 1.00 84.19 331 GLU A N 1
ATOM 2673 C CA . GLU A 1 331 ? 25.010 9.314 0.072 1.00 84.19 331 GLU A CA 1
ATOM 2674 C C . GLU A 1 331 ? 25.429 10.786 0.256 1.00 84.19 331 GLU A C 1
ATOM 2676 O O . GLU A 1 331 ? 25.169 11.614 -0.619 1.00 84.19 331 GLU A O 1
ATOM 2681 N N . ARG A 1 332 ? 26.123 11.103 1.364 1.00 82.44 332 ARG A N 1
ATOM 2682 C CA . ARG A 1 332 ? 26.671 12.431 1.675 1.00 82.44 332 ARG A CA 1
ATOM 2683 C C . ARG A 1 332 ? 27.563 12.988 0.561 1.00 82.44 332 ARG A C 1
ATOM 2685 O O . ARG A 1 332 ? 27.586 14.201 0.377 1.00 82.44 332 ARG A O 1
ATOM 2692 N N . PHE A 1 333 ? 28.269 12.131 -0.175 1.00 78.38 333 PHE A N 1
ATOM 2693 C CA . PHE A 1 333 ? 29.185 12.541 -1.248 1.00 78.38 333 PHE A CA 1
ATOM 2694 C C . PHE A 1 333 ? 28.555 12.480 -2.642 1.00 78.38 333 PHE A C 1
ATOM 2696 O O . PHE A 1 333 ? 29.188 12.863 -3.627 1.00 78.38 333 PHE A O 1
ATOM 2703 N N . CYS A 1 334 ? 27.310 12.006 -2.753 1.00 72.00 334 CYS A N 1
ATOM 2704 C CA . CYS A 1 334 ? 26.680 11.783 -4.047 1.00 72.00 334 CYS A CA 1
ATOM 2705 C C . CYS A 1 334 ? 26.069 13.056 -4.650 1.00 72.00 334 CYS A C 1
ATOM 2707 O O . CYS A 1 334 ? 25.885 13.078 -5.854 1.00 72.00 334 CYS A O 1
ATOM 2709 N N . ASN A 1 335 ? 25.757 14.121 -3.897 1.00 67.69 335 ASN A N 1
ATOM 2710 C CA . ASN A 1 335 ? 25.198 15.383 -4.439 1.00 67.69 335 ASN A CA 1
ATOM 2711 C C . ASN A 1 335 ? 24.038 15.196 -5.457 1.00 67.69 335 ASN A C 1
ATOM 2713 O O . ASN A 1 335 ? 23.962 15.899 -6.462 1.00 67.69 335 ASN A O 1
ATOM 2717 N N . ASN A 1 336 ? 23.135 14.233 -5.220 1.00 59.84 336 ASN A N 1
ATOM 2718 C CA . ASN A 1 336 ? 22.063 13.804 -6.146 1.00 59.84 336 ASN A CA 1
ATOM 2719 C C . ASN A 1 336 ? 22.528 13.217 -7.496 1.00 59.84 336 ASN A C 1
ATOM 2721 O O . ASN A 1 336 ? 21.704 12.965 -8.375 1.00 59.84 336 ASN A O 1
ATOM 2725 N N . TYR A 1 337 ? 23.823 12.965 -7.671 1.00 60.16 337 TYR A N 1
ATOM 2726 C CA . TYR A 1 337 ? 24.366 12.241 -8.809 1.00 60.16 337 TYR A CA 1
ATOM 2727 C C . TYR A 1 337 ? 23.940 10.772 -8.753 1.00 60.16 337 TYR A C 1
ATOM 2729 O O . TYR A 1 337 ? 24.253 10.053 -7.802 1.00 60.16 337 TYR A O 1
ATOM 2737 N N . GLN A 1 338 ? 23.257 10.322 -9.803 1.00 59.62 338 GLN A N 1
ATOM 2738 C CA . GLN A 1 338 ? 23.086 8.902 -10.083 1.00 59.62 338 GLN A CA 1
ATOM 2739 C C . GLN A 1 338 ? 24.233 8.455 -10.995 1.00 59.62 338 GLN A C 1
ATOM 2741 O O . GLN A 1 338 ? 24.480 9.104 -12.015 1.00 59.62 338 GLN A O 1
ATOM 2746 N N . PRO A 1 339 ? 24.972 7.388 -10.651 1.00 57.00 339 PRO A N 1
ATOM 2747 C CA . PRO A 1 339 ? 26.062 6.926 -11.490 1.00 57.00 339 PRO A CA 1
ATOM 2748 C C . PRO A 1 339 ? 25.560 6.481 -12.864 1.00 57.00 339 PRO A C 1
ATOM 2750 O O . PRO A 1 339 ? 24.703 5.609 -12.978 1.00 57.00 339 PRO A O 1
ATOM 2753 N N . ASN A 1 340 ? 26.138 7.063 -13.917 1.00 55.31 340 ASN A N 1
ATOM 2754 C CA . ASN A 1 340 ? 25.942 6.581 -15.279 1.00 55.31 340 ASN A CA 1
ATOM 2755 C C . ASN A 1 340 ? 26.505 5.156 -15.411 1.00 55.31 340 ASN A C 1
ATOM 2757 O O . ASN A 1 340 ? 27.688 4.926 -15.159 1.00 55.31 340 ASN A O 1
ATOM 2761 N N . PHE A 1 341 ? 25.671 4.222 -15.872 1.00 53.53 341 PHE A N 1
ATOM 2762 C CA . PHE A 1 341 ? 25.964 2.785 -15.969 1.00 53.53 341 PHE A CA 1
ATOM 2763 C C . PHE A 1 341 ? 27.016 2.384 -17.022 1.00 53.53 341 PHE A C 1
ATOM 2765 O O . PHE A 1 341 ? 27.228 1.198 -17.235 1.00 53.53 341 PHE A O 1
ATOM 2772 N N . TYR A 1 342 ? 27.698 3.328 -17.682 1.00 52.72 342 TYR A N 1
ATOM 2773 C CA . TYR A 1 342 ? 28.654 2.995 -18.750 1.00 52.72 342 TYR A CA 1
ATOM 2774 C C . TYR A 1 342 ? 29.837 2.137 -18.264 1.00 52.72 342 TYR A C 1
ATOM 2776 O O . TYR A 1 342 ? 30.328 1.321 -19.036 1.00 52.72 342 TYR A O 1
ATOM 2784 N N . ASN A 1 343 ? 30.261 2.281 -16.999 1.00 60.00 343 ASN A N 1
ATOM 2785 C CA . ASN A 1 343 ? 31.439 1.586 -16.453 1.00 60.00 343 ASN A CA 1
ATOM 2786 C C . ASN A 1 343 ? 31.152 0.725 -15.208 1.00 60.00 343 ASN A C 1
ATOM 2788 O O . ASN A 1 343 ? 32.078 0.140 -14.650 1.00 60.00 343 ASN A O 1
ATOM 2792 N N . LEU A 1 344 ? 29.904 0.684 -14.729 1.00 74.56 344 LEU A N 1
ATOM 2793 C CA . LEU A 1 344 ? 29.532 -0.112 -13.558 1.00 74.56 344 LEU A CA 1
ATOM 2794 C C . LEU A 1 344 ? 28.829 -1.389 -14.001 1.00 74.56 344 LEU A C 1
ATOM 2796 O O . LEU A 1 344 ? 27.894 -1.360 -14.796 1.00 74.56 344 LEU A O 1
ATOM 2800 N N . ASN A 1 345 ? 29.247 -2.509 -13.426 1.00 81.94 345 ASN A N 1
ATOM 2801 C CA . ASN A 1 345 ? 28.614 -3.805 -13.626 1.00 81.94 345 ASN A CA 1
ATOM 2802 C C . ASN A 1 345 ? 27.443 -3.986 -12.662 1.00 81.94 345 ASN A C 1
ATOM 2804 O O . ASN A 1 345 ? 26.446 -4.604 -13.028 1.00 81.94 345 ASN A O 1
ATOM 2808 N N . PHE A 1 346 ? 27.525 -3.409 -11.460 1.00 87.25 346 PHE A N 1
ATOM 2809 C CA . PHE A 1 346 ? 26.369 -3.273 -10.584 1.00 87.25 346 PHE A CA 1
ATOM 2810 C C . PHE A 1 346 ? 26.417 -2.011 -9.715 1.00 87.25 346 PHE A C 1
ATOM 2812 O O . PHE A 1 346 ? 27.471 -1.456 -9.411 1.00 87.25 346 PHE A O 1
ATOM 2819 N N . TYR A 1 347 ? 25.246 -1.567 -9.286 1.00 86.50 347 TYR A N 1
ATOM 2820 C CA . TYR A 1 347 ? 25.037 -0.483 -8.345 1.00 86.50 347 TYR A CA 1
ATOM 2821 C C . TYR A 1 347 ? 23.941 -0.892 -7.367 1.00 86.50 347 TYR A C 1
ATOM 2823 O O . TYR A 1 347 ? 22.891 -1.396 -7.762 1.00 86.50 347 TYR A O 1
ATOM 2831 N N . VAL A 1 348 ? 24.183 -0.675 -6.083 1.00 89.94 348 VAL A N 1
ATOM 2832 C CA . VAL A 1 348 ? 23.235 -0.962 -5.015 1.00 89.94 348 VAL A CA 1
ATOM 2833 C C . VAL A 1 348 ? 22.991 0.303 -4.226 1.00 89.94 348 VAL A C 1
ATOM 2835 O O . VAL A 1 348 ? 23.938 0.991 -3.864 1.00 89.94 348 VAL A O 1
ATOM 2838 N N . LYS A 1 349 ? 21.730 0.584 -3.916 1.00 89.19 349 LYS A N 1
ATOM 2839 C CA . LYS A 1 349 ? 21.332 1.662 -3.016 1.00 89.19 349 LYS A CA 1
ATOM 2840 C C . LYS A 1 349 ? 20.633 1.072 -1.800 1.00 89.19 349 LYS A C 1
ATOM 2842 O O . LYS A 1 349 ? 19.649 0.358 -1.954 1.00 89.19 349 LYS A O 1
ATOM 2847 N N . ILE A 1 350 ? 21.131 1.367 -0.606 1.00 91.75 350 ILE A N 1
ATOM 2848 C CA . ILE A 1 350 ? 20.595 0.878 0.668 1.00 91.75 350 ILE A CA 1
ATOM 2849 C C . ILE A 1 350 ? 20.084 2.069 1.471 1.00 91.75 350 ILE A C 1
ATOM 2851 O O . ILE A 1 350 ? 20.829 3.005 1.744 1.00 91.75 350 ILE A O 1
ATOM 2855 N N . GLU A 1 351 ? 18.825 2.013 1.878 1.00 88.75 351 GLU A N 1
ATOM 2856 C CA . GLU A 1 351 ? 18.167 3.040 2.680 1.00 88.75 351 GLU A CA 1
ATOM 2857 C C . GLU A 1 351 ? 17.633 2.411 3.968 1.00 88.75 351 GLU A C 1
ATOM 2859 O O . GLU A 1 351 ? 16.971 1.374 3.924 1.00 88.75 351 GLU A O 1
ATOM 2864 N N . GLU A 1 352 ? 17.891 3.025 5.121 1.00 84.00 352 GLU A N 1
ATOM 2865 C CA . GLU A 1 352 ? 17.306 2.580 6.390 1.00 84.00 352 GLU A CA 1
ATOM 2866 C C . GLU A 1 352 ? 15.867 3.107 6.520 1.00 84.00 352 GLU A C 1
ATOM 2868 O O . GLU A 1 352 ? 15.592 4.279 6.254 1.00 84.00 352 GLU A O 1
ATOM 2873 N N . TYR A 1 353 ? 14.931 2.270 6.977 1.00 75.12 353 TYR A N 1
ATOM 2874 C CA . TYR A 1 353 ? 13.687 2.803 7.528 1.00 75.12 353 TYR A CA 1
ATOM 2875 C C . TYR A 1 353 ? 13.934 3.149 8.984 1.00 75.12 353 TYR A C 1
ATOM 2877 O O . TYR A 1 353 ? 14.349 2.279 9.744 1.00 75.12 353 TYR A O 1
ATOM 2885 N N . ASN A 1 354 ? 13.633 4.393 9.376 1.00 56.91 354 ASN A N 1
ATOM 2886 C CA . ASN A 1 354 ? 13.711 4.831 10.769 1.00 56.91 354 ASN A CA 1
ATOM 2887 C C . ASN A 1 354 ? 13.239 3.718 11.712 1.00 56.91 354 ASN A C 1
ATOM 2889 O O . ASN A 1 354 ? 12.124 3.207 11.557 1.00 56.91 354 ASN A O 1
ATOM 2893 N N . SER A 1 355 ? 14.082 3.400 12.697 1.00 51.88 355 SER A N 1
ATOM 2894 C CA . SER A 1 355 ? 13.987 2.302 13.674 1.00 51.88 355 SER A CA 1
ATOM 2895 C C . SER A 1 355 ? 12.677 2.203 14.479 1.00 51.88 355 SER A C 1
ATOM 2897 O O . SER A 1 355 ? 12.546 1.356 15.357 1.00 51.88 355 SER A O 1
ATOM 2899 N N . GLY A 1 356 ? 11.681 3.041 14.185 1.00 45.28 356 GLY A N 1
ATOM 2900 C CA . GLY A 1 356 ? 10.346 3.010 14.770 1.00 45.28 356 GLY A CA 1
ATOM 2901 C C . GLY A 1 356 ? 9.247 2.350 13.927 1.00 45.28 356 GLY A C 1
ATOM 2902 O O . GLY A 1 356 ? 8.109 2.355 14.393 1.00 45.28 356 GLY A O 1
ATOM 2903 N N . LEU A 1 357 ? 9.508 1.844 12.708 1.00 43.66 357 LEU A N 1
ATOM 2904 C CA . LEU A 1 357 ? 8.416 1.504 11.774 1.00 43.66 357 LEU A CA 1
ATOM 2905 C C . LEU A 1 357 ? 7.934 0.044 11.724 1.00 43.66 357 LEU A C 1
ATOM 2907 O O . LEU A 1 357 ? 6.742 -0.148 11.502 1.00 43.66 357 LEU A O 1
ATOM 2911 N N . ASP A 1 358 ? 8.744 -0.984 11.970 1.00 47.56 358 ASP A N 1
ATOM 2912 C CA . ASP A 1 358 ? 8.248 -2.367 12.111 1.00 47.56 358 ASP A CA 1
ATOM 2913 C C . ASP A 1 358 ? 9.412 -3.268 12.547 1.00 47.56 358 ASP A C 1
ATOM 2915 O O . ASP A 1 358 ? 10.460 -3.247 11.906 1.00 47.56 358 ASP A O 1
ATOM 2919 N N . ASP A 1 359 ? 9.220 -4.171 13.515 1.00 56.78 359 ASP A N 1
ATOM 2920 C CA . ASP A 1 359 ? 10.202 -5.223 13.878 1.00 56.78 359 ASP A CA 1
ATOM 2921 C C . ASP A 1 359 ? 10.456 -6.229 12.721 1.00 56.78 359 ASP A C 1
ATOM 2923 O O . ASP A 1 359 ? 11.052 -7.297 12.886 1.00 56.78 359 ASP A O 1
ATOM 2927 N N . LYS A 1 360 ? 9.911 -5.937 11.536 1.00 67.31 360 LYS A N 1
ATOM 2928 C CA . LYS A 1 360 ? 9.817 -6.809 10.369 1.00 67.31 360 LYS A CA 1
ATOM 2929 C C . LYS A 1 360 ? 10.607 -6.312 9.168 1.00 67.31 360 LYS A C 1
ATOM 2931 O O . LYS A 1 360 ? 10.779 -7.106 8.244 1.00 67.31 360 LYS A O 1
ATOM 2936 N N . VAL A 1 361 ? 11.057 -5.056 9.142 1.00 72.81 361 VAL A N 1
ATOM 2937 C CA . VAL A 1 361 ? 11.803 -4.487 8.009 1.00 72.81 361 VAL A CA 1
ATOM 2938 C C . VAL A 1 361 ? 12.871 -3.526 8.525 1.00 72.81 361 VAL A C 1
ATOM 2940 O O . VAL A 1 361 ? 12.570 -2.636 9.307 1.00 72.81 361 VAL A O 1
ATOM 2943 N N . SER A 1 362 ? 14.111 -3.703 8.070 1.00 79.94 362 SER A N 1
ATOM 2944 C CA . SER A 1 362 ? 15.248 -2.836 8.405 1.00 79.94 362 SER A CA 1
ATOM 2945 C C . SER A 1 362 ? 15.386 -1.657 7.439 1.00 79.94 362 SER A C 1
ATOM 2947 O O . SER A 1 362 ? 15.845 -0.591 7.830 1.00 79.94 362 SER A O 1
ATOM 2949 N N . GLY A 1 363 ? 14.990 -1.828 6.177 1.00 86.62 363 GLY A N 1
ATOM 2950 C CA . GLY A 1 363 ? 15.136 -0.780 5.175 1.00 86.62 363 GLY A CA 1
ATOM 2951 C C . GLY A 1 363 ? 14.716 -1.203 3.773 1.00 86.62 363 GLY A C 1
ATOM 2952 O O . GLY A 1 363 ? 14.093 -2.254 3.587 1.00 86.62 363 GLY A O 1
ATOM 2953 N N . LYS A 1 364 ? 15.078 -0.380 2.790 1.00 87.94 364 LYS A N 1
ATOM 2954 C CA . LYS A 1 364 ? 14.920 -0.630 1.355 1.00 87.94 364 LYS A CA 1
ATOM 2955 C C . LYS A 1 364 ? 16.287 -0.853 0.708 1.00 87.94 364 LYS A C 1
ATOM 2957 O O . LYS A 1 364 ? 17.262 -0.206 1.074 1.00 87.94 364 LYS A O 1
ATOM 2962 N N . ILE A 1 365 ? 16.364 -1.782 -0.236 1.00 89.12 365 ILE A N 1
ATOM 2963 C CA . ILE A 1 365 ? 17.547 -2.020 -1.056 1.00 89.12 365 ILE A CA 1
ATOM 2964 C C . ILE A 1 365 ? 17.145 -2.096 -2.527 1.00 89.12 365 ILE A C 1
ATOM 2966 O O . ILE A 1 365 ? 16.303 -2.909 -2.903 1.00 89.12 365 ILE A O 1
ATOM 2970 N N . ASP A 1 366 ? 17.776 -1.263 -3.344 1.00 87.12 366 ASP A N 1
ATOM 2971 C CA . ASP A 1 366 ? 17.649 -1.277 -4.796 1.00 87.12 366 ASP A CA 1
ATOM 2972 C C . ASP A 1 366 ? 18.948 -1.836 -5.379 1.00 87.12 366 ASP A C 1
ATOM 2974 O O . ASP A 1 366 ? 20.030 -1.351 -5.059 1.00 87.12 366 ASP A O 1
ATOM 2978 N N . ILE A 1 367 ? 18.854 -2.875 -6.202 1.00 86.69 367 ILE A N 1
ATOM 2979 C CA . ILE A 1 367 ? 19.979 -3.577 -6.820 1.00 86.69 367 ILE A CA 1
ATOM 2980 C C . ILE A 1 367 ? 19.830 -3.444 -8.328 1.00 86.69 367 ILE A C 1
ATOM 2982 O O . ILE A 1 367 ? 18.850 -3.907 -8.911 1.00 86.69 367 ILE A O 1
ATOM 2986 N N . ILE A 1 368 ? 20.822 -2.832 -8.956 1.00 83.75 368 ILE A N 1
ATOM 2987 C CA . ILE A 1 368 ? 20.875 -2.586 -10.390 1.00 83.75 368 ILE A CA 1
ATOM 2988 C C . ILE A 1 368 ? 22.131 -3.260 -10.923 1.00 83.75 368 ILE A C 1
ATOM 2990 O O . ILE A 1 368 ? 23.205 -3.059 -10.367 1.00 83.75 368 ILE A O 1
ATOM 2994 N N . PHE A 1 369 ? 22.039 -4.061 -11.975 1.00 82.75 369 PHE A N 1
ATOM 2995 C CA . PHE A 1 369 ? 23.220 -4.675 -12.581 1.00 82.75 369 PHE A CA 1
ATOM 2996 C C . PHE A 1 369 ? 23.054 -4.869 -14.082 1.00 82.75 369 PHE A C 1
ATOM 2998 O O . PHE A 1 369 ? 21.939 -4.997 -14.581 1.00 82.75 369 PHE A O 1
ATOM 3005 N N . GLY A 1 370 ? 24.173 -4.858 -14.801 1.00 71.56 370 GLY A N 1
ATOM 3006 C CA . GLY A 1 370 ? 24.216 -5.177 -16.222 1.00 71.56 370 GLY A CA 1
ATOM 3007 C C . GLY A 1 370 ? 24.297 -6.685 -16.443 1.00 71.56 370 GLY A C 1
ATOM 3008 O O . GLY A 1 370 ? 25.126 -7.359 -15.835 1.00 71.56 370 GLY A O 1
ATOM 3009 N N . ASP A 1 371 ? 23.449 -7.192 -17.329 1.00 68.12 371 ASP A N 1
ATOM 3010 C CA . ASP A 1 371 ? 23.455 -8.554 -17.855 1.00 68.12 371 ASP A CA 1
ATOM 3011 C C . ASP A 1 371 ? 23.762 -8.498 -19.360 1.00 68.12 371 ASP A C 1
ATOM 3013 O O . ASP A 1 371 ? 23.197 -7.670 -20.081 1.00 68.12 371 ASP A O 1
ATOM 3017 N N . GLU A 1 372 ? 24.679 -9.347 -19.831 1.00 62.84 372 GLU A N 1
ATOM 3018 C CA . GLU A 1 372 ? 25.155 -9.324 -21.223 1.00 62.84 372 GLU A CA 1
ATOM 3019 C C . GLU A 1 372 ? 24.024 -9.613 -22.235 1.00 62.84 372 GLU A C 1
ATOM 3021 O O . GLU A 1 372 ? 24.042 -9.062 -23.334 1.00 62.84 372 GLU A O 1
ATOM 3026 N N . GLU A 1 373 ? 23.011 -10.410 -21.869 1.00 57.44 373 GLU A N 1
ATOM 3027 C CA . GLU A 1 373 ? 21.886 -10.760 -22.750 1.00 57.44 373 GLU A CA 1
ATOM 3028 C C . GLU A 1 373 ? 20.673 -9.839 -22.564 1.00 57.44 373 GLU A C 1
ATOM 3030 O O . GLU A 1 373 ? 19.975 -9.511 -23.525 1.00 57.44 373 GLU A O 1
ATOM 3035 N N . LYS A 1 374 ? 20.379 -9.447 -21.319 1.00 56.00 374 LYS A N 1
ATOM 3036 C CA . LYS A 1 374 ? 19.136 -8.739 -20.956 1.00 56.00 374 LYS A CA 1
ATOM 3037 C C . LYS A 1 374 ? 19.303 -7.233 -20.786 1.00 56.00 374 LYS A C 1
ATOM 3039 O O . LYS A 1 374 ? 18.303 -6.531 -20.624 1.00 56.00 374 LYS A O 1
ATOM 3044 N N . GLY A 1 375 ? 20.533 -6.728 -20.825 1.00 65.88 375 GLY A N 1
ATOM 3045 C CA . GLY A 1 375 ? 20.838 -5.335 -20.530 1.00 65.88 375 GLY A CA 1
ATOM 3046 C C . GLY A 1 375 ? 20.751 -5.038 -19.031 1.00 65.88 375 GLY A C 1
ATOM 3047 O O . GLY A 1 375 ? 21.108 -5.864 -18.197 1.00 65.88 375 GLY A O 1
ATOM 3048 N N . ILE A 1 376 ? 20.303 -3.836 -18.667 1.00 67.81 376 ILE A N 1
ATOM 3049 C CA . ILE A 1 376 ? 20.258 -3.402 -17.264 1.00 67.81 376 ILE A CA 1
ATOM 3050 C C . ILE A 1 376 ? 19.047 -4.020 -16.557 1.00 67.81 376 ILE A C 1
ATOM 3052 O O . ILE A 1 376 ? 17.898 -3.782 -16.936 1.00 67.81 376 ILE A O 1
ATOM 3056 N N . ILE A 1 377 ? 19.312 -4.772 -15.493 1.00 69.62 377 ILE A N 1
ATOM 3057 C CA . ILE A 1 377 ? 18.318 -5.393 -14.623 1.00 69.62 377 ILE A CA 1
ATOM 3058 C C . ILE A 1 377 ? 18.203 -4.576 -13.334 1.00 69.62 377 ILE A C 1
ATOM 3060 O O . ILE A 1 377 ? 19.205 -4.269 -12.690 1.00 69.62 377 ILE A O 1
ATOM 3064 N N . TYR A 1 378 ? 16.968 -4.250 -12.949 1.00 74.94 378 TYR A N 1
ATOM 3065 C CA . TYR A 1 378 ? 16.631 -3.535 -11.719 1.00 74.94 378 TYR A CA 1
ATOM 3066 C C . TYR A 1 378 ? 15.793 -4.425 -10.801 1.00 74.94 378 TYR A C 1
ATOM 3068 O O . TYR A 1 378 ? 14.806 -5.023 -11.232 1.00 74.94 378 TYR A O 1
ATOM 3076 N N . HIS A 1 379 ? 16.162 -4.476 -9.526 1.00 77.50 379 HIS A N 1
ATOM 3077 C CA . HIS A 1 379 ? 15.395 -5.133 -8.482 1.00 77.50 379 HIS A CA 1
ATOM 3078 C C . HIS A 1 379 ? 15.287 -4.248 -7.246 1.00 77.50 379 HIS A C 1
ATOM 3080 O O . HIS A 1 379 ? 16.296 -3.779 -6.731 1.00 77.50 379 HIS A O 1
ATOM 3086 N N . ASP A 1 380 ? 14.082 -4.109 -6.710 1.00 80.38 380 ASP A N 1
ATOM 3087 C CA . ASP A 1 380 ? 13.819 -3.438 -5.446 1.00 80.38 380 ASP A CA 1
ATOM 3088 C C . ASP A 1 380 ? 13.303 -4.427 -4.392 1.00 80.38 380 ASP A C 1
ATOM 3090 O O . ASP A 1 380 ? 12.434 -5.278 -4.618 1.00 80.38 380 ASP A O 1
ATOM 3094 N N . PHE A 1 381 ? 13.849 -4.314 -3.189 1.00 82.44 381 PHE A N 1
ATOM 3095 C CA . PHE A 1 381 ? 13.453 -5.136 -2.059 1.00 82.44 381 PHE A CA 1
ATOM 3096 C C . PHE A 1 381 ? 13.316 -4.284 -0.806 1.00 82.44 381 PHE A C 1
ATOM 3098 O O . PHE A 1 381 ? 14.043 -3.321 -0.579 1.00 82.44 381 PHE A O 1
ATOM 3105 N N . LEU A 1 382 ? 12.421 -4.702 0.078 1.00 83.50 382 LEU A N 1
ATOM 3106 C CA . LEU A 1 382 ? 12.568 -4.409 1.494 1.00 83.50 382 LEU A CA 1
ATOM 3107 C C . LEU A 1 382 ? 13.560 -5.427 2.060 1.00 83.50 382 LEU A C 1
ATOM 3109 O O . LEU A 1 382 ? 13.453 -6.619 1.761 1.00 83.50 382 LEU A O 1
ATOM 3113 N N . TYR A 1 383 ? 14.509 -5.000 2.885 1.00 84.38 383 TYR A N 1
ATOM 3114 C CA . TYR A 1 383 ? 15.426 -5.919 3.551 1.00 84.38 383 TYR A CA 1
ATOM 3115 C C . TYR A 1 383 ? 15.154 -5.977 5.051 1.00 84.38 383 TYR A C 1
ATOM 3117 O O . TYR A 1 383 ? 14.784 -4.991 5.686 1.00 84.38 383 TYR A O 1
ATOM 3125 N N . LEU A 1 384 ? 15.346 -7.161 5.626 1.00 82.44 384 LEU A N 1
ATOM 3126 C CA . LEU A 1 384 ? 15.335 -7.395 7.063 1.00 82.44 384 LEU A CA 1
ATOM 3127 C C . LEU A 1 384 ? 16.646 -8.066 7.457 1.00 82.44 384 LEU A C 1
ATOM 3129 O O . LEU A 1 384 ? 16.900 -9.213 7.074 1.00 82.44 384 LEU A O 1
ATOM 3133 N N . VAL A 1 385 ? 17.449 -7.358 8.245 1.00 78.56 385 VAL A N 1
ATOM 3134 C CA . VAL A 1 385 ? 18.655 -7.904 8.864 1.00 78.56 385 VAL A CA 1
ATOM 3135 C C . VAL A 1 385 ? 18.262 -8.626 10.148 1.00 78.56 385 VAL A C 1
ATOM 3137 O O . VAL A 1 385 ? 17.596 -8.065 11.016 1.00 78.56 385 VAL A O 1
ATOM 3140 N N . LYS A 1 386 ? 18.663 -9.889 10.262 1.00 75.50 386 LYS A N 1
ATOM 3141 C CA . LYS A 1 386 ? 18.538 -10.711 11.468 1.00 75.50 386 LYS A CA 1
ATOM 3142 C C . LYS A 1 386 ? 19.914 -11.194 11.903 1.00 75.50 386 LYS A C 1
ATOM 3144 O O . LYS A 1 386 ? 20.882 -11.097 11.149 1.00 75.50 386 LYS A O 1
ATOM 3149 N N . ASP A 1 387 ? 19.975 -11.824 13.072 1.00 71.62 387 ASP A N 1
ATOM 3150 C CA . ASP A 1 387 ? 21.149 -12.594 13.476 1.00 71.62 387 ASP A CA 1
ATOM 3151 C C . ASP A 1 387 ? 21.525 -13.591 12.367 1.00 71.62 387 ASP A C 1
ATOM 3153 O O . ASP A 1 387 ? 20.723 -14.448 11.975 1.00 71.62 387 ASP A O 1
ATOM 3157 N N . ARG A 1 388 ? 22.749 -13.452 11.843 1.00 71.38 388 ARG A N 1
ATOM 3158 C CA . ARG A 1 388 ? 23.368 -14.318 10.824 1.00 71.38 388 ARG A CA 1
ATOM 3159 C C . ARG A 1 388 ? 22.657 -14.417 9.473 1.00 71.38 388 ARG A C 1
ATOM 3161 O O . ARG A 1 388 ? 23.000 -15.290 8.684 1.00 71.38 388 ARG A O 1
ATOM 3168 N N . SER A 1 389 ? 21.654 -13.590 9.185 1.00 75.56 389 SER A N 1
ATOM 3169 C CA . SER A 1 389 ? 20.943 -13.681 7.905 1.00 75.56 389 SER A CA 1
ATOM 3170 C C . SER A 1 389 ? 20.306 -12.368 7.484 1.00 75.56 389 SER A C 1
ATOM 3172 O O . SER A 1 389 ? 19.876 -11.564 8.307 1.00 75.56 389 SER A O 1
ATOM 3174 N N . VAL A 1 390 ? 20.202 -12.178 6.171 1.00 78.31 390 VAL A N 1
ATOM 3175 C CA . VAL A 1 390 ? 19.493 -11.053 5.565 1.00 78.31 390 VAL A CA 1
ATOM 3176 C C . VAL A 1 390 ? 18.392 -11.612 4.688 1.00 78.31 390 VAL A C 1
ATOM 3178 O O . VAL A 1 390 ? 18.632 -12.438 3.805 1.00 78.31 390 VAL A O 1
ATOM 3181 N N . LYS A 1 391 ? 17.165 -11.166 4.934 1.00 78.94 391 LYS A N 1
ATOM 3182 C CA . LYS A 1 391 ? 16.018 -11.547 4.120 1.00 78.94 391 LYS A CA 1
ATOM 3183 C C . LYS A 1 391 ? 15.635 -10.391 3.212 1.00 78.94 391 LYS A C 1
ATOM 3185 O O . LYS A 1 391 ? 15.283 -9.327 3.713 1.00 78.94 391 LYS A O 1
ATOM 3190 N N . PHE A 1 392 ? 15.633 -10.634 1.907 1.00 79.75 392 PHE A N 1
ATOM 3191 C CA . PHE A 1 392 ? 14.995 -9.747 0.946 1.00 79.75 392 PHE A CA 1
ATOM 3192 C C . PHE A 1 392 ? 13.522 -10.118 0.790 1.00 79.75 392 PHE A C 1
ATOM 3194 O O . PHE A 1 392 ? 13.136 -11.287 0.733 1.00 79.75 392 PHE A O 1
ATOM 3201 N N . ILE A 1 393 ? 12.682 -9.096 0.823 1.00 74.88 393 ILE A N 1
ATOM 3202 C CA . ILE A 1 393 ? 11.238 -9.176 0.690 1.00 74.88 393 ILE A CA 1
ATOM 3203 C C . ILE A 1 393 ? 10.914 -8.333 -0.538 1.00 74.88 393 ILE A C 1
ATOM 3205 O O . ILE A 1 393 ? 11.048 -7.111 -0.472 1.00 74.88 393 ILE A O 1
ATOM 3209 N N . PRO A 1 394 ? 10.503 -8.942 -1.661 1.00 68.25 394 PRO A N 1
ATOM 3210 C CA . PRO A 1 394 ? 10.086 -8.169 -2.817 1.00 68.25 394 PRO A CA 1
ATOM 3211 C C . PRO A 1 394 ? 8.959 -7.225 -2.416 1.00 68.25 394 PRO A C 1
ATOM 3213 O O . PRO A 1 394 ? 7.984 -7.636 -1.783 1.00 68.25 394 PRO A O 1
ATOM 3216 N N . THR A 1 395 ? 9.079 -5.967 -2.811 1.00 66.00 395 THR A N 1
ATOM 3217 C CA . THR A 1 395 ? 8.044 -4.931 -2.647 1.00 66.00 395 THR A CA 1
ATOM 3218 C C . THR A 1 395 ? 6.775 -5.246 -3.453 1.00 66.00 395 THR A C 1
ATOM 3220 O O . THR A 1 395 ? 5.741 -4.613 -3.260 1.00 66.00 395 THR A O 1
ATOM 3223 N N . GLY A 1 396 ? 6.827 -6.258 -4.327 1.00 50.56 396 GLY A N 1
ATOM 3224 C CA . GLY A 1 396 ? 5.790 -6.586 -5.308 1.00 50.56 396 GLY A CA 1
ATOM 3225 C C . GLY A 1 396 ? 6.096 -6.065 -6.707 1.00 50.56 396 GLY A C 1
ATOM 3226 O O . GLY A 1 396 ? 5.389 -6.435 -7.635 1.00 50.56 396 GLY A O 1
ATOM 3227 N N . VAL A 1 397 ? 7.183 -5.305 -6.847 1.00 43.88 397 VAL A N 1
ATOM 3228 C CA . VAL A 1 397 ? 7.734 -4.789 -8.110 1.00 43.88 397 VAL A CA 1
ATOM 3229 C C . VAL A 1 397 ? 8.916 -5.676 -8.586 1.00 43.88 397 VAL A C 1
ATOM 3231 O O . VAL A 1 397 ? 9.586 -5.428 -9.581 1.00 43.88 397 VAL A O 1
ATOM 3234 N N . GLY A 1 398 ? 9.169 -6.788 -7.885 1.00 36.16 398 GLY A N 1
ATOM 3235 C CA . GLY A 1 398 ? 10.281 -7.697 -8.153 1.00 36.16 398 GLY A CA 1
ATOM 3236 C C . GLY A 1 398 ? 9.884 -8.910 -8.996 1.00 36.16 398 GLY A C 1
ATOM 3237 O O . GLY A 1 398 ? 9.193 -9.798 -8.500 1.00 36.16 398 GLY A O 1
ATOM 3238 N N . ALA A 1 399 ? 10.359 -8.943 -10.247 1.00 41.41 399 ALA A N 1
ATOM 3239 C CA . ALA A 1 399 ? 10.937 -10.103 -10.965 1.00 41.41 399 ALA A CA 1
ATOM 3240 C C . ALA A 1 399 ? 10.886 -9.927 -12.493 1.00 41.41 399 ALA A C 1
ATOM 3242 O O . ALA A 1 399 ? 11.621 -10.604 -13.199 1.00 41.41 399 ALA A O 1
ATOM 3243 N N . ASN A 1 400 ? 10.031 -9.040 -12.996 1.00 39.38 400 ASN A N 1
ATOM 3244 C CA . ASN A 1 400 ? 9.931 -8.684 -14.416 1.00 39.38 400 ASN A CA 1
ATOM 3245 C C . ASN A 1 400 ? 9.241 -7.325 -14.594 1.00 39.38 400 ASN A C 1
ATOM 3247 O O . ASN A 1 400 ? 8.680 -7.054 -15.655 1.00 39.38 400 ASN A O 1
ATOM 3251 N N . THR A 1 401 ? 9.197 -6.503 -13.540 1.00 40.47 401 THR A N 1
ATOM 3252 C CA . THR A 1 401 ? 8.416 -5.275 -13.574 1.00 40.47 401 THR A CA 1
ATOM 3253 C C . THR A 1 401 ? 9.091 -4.297 -14.515 1.00 40.47 401 THR A C 1
ATOM 3255 O O . THR A 1 401 ? 10.067 -3.629 -14.185 1.00 40.47 401 THR A O 1
ATOM 3258 N N . LEU A 1 402 ? 8.555 -4.276 -15.733 1.00 46.59 402 LEU A N 1
ATOM 3259 C CA . LEU A 1 402 ? 8.611 -3.151 -16.645 1.00 46.59 402 LEU A CA 1
ATOM 3260 C C . LEU A 1 402 ? 8.426 -1.896 -15.797 1.00 46.59 402 LEU A C 1
ATOM 3262 O O . LEU A 1 402 ? 7.442 -1.795 -15.061 1.00 46.59 402 LEU A O 1
ATOM 3266 N N . MET A 1 403 ? 9.429 -1.016 -15.817 1.00 55.31 403 MET A N 1
ATOM 3267 C CA . MET A 1 403 ? 9.466 0.126 -14.913 1.00 55.31 403 MET A CA 1
ATOM 3268 C C . MET A 1 403 ? 8.143 0.901 -15.001 1.00 55.31 403 MET A C 1
ATOM 3270 O O . MET A 1 403 ? 7.618 1.086 -16.103 1.00 55.31 403 MET A O 1
ATOM 3274 N N . PRO A 1 404 ? 7.593 1.374 -13.871 1.00 72.19 404 PRO A N 1
ATOM 3275 C CA . PRO A 1 404 ? 6.551 2.385 -13.933 1.00 72.19 404 PRO A CA 1
ATOM 3276 C C . PRO A 1 404 ? 7.084 3.598 -14.707 1.00 72.19 404 PRO A C 1
ATOM 3278 O O . PRO A 1 404 ? 8.289 3.867 -14.699 1.00 72.19 404 PRO A O 1
ATOM 3281 N N . LEU A 1 405 ? 6.197 4.365 -15.345 1.00 80.62 405 LEU A N 1
ATOM 3282 C CA . LEU A 1 405 ? 6.604 5.629 -15.957 1.00 80.62 405 LEU A CA 1
ATOM 3283 C C . LEU A 1 405 ? 7.272 6.509 -14.878 1.00 80.62 405 LEU A C 1
ATOM 3285 O O . LEU A 1 405 ? 6.631 6.763 -13.848 1.00 80.62 405 LEU A O 1
ATOM 3289 N N . PRO A 1 406 ? 8.523 6.978 -15.074 1.00 79.31 406 PRO A N 1
ATOM 3290 C CA . PRO A 1 406 ? 9.220 7.761 -14.066 1.00 79.31 406 PRO A CA 1
ATOM 3291 C C . PRO A 1 406 ? 8.376 8.959 -13.636 1.00 79.31 406 PRO A C 1
ATOM 3293 O O . PRO A 1 406 ? 7.795 9.665 -14.465 1.00 79.31 406 PRO A O 1
ATOM 3296 N N . SER A 1 407 ? 8.292 9.196 -12.323 1.00 76.19 407 SER A N 1
ATOM 3297 C CA . SER A 1 407 ? 7.389 10.203 -11.746 1.00 76.19 407 SER A CA 1
ATOM 3298 C C . SER A 1 407 ? 7.630 11.611 -12.280 1.00 76.19 407 SER A C 1
ATOM 3300 O O . SER A 1 407 ? 6.751 12.464 -12.207 1.00 76.19 407 SER A O 1
ATOM 3302 N N . GLU A 1 408 ? 8.818 11.860 -12.818 1.00 75.00 408 GLU A N 1
ATOM 3303 C CA . GLU A 1 408 ? 9.176 13.122 -13.436 1.00 75.00 408 GLU A CA 1
ATOM 3304 C C . GLU A 1 408 ? 8.401 13.429 -14.731 1.00 75.00 408 GLU A C 1
ATOM 3306 O O . GLU A 1 408 ? 8.189 14.606 -15.034 1.00 75.00 408 GLU A O 1
ATOM 3311 N N . PHE A 1 409 ? 7.920 12.405 -15.440 1.00 83.06 409 PHE A N 1
ATOM 3312 C CA . PHE A 1 409 ? 7.071 12.545 -16.625 1.00 83.06 409 PHE A CA 1
ATOM 3313 C C . PHE A 1 409 ? 5.581 12.605 -16.289 1.00 83.06 409 PHE A C 1
ATOM 3315 O O . PHE A 1 409 ? 4.787 12.922 -17.166 1.00 83.06 409 PHE A O 1
ATOM 3322 N N . ILE A 1 410 ? 5.173 12.311 -15.048 1.00 84.44 410 ILE A N 1
ATOM 3323 C CA . ILE A 1 410 ? 3.769 12.392 -14.631 1.00 84.44 410 ILE A CA 1
ATOM 3324 C C . ILE A 1 410 ? 3.369 13.861 -14.482 1.00 84.44 410 ILE A C 1
ATOM 3326 O O . ILE A 1 410 ? 3.906 14.593 -13.649 1.00 84.44 410 ILE A O 1
ATOM 3330 N N . GLY A 1 411 ? 2.375 14.286 -15.259 1.00 85.25 411 GLY A N 1
ATOM 3331 C CA . GLY A 1 411 ? 1.941 15.674 -15.289 1.00 85.25 411 GLY A CA 1
ATOM 3332 C C . GLY A 1 411 ? 1.098 16.028 -16.507 1.00 85.25 411 GLY A C 1
ATOM 3333 O O . GLY A 1 411 ? 0.733 15.185 -17.324 1.00 85.25 411 GLY A O 1
ATOM 3334 N N . THR A 1 412 ? 0.762 17.311 -16.605 1.00 90.06 412 THR A N 1
ATOM 3335 C CA . THR A 1 412 ? 0.067 17.915 -17.747 1.00 90.06 412 THR A CA 1
ATOM 3336 C C . THR A 1 412 ? 0.996 18.937 -18.384 1.00 90.06 412 THR A C 1
ATOM 3338 O O . THR A 1 412 ? 1.390 19.897 -17.728 1.00 90.06 412 THR A O 1
ATOM 3341 N N . TYR A 1 413 ? 1.317 18.743 -19.657 1.00 84.19 413 TYR A N 1
ATOM 3342 C CA . TYR A 1 413 ? 2.322 19.504 -20.388 1.00 84.19 413 TYR A CA 1
ATOM 3343 C C . TYR A 1 413 ? 1.679 20.165 -21.594 1.00 84.19 413 TYR A C 1
ATOM 3345 O O . TYR A 1 413 ? 1.230 19.493 -22.523 1.00 84.19 413 TYR A O 1
ATOM 3353 N N . LYS A 1 414 ? 1.617 21.494 -21.567 1.00 83.38 414 LYS A N 1
ATOM 3354 C CA . LYS A 1 414 ? 1.183 22.306 -22.704 1.00 83.38 414 LYS A CA 1
ATOM 3355 C C . LYS A 1 414 ? 2.407 22.706 -23.510 1.00 83.38 414 LYS A C 1
ATOM 3357 O O . LYS A 1 414 ? 3.437 23.026 -22.924 1.00 83.38 414 LYS A O 1
ATOM 3362 N N . VAL A 1 415 ? 2.285 22.698 -24.833 1.00 79.38 415 VAL A N 1
ATOM 3363 C CA . VAL A 1 415 ? 3.334 23.248 -25.698 1.00 79.38 415 VAL A CA 1
ATOM 3364 C C . VAL A 1 415 ? 3.480 24.741 -25.406 1.00 79.38 415 VAL A C 1
ATOM 3366 O O . VAL A 1 415 ? 2.512 25.488 -25.533 1.00 79.38 415 VAL A O 1
ATOM 3369 N N . ASP A 1 416 ? 4.684 25.143 -25.007 1.00 76.56 416 ASP A N 1
ATOM 3370 C CA . ASP A 1 416 ? 5.057 26.542 -24.767 1.00 76.56 416 ASP A CA 1
ATOM 3371 C C . ASP A 1 416 ? 5.690 27.160 -26.024 1.00 76.56 416 ASP A C 1
ATOM 3373 O O . ASP A 1 416 ? 5.223 28.166 -26.553 1.00 76.56 416 ASP A O 1
ATOM 3377 N N . LYS A 1 417 ? 6.696 26.476 -26.579 1.00 76.56 417 LYS A N 1
ATOM 3378 C CA . LYS A 1 417 ? 7.404 26.854 -27.805 1.00 76.56 417 LYS A CA 1
ATOM 3379 C C . LYS A 1 417 ? 7.688 25.615 -28.655 1.00 76.56 417 LYS A C 1
ATOM 3381 O O . LYS A 1 417 ? 7.796 24.506 -28.138 1.00 76.56 417 LYS A O 1
ATOM 3386 N N . SER A 1 418 ? 7.829 25.811 -29.963 1.00 76.94 418 SER A N 1
ATOM 3387 C CA . SER A 1 418 ? 8.344 24.805 -30.893 1.00 76.94 418 SER A CA 1
ATOM 3388 C C . SER A 1 418 ? 9.443 25.406 -31.772 1.00 76.94 418 SER A C 1
ATOM 3390 O O . SER A 1 418 ? 9.418 26.596 -32.084 1.00 76.94 418 SER A O 1
ATOM 3392 N N . GLU A 1 419 ? 10.425 24.586 -32.137 1.00 78.12 419 GLU A N 1
ATOM 3393 C CA . GLU A 1 419 ? 11.533 24.947 -33.024 1.00 78.12 419 GLU A CA 1
ATOM 3394 C C . GLU A 1 419 ? 11.573 23.946 -34.178 1.00 78.12 419 GLU A C 1
ATOM 3396 O O . GLU A 1 419 ? 11.387 22.749 -33.961 1.00 78.12 419 GLU A O 1
ATOM 3401 N N . ASN A 1 420 ? 11.772 24.433 -35.404 1.00 74.75 420 ASN A N 1
ATOM 3402 C CA . ASN A 1 420 ? 11.806 23.634 -36.636 1.00 74.75 420 ASN A CA 1
ATOM 3403 C C . ASN A 1 420 ? 10.553 22.764 -36.899 1.00 74.75 420 ASN A C 1
ATOM 3405 O O . ASN A 1 420 ? 10.614 21.776 -37.633 1.00 74.75 420 ASN A O 1
ATOM 3409 N N . PHE A 1 421 ? 9.411 23.073 -36.271 1.00 78.69 421 PHE A N 1
ATOM 3410 C CA . PHE A 1 421 ? 8.225 22.217 -36.352 1.00 78.69 421 PHE A CA 1
ATOM 3411 C C . PHE A 1 421 ? 7.480 22.352 -37.688 1.00 78.69 421 PHE A C 1
ATOM 3413 O O . PHE A 1 421 ? 6.991 21.351 -38.209 1.00 78.69 421 PHE A O 1
ATOM 3420 N N . ASP A 1 422 ? 7.427 23.551 -38.283 1.00 76.06 422 ASP A N 1
ATOM 3421 C CA . ASP A 1 422 ? 6.855 23.735 -39.631 1.00 76.06 422 ASP A CA 1
ATOM 3422 C C . ASP A 1 422 ? 7.732 23.033 -40.680 1.00 76.06 422 ASP A C 1
ATOM 3424 O O . ASP A 1 422 ? 7.221 22.340 -41.557 1.00 76.06 422 ASP A O 1
ATOM 3428 N N . GLU A 1 423 ? 9.053 23.128 -40.536 1.00 77.38 423 GLU A N 1
ATOM 3429 C CA . GLU A 1 423 ? 10.059 22.461 -41.362 1.00 77.38 423 GLU A CA 1
ATOM 3430 C C . GLU A 1 423 ? 9.942 20.935 -41.260 1.00 77.38 423 GLU A C 1
ATOM 3432 O O . GLU A 1 423 ? 9.963 20.245 -42.280 1.00 77.38 423 GLU A O 1
ATOM 3437 N N . TYR A 1 424 ? 9.731 20.404 -40.052 1.00 73.56 424 TYR A N 1
ATOM 3438 C CA . TYR A 1 424 ? 9.434 18.986 -39.834 1.00 73.56 424 TYR A CA 1
ATOM 3439 C C . TYR A 1 424 ? 8.133 18.560 -40.527 1.00 73.56 424 TYR A C 1
ATOM 3441 O O . TYR A 1 424 ? 8.105 17.572 -41.258 1.00 73.56 424 TYR A O 1
ATOM 3449 N N . LEU A 1 425 ? 7.040 19.308 -40.354 1.00 72.50 425 LEU A N 1
ATOM 3450 C CA . LEU A 1 425 ? 5.784 18.984 -41.034 1.00 72.50 425 LEU A CA 1
ATOM 3451 C C . LEU A 1 425 ? 5.945 19.073 -42.563 1.00 72.50 425 LEU A C 1
ATOM 3453 O O . LEU A 1 425 ? 5.352 18.291 -43.307 1.00 72.50 425 LEU A O 1
ATOM 3457 N N . GLN A 1 426 ? 6.771 20.002 -43.047 1.00 76.62 426 GLN A N 1
ATOM 3458 C CA . GLN A 1 426 ? 7.092 20.139 -44.462 1.00 76.62 426 GLN A CA 1
ATOM 3459 C C . GLN A 1 426 ? 7.881 18.940 -44.985 1.00 76.62 426 GLN A C 1
ATOM 3461 O O . GLN A 1 426 ? 7.534 18.432 -46.052 1.00 76.62 426 GLN A O 1
ATOM 3466 N N . SER A 1 427 ? 8.885 18.453 -44.249 1.00 70.81 427 SER A N 1
ATOM 3467 C CA . SER A 1 427 ? 9.644 17.258 -44.638 1.00 70.81 427 SER A CA 1
ATOM 3468 C C . SER A 1 427 ? 8.773 15.998 -44.641 1.00 70.81 427 SER A C 1
ATOM 3470 O O . SER A 1 427 ? 8.977 15.108 -45.464 1.00 70.81 427 SER A O 1
ATOM 3472 N N . LYS A 1 428 ? 7.716 15.963 -43.816 1.00 65.75 428 LYS A N 1
ATOM 3473 C CA . LYS A 1 428 ? 6.671 14.924 -43.843 1.00 65.75 428 LYS A CA 1
ATOM 3474 C C . LYS A 1 428 ? 5.701 15.023 -45.023 1.00 65.75 428 LYS A C 1
ATOM 3476 O O . LYS A 1 428 ? 4.795 14.201 -45.131 1.00 65.75 428 LYS A O 1
ATOM 3481 N N . GLY A 1 429 ? 5.850 16.016 -45.899 1.00 64.31 429 GLY A N 1
ATOM 3482 C CA . GLY A 1 429 ? 4.950 16.223 -47.034 1.00 64.31 429 GLY A CA 1
ATOM 3483 C C . GLY A 1 429 ? 3.569 16.749 -46.634 1.00 64.31 429 GLY A C 1
ATOM 3484 O O . GLY A 1 429 ? 2.639 16.724 -47.440 1.00 64.31 429 GLY A O 1
ATOM 3485 N N . VAL A 1 430 ? 3.408 17.249 -45.403 1.00 67.88 430 VAL A N 1
ATOM 3486 C CA . VAL A 1 430 ? 2.161 17.881 -44.966 1.00 67.88 430 VAL A CA 1
ATOM 3487 C C . VAL A 1 430 ? 1.990 19.179 -45.752 1.00 67.88 430 VAL A C 1
ATOM 3489 O O . VAL A 1 430 ? 2.885 20.029 -45.776 1.00 67.88 430 VAL A O 1
ATOM 3492 N N . ASN A 1 431 ? 0.848 19.343 -46.423 1.00 79.25 431 ASN A N 1
ATOM 3493 C CA . ASN A 1 431 ? 0.596 20.528 -47.243 1.00 79.25 431 ASN A CA 1
ATOM 3494 C C . ASN A 1 431 ? 0.576 21.812 -46.394 1.00 79.25 431 ASN A C 1
ATOM 3496 O O . ASN A 1 431 ? 0.221 21.788 -45.217 1.00 79.25 431 ASN A O 1
ATOM 3500 N N . TRP A 1 432 ? 0.939 22.944 -47.001 1.00 77.56 432 TRP A N 1
ATOM 3501 C CA . TRP A 1 432 ? 1.153 24.214 -46.296 1.00 77.56 432 TRP A CA 1
ATOM 3502 C C . TRP A 1 432 ? -0.039 24.660 -45.431 1.00 77.56 432 TRP A C 1
ATOM 3504 O O . TRP A 1 432 ? 0.162 25.072 -44.291 1.00 77.56 432 TRP A O 1
ATOM 3514 N N . ILE A 1 433 ? -1.276 24.516 -45.925 1.00 77.56 433 ILE A N 1
ATOM 3515 C CA . ILE A 1 433 ? -2.491 24.888 -45.179 1.00 77.56 433 ILE A CA 1
ATOM 3516 C C . ILE A 1 433 ? -2.616 24.040 -43.910 1.00 77.56 433 ILE A C 1
ATOM 3518 O O . ILE A 1 433 ? -2.842 24.569 -42.821 1.00 77.56 433 ILE A O 1
ATOM 3522 N N . LEU A 1 434 ? -2.438 22.723 -44.033 1.00 70.25 434 LEU A N 1
ATOM 3523 C CA . LEU A 1 434 ? -2.512 21.812 -42.901 1.00 70.25 434 LEU A CA 1
ATOM 3524 C C . LEU A 1 434 ? -1.365 22.056 -41.912 1.00 70.25 434 LEU A C 1
ATOM 3526 O O . LEU A 1 434 ? -1.616 22.032 -40.711 1.00 70.25 434 LEU A O 1
ATOM 3530 N N . ARG A 1 435 ? -0.153 22.389 -42.382 1.00 79.12 435 ARG A N 1
ATOM 3531 C CA . ARG A 1 435 ? 0.961 22.769 -41.495 1.00 79.12 435 ARG A CA 1
ATOM 3532 C C . ARG A 1 435 ? 0.629 23.988 -40.657 1.00 79.12 435 ARG A C 1
ATOM 3534 O O . ARG A 1 435 ? 0.711 23.906 -39.437 1.00 79.12 435 ARG A O 1
ATOM 3541 N N . LYS A 1 436 ? 0.170 25.077 -41.290 1.00 78.69 436 LYS A N 1
ATOM 3542 C CA . LYS A 1 436 ? -0.222 26.299 -40.570 1.00 78.69 436 LYS A CA 1
ATOM 3543 C C . LYS A 1 436 ? -1.306 26.008 -39.537 1.00 78.69 436 LYS A C 1
ATOM 3545 O O . LYS A 1 436 ? -1.192 26.426 -38.387 1.00 78.69 436 LYS A O 1
ATOM 3550 N N . LEU A 1 437 ? -2.310 25.217 -39.907 1.00 71.62 437 LEU A N 1
ATOM 3551 C CA . LEU A 1 437 ? -3.354 24.778 -38.982 1.00 71.62 437 LEU A CA 1
ATOM 3552 C C . LEU A 1 437 ? -2.807 23.967 -37.793 1.00 71.62 437 LEU A C 1
ATOM 3554 O O . LEU A 1 437 ? -3.232 24.200 -36.662 1.00 71.62 437 LEU A O 1
ATOM 3558 N N . ILE A 1 438 ? -1.878 23.034 -38.024 1.00 72.50 438 ILE A N 1
ATOM 3559 C CA . ILE A 1 438 ? -1.253 22.233 -36.961 1.00 72.50 438 ILE A CA 1
ATOM 3560 C C . ILE A 1 438 ? -0.420 23.129 -36.043 1.00 72.50 438 ILE A C 1
ATOM 3562 O O . ILE A 1 438 ? -0.578 23.047 -34.830 1.00 72.50 438 ILE A O 1
ATOM 3566 N N . THR A 1 439 ? 0.394 24.033 -36.595 1.00 73.94 439 THR A N 1
ATOM 3567 C CA . THR A 1 439 ? 1.228 24.951 -35.800 1.00 73.94 439 THR A CA 1
ATOM 3568 C C . THR A 1 439 ? 0.406 25.906 -34.930 1.00 73.94 439 THR A C 1
ATOM 3570 O O . THR A 1 439 ? 0.869 26.306 -33.869 1.00 73.94 439 THR A O 1
ATOM 3573 N N . PHE A 1 440 ? -0.825 26.244 -35.338 1.00 75.06 440 PHE A N 1
ATOM 3574 C CA . PHE A 1 440 ? -1.758 27.035 -34.524 1.00 75.06 440 PHE A CA 1
ATOM 3575 C C . PHE A 1 440 ? -2.514 26.212 -33.471 1.00 75.06 440 PHE A C 1
ATOM 3577 O O . PHE A 1 440 ? -3.154 26.781 -32.586 1.00 75.06 440 PHE A O 1
ATOM 3584 N N . THR A 1 441 ? -2.496 24.882 -33.565 1.00 71.69 441 THR A N 1
ATOM 3585 C CA . THR A 1 441 ? -3.237 24.021 -32.643 1.00 71.69 441 THR A CA 1
ATOM 3586 C C . THR A 1 441 ? -2.445 23.864 -31.350 1.00 71.69 441 THR A C 1
ATOM 3588 O O . THR A 1 441 ? -1.363 23.284 -31.342 1.00 71.69 441 THR A O 1
ATOM 3591 N N . SER A 1 442 ? -3.003 24.328 -30.229 1.00 73.19 442 SER A N 1
ATOM 3592 C CA . SER A 1 442 ? -2.432 24.024 -28.920 1.00 73.19 442 SER A CA 1
ATOM 3593 C C . SER A 1 442 ? -2.616 22.538 -28.607 1.00 73.19 442 SER A C 1
ATOM 3595 O O . SER A 1 442 ? -3.728 22.002 -28.640 1.00 73.19 442 SER A O 1
ATOM 3597 N N . VAL A 1 443 ? -1.502 21.869 -28.317 1.00 78.25 443 VAL A N 1
ATOM 3598 C CA . VAL A 1 443 ? -1.472 20.461 -27.920 1.00 78.25 443 VAL A CA 1
ATOM 3599 C C . VAL A 1 443 ? -1.062 20.378 -26.457 1.00 78.25 443 VAL A C 1
ATOM 3601 O O . VAL A 1 443 ? -0.150 21.071 -26.002 1.00 78.25 443 VAL A O 1
ATOM 3604 N N . THR A 1 444 ? -1.773 19.549 -25.701 1.00 86.44 444 THR A N 1
ATOM 3605 C CA . THR A 1 444 ? -1.489 19.258 -24.299 1.00 86.44 444 THR A CA 1
ATOM 3606 C C . THR A 1 444 ? -1.326 17.756 -24.129 1.00 86.44 444 THR A C 1
ATOM 3608 O O . THR A 1 444 ? -2.280 17.010 -24.335 1.00 86.44 444 THR A O 1
ATOM 3611 N N . LYS A 1 445 ? -0.142 17.309 -23.715 1.00 89.06 445 LYS A N 1
ATOM 3612 C CA . LYS A 1 445 ? 0.103 15.912 -23.345 1.00 89.06 445 LYS A CA 1
ATOM 3613 C C . LYS A 1 445 ? -0.116 15.738 -21.848 1.00 89.06 445 LYS A C 1
ATOM 3615 O O . LYS A 1 445 ? 0.345 16.552 -21.051 1.00 89.06 445 LYS A O 1
ATOM 3620 N N . VAL A 1 446 ? -0.821 14.688 -21.456 1.00 90.62 446 VAL A N 1
ATOM 3621 C CA . VAL A 1 446 ? -1.052 14.338 -20.054 1.00 90.62 446 VAL A CA 1
ATOM 3622 C C . VAL A 1 446 ? -0.566 12.923 -19.827 1.00 90.62 446 VAL A C 1
ATOM 3624 O O . VAL A 1 446 ? -1.043 11.998 -20.478 1.00 90.62 446 VAL A O 1
ATOM 3627 N N . PHE A 1 447 ? 0.339 12.764 -18.873 1.00 89.69 447 PHE A N 1
ATOM 3628 C CA . PHE A 1 447 ? 0.740 11.471 -18.342 1.00 89.69 447 PHE A CA 1
ATOM 3629 C C . PHE A 1 447 ? 0.206 11.379 -16.922 1.00 89.69 447 PHE A C 1
ATOM 3631 O O . PHE A 1 447 ? 0.557 12.181 -16.053 1.00 89.69 447 PHE A O 1
ATOM 3638 N N . LYS A 1 448 ? -0.677 10.420 -16.680 1.00 89.31 448 LYS A N 1
ATOM 3639 C CA . LYS A 1 448 ? -1.330 10.222 -15.390 1.00 89.31 448 LYS A CA 1
ATOM 3640 C C . LYS A 1 448 ? -1.078 8.793 -14.928 1.00 89.31 448 LYS A C 1
ATOM 3642 O O . LYS A 1 448 ? -1.103 7.876 -15.735 1.00 89.31 448 LYS A O 1
ATOM 3647 N N . LYS A 1 449 ? -0.872 8.578 -13.630 1.00 85.12 449 LYS A N 1
ATOM 3648 C CA . LYS A 1 449 ? -0.844 7.216 -13.079 1.00 85.12 449 LYS A CA 1
ATOM 3649 C C . LYS A 1 449 ? -2.176 6.505 -13.333 1.00 85.12 449 LYS A C 1
ATOM 3651 O O . LYS A 1 449 ? -3.232 7.133 -13.197 1.00 85.12 449 LYS A O 1
ATOM 3656 N N . SER A 1 450 ? -2.117 5.225 -13.695 1.00 82.44 450 SER A N 1
ATOM 3657 C CA . SER A 1 450 ? -3.320 4.400 -13.787 1.00 82.44 450 SER A CA 1
ATOM 3658 C C . SER A 1 450 ? -3.913 4.169 -12.395 1.00 82.44 450 SER A C 1
ATOM 3660 O O . SER A 1 450 ? -3.208 4.145 -11.387 1.00 82.44 450 SER A O 1
ATOM 3662 N N . ASP A 1 451 ? -5.230 3.980 -12.345 1.00 79.69 451 ASP A N 1
ATOM 3663 C CA . ASP A 1 451 ? -5.929 3.577 -11.123 1.00 79.69 451 ASP A CA 1
ATOM 3664 C C . ASP A 1 451 ? -5.800 2.055 -10.860 1.00 79.69 451 ASP A C 1
ATOM 3666 O O . ASP A 1 451 ? -6.236 1.578 -9.811 1.00 79.69 451 ASP A O 1
ATOM 3670 N N . LEU A 1 452 ? -5.256 1.279 -11.814 1.00 75.06 452 LEU A N 1
ATOM 3671 C CA . LEU A 1 452 ? -5.124 -0.182 -11.714 1.00 75.06 452 LEU A CA 1
ATOM 3672 C C . LEU A 1 452 ? -3.874 -0.619 -10.944 1.00 75.06 452 LEU A C 1
ATOM 3674 O O . LEU A 1 452 ? -3.980 -1.408 -10.005 1.00 75.06 452 LEU A O 1
ATOM 3678 N N . ASP A 1 453 ? -2.706 -0.147 -11.375 1.00 76.12 453 ASP A N 1
ATOM 3679 C CA . ASP A 1 453 ? -1.395 -0.493 -10.831 1.00 76.12 453 ASP A CA 1
ATOM 3680 C C . ASP A 1 453 ? -0.361 0.590 -11.189 1.00 76.12 453 ASP A C 1
ATOM 3682 O O . ASP A 1 453 ? -0.622 1.452 -12.029 1.00 76.12 453 ASP A O 1
ATOM 3686 N N . ASP A 1 454 ? 0.800 0.560 -10.529 1.00 68.69 454 ASP A N 1
ATOM 3687 C CA . ASP A 1 454 ? 1.877 1.529 -10.768 1.00 68.69 454 ASP A CA 1
ATOM 3688 C C . ASP A 1 454 ? 2.634 1.271 -12.088 1.00 68.69 454 ASP A C 1
ATOM 3690 O O . ASP A 1 454 ? 3.255 2.193 -12.610 1.00 68.69 454 ASP A O 1
ATOM 3694 N N . GLU A 1 455 ? 2.567 0.060 -12.661 1.00 70.69 455 GLU A N 1
ATOM 3695 C CA . GLU A 1 455 ? 3.240 -0.285 -13.931 1.00 70.69 455 GLU A CA 1
ATOM 3696 C C . GLU A 1 455 ? 2.589 0.398 -15.141 1.00 70.69 455 GLU A C 1
ATOM 3698 O O . GLU A 1 455 ? 3.199 0.533 -16.203 1.00 70.69 455 GLU A O 1
ATOM 3703 N N . ARG A 1 456 ? 1.323 0.795 -14.990 1.00 84.25 456 ARG A N 1
ATOM 3704 C CA . ARG A 1 456 ? 0.507 1.383 -16.043 1.00 84.25 456 ARG A CA 1
ATOM 3705 C C . ARG A 1 456 ? 0.308 2.873 -15.850 1.00 84.25 456 ARG A C 1
ATOM 3707 O O . ARG A 1 456 ? 0.107 3.385 -14.748 1.00 84.25 456 ARG A O 1
ATOM 3714 N N . PHE A 1 457 ? 0.234 3.568 -16.971 1.00 89.25 457 PHE A N 1
ATOM 3715 C CA . PHE A 1 457 ? -0.118 4.973 -17.017 1.00 89.25 457 PHE A CA 1
ATOM 3716 C C . PHE A 1 457 ? -1.192 5.236 -18.067 1.00 89.25 457 PHE A C 1
ATOM 3718 O O . PHE A 1 457 ? -1.403 4.496 -19.022 1.00 89.25 457 PHE A O 1
ATOM 3725 N N . ASP A 1 458 ? -1.908 6.315 -17.843 1.00 91.88 458 ASP A N 1
ATOM 3726 C CA . ASP A 1 458 ? -2.867 6.891 -18.753 1.00 91.88 458 ASP A CA 1
ATOM 3727 C C . ASP A 1 458 ? -2.152 7.998 -19.534 1.00 91.88 458 ASP A C 1
ATOM 3729 O O . ASP A 1 458 ? -1.563 8.907 -18.941 1.00 91.88 458 ASP A O 1
ATOM 3733 N N . PHE A 1 459 ? -2.204 7.925 -20.860 1.00 92.19 459 PHE A N 1
ATOM 3734 C CA . PHE A 1 459 ? -1.623 8.905 -21.765 1.00 92.19 459 PHE A CA 1
ATOM 3735 C C . PHE A 1 459 ? -2.714 9.591 -22.578 1.00 92.19 459 PHE A C 1
ATOM 3737 O O . PHE A 1 459 ? -3.410 8.954 -23.376 1.00 92.19 459 PHE A O 1
ATOM 3744 N N . TYR A 1 460 ? -2.875 10.897 -22.376 1.00 91.50 460 TYR A N 1
ATOM 3745 C CA . TYR A 1 460 ? -3.854 11.697 -23.103 1.00 91.50 460 TYR A CA 1
ATOM 3746 C C . TYR A 1 460 ? -3.147 12.719 -23.982 1.00 91.50 460 TYR A C 1
ATOM 3748 O O . TYR A 1 460 ? -2.259 13.440 -23.524 1.00 91.50 460 TYR A O 1
ATOM 3756 N N . ASN A 1 461 ? -3.588 12.824 -25.228 1.00 85.88 461 ASN A N 1
ATOM 3757 C CA . ASN A 1 461 ? -3.133 13.841 -26.160 1.00 85.88 461 ASN A CA 1
ATOM 3758 C C . ASN A 1 461 ? -4.324 14.747 -26.478 1.00 85.88 461 ASN A C 1
ATOM 3760 O O . ASN A 1 461 ? -5.254 14.355 -27.183 1.00 85.88 461 ASN A O 1
ATOM 3764 N N . LEU A 1 462 ? -4.352 15.925 -25.862 1.00 85.94 462 LEU A N 1
ATOM 3765 C CA . LEU A 1 462 ? -5.494 16.830 -25.874 1.00 85.94 462 LEU A CA 1
ATOM 3766 C C . LEU A 1 462 ? -5.236 18.001 -26.821 1.00 85.94 462 LEU A C 1
ATOM 3768 O O . LEU A 1 462 ? -4.178 18.625 -26.774 1.00 85.94 462 LEU A O 1
ATOM 3772 N N . SER A 1 463 ? -6.217 18.338 -27.649 1.00 78.31 463 SER A N 1
ATOM 3773 C CA . SER A 1 463 ? -6.154 19.479 -28.562 1.00 78.31 463 SER A CA 1
ATOM 3774 C C . SER A 1 463 ? -7.540 20.078 -28.785 1.00 78.31 463 SER A C 1
ATOM 3776 O O . SER A 1 463 ? -8.559 19.451 -28.503 1.00 78.31 463 SER A O 1
ATOM 3778 N N . GLY A 1 464 ? -7.601 21.279 -29.363 1.00 70.12 464 GLY A N 1
ATOM 3779 C CA . GLY A 1 464 ? -8.880 21.896 -29.739 1.00 70.12 464 GLY A CA 1
ATOM 3780 C C . GLY A 1 464 ? -9.670 21.136 -30.819 1.00 70.12 464 GLY A C 1
ATOM 3781 O O . GLY A 1 464 ? -10.841 21.436 -31.026 1.00 70.12 464 GLY A O 1
ATOM 3782 N N . ARG A 1 465 ? -9.056 20.168 -31.517 1.00 68.56 465 ARG A N 1
ATOM 3783 C CA . ARG A 1 465 ? -9.693 19.416 -32.614 1.00 68.56 465 ARG A CA 1
ATOM 3784 C C . ARG A 1 465 ? -10.121 18.015 -32.209 1.00 68.56 465 ARG A C 1
ATOM 3786 O O . ARG A 1 465 ? -11.255 17.620 -32.455 1.00 68.56 465 ARG A O 1
ATOM 3793 N N . LYS A 1 466 ? -9.191 17.248 -31.645 1.00 71.56 466 LYS A N 1
ATOM 3794 C CA . LYS A 1 466 ? -9.409 15.854 -31.265 1.00 71.56 466 LYS A CA 1
ATOM 3795 C C . LYS A 1 466 ? -8.551 15.528 -30.054 1.00 71.56 466 LYS A C 1
ATOM 3797 O O . LYS A 1 466 ? -7.361 15.836 -30.035 1.00 71.56 466 LYS A O 1
ATOM 3802 N N . ASN A 1 467 ? -9.176 14.892 -29.075 1.00 85.12 467 ASN A N 1
ATOM 3803 C CA . ASN A 1 467 ? -8.493 14.338 -27.920 1.00 85.12 467 ASN A CA 1
ATOM 3804 C C . ASN A 1 467 ? -8.331 12.838 -28.134 1.00 85.12 467 ASN A C 1
ATOM 3806 O O . ASN A 1 467 ? -9.300 12.173 -28.511 1.00 85.12 467 ASN A O 1
ATOM 3810 N N . THR A 1 468 ? -7.146 12.308 -27.864 1.00 83.69 468 THR A N 1
ATOM 3811 C CA . THR A 1 468 ? -6.941 10.866 -27.734 1.00 83.69 468 THR A CA 1
ATOM 3812 C C . THR A 1 468 ? -6.668 10.522 -26.277 1.00 83.69 468 THR A C 1
ATOM 3814 O O . THR A 1 468 ? -6.048 11.289 -25.536 1.00 83.69 468 THR A O 1
ATOM 3817 N N . ILE A 1 469 ? -7.250 9.411 -25.829 1.00 88.31 469 ILE A N 1
ATOM 3818 C CA . ILE A 1 469 ? -7.241 8.973 -24.434 1.00 88.31 469 ILE A CA 1
ATOM 3819 C C . ILE A 1 469 ? -6.856 7.501 -24.442 1.00 88.31 469 ILE A C 1
ATOM 3821 O O . ILE A 1 469 ? -7.703 6.640 -24.675 1.00 88.31 469 ILE A O 1
ATOM 3825 N N . ASN A 1 470 ? -5.591 7.223 -24.154 1.00 91.56 470 ASN A N 1
ATOM 3826 C CA . ASN A 1 470 ? -5.062 5.872 -24.061 1.00 91.56 470 ASN A CA 1
ATOM 3827 C C . ASN A 1 470 ? -4.901 5.532 -22.586 1.00 91.56 470 ASN A C 1
ATOM 3829 O O . ASN A 1 470 ? -4.091 6.131 -21.883 1.00 91.56 470 ASN A O 1
ATOM 3833 N N . LYS A 1 471 ? -5.730 4.616 -22.089 1.00 90.88 471 LYS A N 1
ATOM 3834 C CA . LYS A 1 471 ? -5.670 4.188 -20.692 1.00 90.88 471 LYS A CA 1
ATOM 3835 C C . LYS A 1 471 ? -4.816 2.947 -20.548 1.00 90.88 471 LYS A C 1
ATOM 3837 O O . LYS A 1 471 ? -4.832 2.098 -21.434 1.00 90.88 471 LYS A O 1
ATOM 3842 N N . ASN A 1 472 ? -4.200 2.792 -19.381 1.00 88.00 472 ASN A N 1
ATOM 3843 C CA . ASN A 1 472 ? -3.497 1.567 -18.996 1.00 88.00 472 ASN A CA 1
ATOM 3844 C C . ASN A 1 472 ? -2.330 1.177 -19.922 1.00 88.00 472 ASN A C 1
ATOM 3846 O O . ASN A 1 472 ? -2.048 -0.012 -20.081 1.00 88.00 472 ASN A O 1
ATOM 3850 N N . VAL A 1 473 ? -1.669 2.170 -20.514 1.00 90.25 473 VAL A N 1
ATOM 3851 C CA . VAL A 1 473 ? -0.452 2.011 -21.315 1.00 90.25 473 VAL A CA 1
ATOM 3852 C C . VAL A 1 473 ? 0.670 1.490 -20.419 1.00 90.25 473 VAL A C 1
ATOM 3854 O O . VAL A 1 473 ? 0.782 1.902 -19.262 1.00 90.25 473 VAL A O 1
ATOM 3857 N N . LYS A 1 474 ? 1.504 0.598 -20.953 1.00 86.38 474 LYS A N 1
ATOM 3858 C CA . LYS A 1 474 ? 2.741 0.147 -20.313 1.00 86.38 474 LYS A CA 1
ATOM 3859 C C . LYS A 1 474 ? 3.952 0.567 -21.126 1.00 86.38 474 LYS A C 1
ATOM 3861 O O . LYS A 1 474 ? 3.885 0.651 -22.351 1.00 86.38 474 LYS A O 1
ATOM 3866 N N . LEU A 1 475 ? 5.070 0.787 -20.438 1.00 84.94 475 LEU A N 1
ATOM 3867 C CA . LEU A 1 475 ? 6.353 0.896 -21.123 1.00 84.94 475 LEU A CA 1
ATOM 3868 C C . LEU A 1 475 ? 6.675 -0.423 -21.844 1.00 84.94 475 LEU A C 1
ATOM 3870 O O . LEU A 1 475 ? 6.371 -1.503 -21.339 1.00 84.94 475 LEU A O 1
ATOM 3874 N N . LYS A 1 476 ? 7.301 -0.309 -23.016 1.00 84.56 476 LYS A N 1
ATOM 3875 C CA . LYS A 1 476 ? 7.693 -1.371 -23.955 1.00 84.56 476 LYS A CA 1
ATOM 3876 C C . LYS A 1 476 ? 6.545 -2.177 -24.569 1.00 84.56 476 LYS A C 1
ATOM 3878 O O . LYS A 1 476 ? 6.810 -3.102 -25.334 1.00 84.56 476 LYS A O 1
ATOM 3883 N N . GLU A 1 477 ? 5.290 -1.835 -24.284 1.00 89.06 477 GLU A N 1
ATOM 3884 C CA . GLU A 1 477 ? 4.126 -2.433 -24.941 1.00 89.06 477 GLU A CA 1
ATOM 3885 C C . GLU A 1 477 ? 3.578 -1.502 -26.030 1.00 89.06 477 GLU A C 1
ATOM 3887 O O . GLU A 1 477 ? 3.458 -0.289 -25.844 1.00 89.06 477 GLU A O 1
ATOM 3892 N N . GLU A 1 478 ? 3.231 -2.089 -27.177 1.00 91.81 478 GLU A N 1
ATOM 3893 C CA . GLU A 1 478 ? 2.614 -1.371 -28.290 1.00 91.81 478 GLU A CA 1
ATOM 3894 C C . GLU A 1 478 ? 1.104 -1.192 -28.069 1.00 91.81 478 GLU A C 1
ATOM 3896 O O . GLU A 1 478 ? 0.407 -2.122 -27.658 1.00 91.81 478 GLU A O 1
ATOM 3901 N N . PHE A 1 479 ? 0.575 -0.023 -28.421 1.00 92.88 479 PHE A N 1
ATOM 3902 C CA . PHE A 1 479 ? -0.862 0.232 -28.528 1.00 92.88 479 PHE A CA 1
ATOM 3903 C C . PHE A 1 479 ? -1.177 1.004 -29.811 1.00 92.88 479 PHE A C 1
ATOM 3905 O O . PHE A 1 479 ? -0.306 1.649 -30.391 1.00 92.88 479 PHE A O 1
ATOM 3912 N N . GLU A 1 480 ? -2.420 0.931 -30.278 1.00 91.94 480 GLU A N 1
ATOM 3913 C CA . GLU A 1 480 ? -2.840 1.605 -31.508 1.00 91.94 480 GLU A CA 1
ATOM 3914 C C . GLU A 1 480 ? -3.569 2.913 -31.193 1.00 91.94 480 GLU A C 1
ATOM 3916 O O . GLU A 1 480 ? -4.514 2.930 -30.405 1.00 91.94 480 GLU A O 1
ATOM 3921 N N . ASP A 1 481 ? -3.157 4.005 -31.834 1.00 88.38 481 ASP A N 1
ATOM 3922 C CA . ASP A 1 481 ? -3.859 5.291 -31.780 1.00 88.38 481 ASP A CA 1
ATOM 3923 C C . ASP A 1 481 ? -3.673 6.053 -33.099 1.00 88.38 481 ASP A C 1
ATOM 3925 O O . ASP A 1 481 ? -2.843 5.712 -33.944 1.00 88.38 481 ASP A O 1
ATOM 3929 N N . VAL A 1 482 ? -4.472 7.092 -33.305 1.00 81.81 482 VAL A N 1
ATOM 3930 C CA . VAL A 1 482 ? -4.413 7.936 -34.495 1.00 81.81 482 VAL A CA 1
ATOM 3931 C C . VAL A 1 482 ? -3.291 8.968 -34.351 1.00 81.81 482 VAL A C 1
ATOM 3933 O O . VAL A 1 482 ? -3.309 9.790 -33.437 1.00 81.81 482 VAL A O 1
ATOM 3936 N N . GLY A 1 483 ? -2.335 8.952 -35.280 1.00 74.00 483 GLY A N 1
ATOM 3937 C CA . GLY A 1 483 ? -1.246 9.921 -35.371 1.00 74.00 483 GLY A CA 1
ATOM 3938 C C . GLY A 1 483 ? -1.696 11.322 -35.804 1.00 74.00 483 GLY A C 1
ATOM 3939 O O . GLY A 1 483 ? -2.848 11.556 -36.178 1.00 74.00 483 GLY A O 1
ATOM 3940 N N . LEU A 1 484 ? -0.759 12.279 -35.791 1.00 69.06 484 LEU A N 1
ATOM 3941 C CA . LEU A 1 484 ? -0.999 13.670 -36.219 1.00 69.06 484 LEU A CA 1
ATOM 3942 C C . LEU A 1 484 ? -1.395 13.793 -37.701 1.00 69.06 484 LEU A C 1
ATOM 3944 O O . LEU A 1 484 ? -2.061 14.753 -38.082 1.00 69.06 484 LEU A O 1
ATOM 3948 N N . ASP A 1 485 ? -1.001 12.824 -38.526 1.00 69.75 485 ASP A N 1
ATOM 3949 C CA . ASP A 1 485 ? -1.365 12.721 -39.943 1.00 69.75 485 ASP A CA 1
ATOM 3950 C C . ASP A 1 485 ? -2.755 12.085 -40.167 1.00 69.75 485 ASP A C 1
ATOM 3952 O O . ASP A 1 485 ? -3.205 11.961 -41.306 1.00 69.75 485 ASP A O 1
ATOM 3956 N N . GLY A 1 486 ? -3.451 11.698 -39.091 1.00 72.69 486 GLY A N 1
ATOM 3957 C CA . GLY A 1 486 ? -4.770 11.071 -39.134 1.00 72.69 486 GLY A CA 1
ATOM 3958 C C . GLY A 1 486 ? -4.756 9.567 -39.425 1.00 72.69 486 GLY A C 1
ATOM 3959 O O . GLY A 1 486 ? -5.831 8.969 -39.493 1.00 72.69 486 GLY A O 1
ATOM 3960 N N . LYS A 1 487 ? -3.582 8.943 -39.581 1.00 83.62 487 LYS A N 1
ATOM 3961 C CA . LYS A 1 487 ? -3.440 7.496 -39.806 1.00 83.62 487 LYS A CA 1
ATOM 3962 C C . LYS A 1 487 ? -3.303 6.744 -38.485 1.00 83.62 487 LYS A C 1
ATOM 3964 O O . LYS A 1 487 ? -2.962 7.326 -37.462 1.00 83.62 487 LYS A O 1
ATOM 3969 N N . ILE A 1 488 ? -3.566 5.437 -38.496 1.00 86.50 488 ILE A N 1
ATOM 3970 C CA . ILE A 1 488 ? -3.391 4.592 -37.306 1.00 86.50 488 ILE A CA 1
ATOM 3971 C C . ILE A 1 488 ? -1.913 4.225 -37.166 1.00 86.50 488 ILE A C 1
ATOM 3973 O O . ILE A 1 488 ? -1.292 3.714 -38.103 1.00 86.50 488 ILE A O 1
ATOM 3977 N N . HIS A 1 489 ? -1.357 4.521 -35.998 1.00 88.94 489 HIS A N 1
ATOM 3978 C CA . HIS A 1 489 ? 0.015 4.235 -35.618 1.00 88.94 489 HIS A CA 1
ATOM 3979 C C . HIS A 1 489 ? 0.017 3.162 -34.530 1.00 88.94 489 HIS A C 1
ATOM 3981 O O . HIS A 1 489 ? -0.799 3.213 -33.612 1.00 88.94 489 HIS A O 1
ATOM 3987 N N . LYS A 1 490 ? 0.980 2.243 -34.591 1.00 92.88 490 LYS A N 1
ATOM 3988 C CA . LYS A 1 490 ? 1.445 1.501 -33.420 1.00 92.88 490 LYS A CA 1
ATOM 3989 C C . LYS A 1 490 ? 2.412 2.377 -32.649 1.00 92.88 490 LYS A C 1
ATOM 3991 O O . LYS A 1 490 ? 3.401 2.845 -33.215 1.00 92.88 490 LYS A O 1
ATOM 3996 N N . ILE A 1 491 ? 2.096 2.620 -31.389 1.00 92.81 491 ILE A N 1
ATOM 3997 C CA . ILE A 1 491 ? 2.830 3.506 -30.498 1.00 92.81 491 ILE A CA 1
ATOM 3998 C C . ILE A 1 491 ? 3.424 2.678 -29.369 1.00 92.81 491 ILE A C 1
ATOM 4000 O O . ILE A 1 491 ? 2.725 1.862 -28.778 1.00 92.81 491 ILE A O 1
ATOM 4004 N N . CYS A 1 492 ? 4.693 2.904 -29.053 1.00 92.50 492 CYS A N 1
ATOM 4005 C CA . CYS A 1 492 ? 5.378 2.270 -27.935 1.00 92.50 492 CYS A CA 1
ATOM 4006 C C . CYS A 1 492 ? 6.142 3.326 -27.140 1.00 92.50 492 CYS A C 1
ATOM 4008 O O . CYS A 1 492 ? 6.902 4.103 -27.721 1.00 92.50 492 CYS A O 1
ATOM 4010 N N . PHE A 1 493 ? 5.943 3.355 -25.823 1.00 92.69 493 PHE A N 1
ATOM 4011 C CA . PHE A 1 493 ? 6.752 4.183 -24.933 1.00 92.69 493 PHE A CA 1
ATOM 4012 C C . PHE A 1 493 ? 7.874 3.361 -24.317 1.00 92.69 493 PHE A C 1
ATOM 4014 O O . PHE A 1 493 ? 7.616 2.264 -23.841 1.00 92.69 493 PHE A O 1
ATOM 4021 N N . ASP A 1 494 ? 9.085 3.895 -24.235 1.00 89.00 494 ASP A N 1
ATOM 4022 C CA . ASP A 1 494 ? 10.185 3.255 -23.504 1.00 89.00 494 ASP A CA 1
ATOM 4023 C C . ASP A 1 494 ? 11.065 4.300 -22.822 1.00 89.00 494 ASP A C 1
ATOM 4025 O O . ASP A 1 494 ? 11.143 5.431 -23.286 1.00 89.00 494 ASP A O 1
ATOM 4029 N N . VAL A 1 495 ? 11.736 3.951 -21.732 1.00 81.62 495 VAL A N 1
ATOM 4030 C CA . VAL A 1 495 ? 12.653 4.854 -21.030 1.00 81.62 495 VAL A CA 1
ATOM 4031 C C . VAL A 1 495 ? 14.074 4.385 -21.279 1.00 81.62 495 VAL A C 1
ATOM 4033 O O . VAL A 1 495 ? 14.448 3.266 -20.929 1.00 81.62 495 VAL A O 1
ATOM 4036 N N . GLN A 1 496 ? 14.867 5.253 -21.896 1.00 76.06 496 GLN A N 1
ATOM 4037 C CA . GLN A 1 496 ? 16.279 4.992 -22.109 1.00 76.06 496 GLN A CA 1
ATOM 4038 C C . GLN A 1 496 ? 17.063 5.070 -20.790 1.00 76.06 496 GLN A C 1
ATOM 4040 O O . GLN A 1 496 ? 16.648 5.766 -19.860 1.00 76.06 496 GLN A O 1
ATOM 4045 N N . PRO A 1 497 ? 18.227 4.397 -20.702 1.00 58.69 497 PRO A N 1
ATOM 4046 C CA . PRO A 1 497 ? 19.056 4.388 -19.494 1.00 58.69 497 PRO A CA 1
ATOM 4047 C C . PRO A 1 497 ? 19.504 5.771 -18.996 1.00 58.69 497 PRO A C 1
ATOM 4049 O O . PRO A 1 497 ? 19.843 5.915 -17.828 1.00 58.69 497 PRO A O 1
ATOM 4052 N N . ASP A 1 498 ? 19.520 6.783 -19.864 1.00 62.69 498 ASP A N 1
ATOM 4053 C CA . ASP A 1 498 ? 19.881 8.169 -19.546 1.00 62.69 498 ASP A CA 1
ATOM 4054 C C . ASP A 1 498 ? 18.702 9.013 -19.018 1.00 62.69 498 ASP A C 1
ATOM 4056 O O . ASP A 1 498 ? 18.825 10.232 -18.873 1.00 62.69 498 ASP A O 1
ATOM 4060 N N . GLY A 1 499 ? 17.561 8.377 -18.736 1.00 69.88 499 GLY A N 1
ATOM 4061 C CA . GLY A 1 499 ? 16.351 9.023 -18.228 1.00 69.88 499 GLY A CA 1
ATOM 4062 C C . GLY A 1 499 ? 15.488 9.669 -19.312 1.00 69.88 499 GLY A C 1
ATOM 4063 O O . GLY A 1 499 ? 14.520 10.354 -18.994 1.00 69.88 499 GLY A O 1
ATOM 4064 N N . ILE A 1 500 ? 15.801 9.475 -20.597 1.00 79.50 500 ILE A N 1
ATOM 4065 C CA . ILE A 1 500 ? 14.990 10.013 -21.693 1.00 79.50 500 ILE A CA 1
ATOM 4066 C C . ILE A 1 500 ? 13.826 9.065 -21.995 1.00 79.50 500 ILE A C 1
ATOM 4068 O O . ILE A 1 500 ? 14.026 7.928 -22.425 1.00 79.50 500 ILE A O 1
ATOM 4072 N N . LEU A 1 501 ? 12.592 9.547 -21.839 1.00 86.62 501 LEU A N 1
ATOM 4073 C CA . LEU A 1 501 ? 11.401 8.823 -22.280 1.00 86.62 501 LEU A CA 1
ATOM 4074 C C . LEU A 1 501 ? 11.282 8.927 -23.803 1.00 86.62 501 LEU A C 1
ATOM 4076 O O . LEU A 1 501 ? 11.429 9.993 -24.382 1.00 86.62 501 LEU A O 1
ATOM 4080 N N . THR A 1 502 ? 10.985 7.827 -24.466 1.00 87.12 502 THR A N 1
ATOM 4081 C CA . THR A 1 502 ? 10.806 7.731 -25.911 1.00 87.12 502 THR A CA 1
ATOM 4082 C C . THR A 1 502 ? 9.370 7.345 -26.232 1.00 87.12 502 THR A C 1
ATOM 4084 O O . THR A 1 502 ? 8.777 6.554 -25.509 1.00 87.12 502 THR A O 1
ATOM 4087 N N . GLU A 1 503 ? 8.803 7.909 -27.295 1.00 91.06 503 GLU A N 1
ATOM 4088 C CA . GLU A 1 503 ? 7.508 7.538 -27.880 1.00 91.06 503 GLU A CA 1
ATOM 4089 C C . GLU A 1 503 ? 7.756 7.207 -29.348 1.00 91.06 503 GLU A C 1
ATOM 4091 O O . GLU A 1 503 ? 8.015 8.092 -30.164 1.00 91.06 503 GLU A O 1
ATOM 4096 N N . ARG A 1 504 ? 7.738 5.920 -29.680 1.00 89.88 504 ARG A N 1
ATOM 4097 C CA . ARG A 1 504 ? 7.969 5.427 -31.033 1.00 89.88 504 ARG A CA 1
ATOM 4098 C C . ARG A 1 504 ? 6.642 5.184 -31.730 1.00 89.88 504 ARG A C 1
ATOM 4100 O O . ARG A 1 504 ? 5.818 4.446 -31.211 1.00 89.88 504 ARG A O 1
ATOM 4107 N N . HIS A 1 505 ? 6.467 5.745 -32.918 1.00 89.25 505 HIS A N 1
ATOM 4108 C CA . HIS A 1 505 ? 5.303 5.572 -33.779 1.00 89.25 505 HIS A CA 1
ATOM 4109 C C . HIS A 1 505 ? 5.681 4.826 -35.057 1.00 89.25 505 HIS A C 1
ATOM 4111 O O . HIS A 1 505 ? 6.651 5.193 -35.712 1.00 89.25 505 HIS A O 1
ATOM 4117 N N . ILE A 1 506 ? 4.879 3.841 -35.454 1.00 88.69 506 ILE A N 1
ATOM 4118 C CA . ILE A 1 506 ? 4.993 3.129 -36.735 1.00 88.69 506 ILE A CA 1
ATOM 4119 C C . ILE A 1 506 ? 3.614 3.120 -37.396 1.00 88.69 506 ILE A C 1
ATOM 4121 O O . ILE A 1 506 ? 2.644 2.678 -36.782 1.00 88.69 506 ILE A O 1
ATOM 4125 N N . ARG A 1 507 ? 3.486 3.604 -38.634 1.00 85.38 507 ARG A N 1
ATOM 4126 C CA . ARG A 1 507 ? 2.199 3.606 -39.347 1.00 85.38 507 ARG A CA 1
ATOM 4127 C C . ARG A 1 507 ? 1.807 2.193 -39.755 1.00 85.38 507 ARG A C 1
ATOM 4129 O O . ARG A 1 507 ? 2.531 1.530 -40.483 1.00 85.38 507 ARG A O 1
ATOM 4136 N N . ILE A 1 508 ? 0.605 1.760 -39.382 1.00 87.69 508 ILE A N 1
ATOM 4137 C CA . ILE A 1 508 ? 0.132 0.398 -39.693 1.00 87.69 508 ILE A CA 1
ATOM 4138 C C . ILE A 1 508 ? -0.109 0.208 -41.195 1.00 87.69 508 ILE A C 1
ATOM 4140 O O . ILE A 1 508 ? 0.069 -0.882 -41.730 1.00 87.69 508 ILE A O 1
ATOM 4144 N N . CYS A 1 509 ? -0.515 1.270 -41.893 1.00 83.81 509 CYS A N 1
ATOM 4145 C CA . CYS A 1 509 ? -0.818 1.201 -43.320 1.00 83.81 509 CYS A CA 1
ATOM 4146 C C . CYS A 1 509 ? 0.419 1.048 -44.217 1.00 83.81 509 CYS A C 1
ATOM 4148 O O . CYS A 1 509 ? 0.253 0.774 -45.402 1.00 83.81 509 CYS A O 1
ATOM 4150 N N . ASP A 1 510 ? 1.624 1.285 -43.693 1.00 81.31 510 ASP A N 1
ATOM 4151 C CA . ASP A 1 510 ? 2.876 1.146 -44.435 1.00 81.31 510 ASP A CA 1
ATOM 4152 C C . ASP A 1 510 ? 3.776 0.115 -43.734 1.00 81.31 510 ASP A C 1
ATOM 4154 O O . ASP A 1 510 ? 4.452 0.444 -42.760 1.00 81.31 510 ASP A O 1
ATOM 4158 N N . PRO A 1 511 ? 3.805 -1.137 -44.223 1.00 78.94 511 PRO A N 1
ATOM 4159 C CA . PRO A 1 511 ? 4.630 -2.199 -43.649 1.00 78.94 511 PRO A CA 1
ATOM 4160 C C . PRO A 1 511 ? 6.132 -1.889 -43.632 1.00 78.94 511 PRO A C 1
ATOM 4162 O O . PRO A 1 511 ? 6.868 -2.512 -42.872 1.00 78.94 511 PRO A O 1
ATOM 4165 N N . ASN A 1 512 ? 6.589 -0.955 -44.473 1.00 81.38 512 ASN A N 1
ATOM 4166 C CA . ASN A 1 512 ? 7.992 -0.568 -44.588 1.00 81.38 512 ASN A CA 1
ATOM 4167 C C . ASN A 1 512 ? 8.307 0.734 -43.832 1.00 81.38 512 ASN A C 1
ATOM 4169 O O . ASN A 1 512 ? 9.408 1.275 -43.986 1.00 81.38 512 ASN A O 1
ATOM 4173 N N . ASP A 1 513 ? 7.370 1.252 -43.029 1.00 78.06 513 ASP A N 1
ATOM 4174 C CA . ASP A 1 513 ? 7.599 2.458 -42.242 1.00 78.06 513 ASP A CA 1
ATOM 4175 C C . ASP A 1 513 ? 8.711 2.213 -41.213 1.00 78.06 513 ASP A C 1
ATOM 4177 O O . ASP A 1 513 ? 8.613 1.364 -40.326 1.00 78.06 513 ASP A O 1
ATOM 4181 N N . LYS A 1 514 ? 9.789 2.997 -41.312 1.00 76.12 514 LYS A N 1
ATOM 4182 C CA . LYS A 1 514 ? 10.919 2.945 -40.370 1.00 76.12 514 LYS A CA 1
ATOM 4183 C C . LYS A 1 514 ? 10.549 3.473 -38.982 1.00 76.12 514 LYS A C 1
ATOM 4185 O O . LYS A 1 514 ? 11.318 3.293 -38.030 1.00 76.12 514 LYS A O 1
ATOM 4190 N N . GLY A 1 515 ? 9.384 4.107 -38.875 1.00 80.50 515 GLY A N 1
ATOM 4191 C CA . GLY A 1 515 ? 8.869 4.711 -37.666 1.00 80.50 515 GLY A CA 1
ATOM 4192 C C . GLY A 1 515 ? 9.566 6.018 -37.305 1.00 80.50 515 GLY A C 1
ATOM 4193 O O . GLY A 1 515 ? 10.563 6.431 -37.899 1.00 80.50 515 GLY A O 1
ATOM 4194 N N . GLU A 1 516 ? 9.013 6.679 -36.301 1.00 76.44 516 GLU A N 1
ATOM 4195 C CA . GLU A 1 516 ? 9.487 7.950 -35.764 1.00 76.44 516 GLU A CA 1
ATOM 4196 C C . GLU A 1 516 ? 9.545 7.848 -34.253 1.00 76.44 516 GLU A C 1
ATOM 4198 O O . GLU A 1 516 ? 8.619 7.317 -33.648 1.00 76.44 516 GLU A O 1
ATOM 4203 N N . THR A 1 517 ? 10.607 8.360 -33.642 1.00 82.81 517 THR A N 1
ATOM 4204 C CA . THR A 1 517 ? 10.743 8.354 -32.187 1.00 82.81 517 THR A CA 1
ATOM 4205 C C . THR A 1 517 ? 10.793 9.788 -31.676 1.00 82.81 517 THR A C 1
ATOM 4207 O O . THR A 1 517 ? 11.614 10.592 -32.120 1.00 82.81 517 THR A O 1
ATOM 4210 N N . TYR A 1 518 ? 9.908 10.106 -30.739 1.00 84.44 518 TYR A N 1
ATOM 4211 C CA . TYR A 1 518 ? 9.913 11.349 -29.979 1.00 84.44 518 TYR A CA 1
ATOM 4212 C C . TYR A 1 518 ? 10.621 11.116 -28.648 1.00 84.44 518 TYR A C 1
ATOM 4214 O O . TYR A 1 518 ? 10.385 10.104 -28.003 1.00 84.44 518 TYR A O 1
ATOM 4222 N N . TYR A 1 519 ? 11.482 12.037 -28.235 1.00 82.56 519 TYR A N 1
ATOM 4223 C CA . TYR A 1 519 ? 12.355 11.910 -27.071 1.00 82.56 519 TYR A CA 1
ATOM 4224 C C . TYR A 1 519 ? 12.022 13.010 -26.075 1.00 82.56 519 TYR A C 1
ATOM 4226 O O . TYR A 1 519 ? 12.260 14.178 -26.351 1.00 82.56 519 TYR A O 1
ATOM 4234 N N . TYR A 1 520 ? 11.496 12.631 -24.923 1.00 82.19 520 TYR A N 1
ATOM 4235 C CA . TYR A 1 520 ? 11.092 13.479 -23.818 1.00 82.19 520 TYR A CA 1
ATOM 4236 C C . TYR A 1 520 ? 12.197 13.535 -22.768 1.00 82.19 520 TYR A C 1
ATOM 4238 O O . TYR A 1 520 ? 12.554 12.519 -22.173 1.00 82.19 520 TYR A O 1
ATOM 4246 N N . LYS A 1 521 ? 12.692 14.737 -22.484 1.00 78.06 521 LYS A N 1
ATOM 4247 C CA . LYS A 1 521 ? 13.631 14.985 -21.386 1.00 78.06 521 LYS A CA 1
ATOM 4248 C C . LYS A 1 521 ? 13.107 16.093 -20.488 1.00 78.06 521 LYS A C 1
ATOM 4250 O O . LYS A 1 521 ? 12.789 17.169 -20.989 1.00 78.06 521 LYS A O 1
ATOM 4255 N N . ARG A 1 522 ? 13.031 15.852 -19.177 1.00 65.44 522 ARG A N 1
ATOM 4256 C CA . ARG A 1 522 ? 12.671 16.888 -18.203 1.00 65.44 522 ARG A CA 1
ATOM 4257 C C . ARG A 1 522 ? 13.886 17.751 -17.866 1.00 65.44 522 ARG A C 1
ATOM 4259 O O . ARG A 1 522 ? 14.960 17.228 -17.593 1.00 65.44 522 ARG A O 1
ATOM 4266 N N . ASP A 1 523 ? 13.686 19.061 -17.826 1.00 56.34 523 ASP A N 1
ATOM 4267 C CA . ASP A 1 523 ? 14.646 20.025 -17.293 1.00 56.34 523 ASP A CA 1
ATOM 4268 C C . ASP A 1 523 ? 13.910 21.038 -16.413 1.00 56.34 523 ASP A C 1
ATOM 4270 O O . ASP A 1 523 ? 12.997 21.689 -16.910 1.00 56.34 523 ASP A O 1
ATOM 4274 N N . VAL A 1 524 ? 14.268 21.098 -15.123 1.00 48.53 524 VAL A N 1
ATOM 4275 C CA . VAL A 1 524 ? 13.744 21.896 -13.982 1.00 48.53 524 VAL A CA 1
ATOM 4276 C C . VAL A 1 524 ? 12.209 22.110 -13.912 1.00 48.53 524 VAL A C 1
ATOM 4278 O O . VAL A 1 524 ? 11.608 21.756 -12.897 1.00 48.53 524 VAL A O 1
ATOM 4281 N N . LEU A 1 525 ? 11.543 22.614 -14.961 1.00 36.25 525 LEU A N 1
ATOM 4282 C CA . LEU A 1 525 ? 10.085 22.808 -15.092 1.00 36.25 525 LEU A CA 1
ATOM 4283 C C . LEU A 1 525 ? 9.487 22.514 -16.498 1.00 36.25 525 LEU A C 1
ATOM 4285 O O . LEU A 1 525 ? 8.282 22.675 -16.687 1.00 36.25 525 LEU A O 1
ATOM 4289 N N . THR A 1 526 ? 10.274 22.050 -17.470 1.00 34.94 526 THR A N 1
ATOM 4290 C CA . THR A 1 526 ? 9.887 21.856 -18.887 1.00 34.94 526 THR A CA 1
ATOM 4291 C C . THR A 1 526 ? 10.244 20.457 -19.392 1.00 34.94 526 THR A C 1
ATOM 4293 O O . THR A 1 526 ? 11.182 19.844 -18.891 1.00 34.94 526 THR A O 1
ATOM 4296 N N . ILE A 1 527 ? 9.511 19.944 -20.390 1.00 39.44 527 ILE A N 1
ATOM 4297 C CA . ILE A 1 527 ? 9.897 18.734 -21.135 1.00 39.44 527 ILE A CA 1
ATOM 4298 C C . ILE A 1 527 ? 10.279 19.124 -22.563 1.00 39.44 527 ILE A C 1
ATOM 4300 O O . ILE A 1 527 ? 9.472 19.713 -23.279 1.00 39.44 527 ILE A O 1
ATOM 4304 N N . PHE A 1 528 ? 11.488 18.757 -22.981 1.00 36.50 528 PHE A N 1
ATOM 4305 C CA . PHE A 1 528 ? 11.937 18.857 -24.366 1.00 36.50 528 PHE A CA 1
ATOM 4306 C C . PHE A 1 528 ? 11.507 17.620 -25.140 1.00 36.50 528 PHE A C 1
ATOM 4308 O O . PHE A 1 528 ? 11.765 16.514 -24.676 1.00 36.50 528 PHE A O 1
ATOM 4315 N N . VAL A 1 529 ? 10.895 17.814 -26.312 1.00 41.41 529 VAL A N 1
ATOM 4316 C CA . VAL A 1 529 ? 10.637 16.749 -27.288 1.00 41.41 529 VAL A CA 1
ATOM 4317 C C . VAL A 1 529 ? 11.640 16.890 -28.427 1.00 41.41 529 VAL A C 1
ATOM 4319 O O . VAL A 1 529 ? 11.465 17.736 -29.299 1.00 41.41 529 VAL A O 1
ATOM 4322 N N . ALA A 1 530 ? 12.706 16.094 -28.415 1.00 40.75 530 ALA A N 1
ATOM 4323 C CA . ALA A 1 530 ? 13.609 15.969 -29.556 1.00 40.75 530 ALA A CA 1
ATOM 4324 C C . ALA A 1 530 ? 13.115 14.839 -30.465 1.00 40.75 530 ALA A C 1
ATOM 4326 O O . ALA A 1 530 ? 12.622 13.830 -29.980 1.00 40.75 530 ALA A O 1
ATOM 4327 N N . ILE A 1 531 ? 13.225 14.982 -31.782 1.00 40.66 531 ILE A N 1
ATOM 4328 C CA . ILE A 1 531 ? 12.931 13.901 -32.731 1.00 40.66 531 ILE A CA 1
ATOM 4329 C C . ILE A 1 531 ? 14.283 13.442 -33.261 1.00 40.66 531 ILE A C 1
ATOM 4331 O O . ILE A 1 531 ? 14.924 14.175 -34.011 1.00 40.66 531 ILE A O 1
ATOM 4335 N N . VAL A 1 532 ? 14.754 12.277 -32.817 1.00 38.81 532 VAL A N 1
ATOM 4336 C CA . VAL A 1 532 ? 16.052 11.736 -33.239 1.00 38.81 532 VAL A CA 1
ATOM 4337 C C . VAL A 1 532 ? 15.814 10.499 -34.084 1.00 38.81 532 VAL A C 1
ATOM 4339 O O . VAL A 1 532 ? 15.137 9.553 -33.693 1.00 38.81 532 VAL A O 1
ATOM 4342 N N . PHE A 1 533 ? 16.384 10.503 -35.273 1.00 36.47 533 PHE A N 1
ATOM 4343 C CA . PHE A 1 533 ? 16.454 9.321 -36.104 1.00 36.47 533 PHE A CA 1
ATOM 4344 C C . PHE A 1 533 ? 17.797 8.626 -35.799 1.00 36.47 533 PHE A C 1
ATOM 4346 O O . PHE A 1 533 ? 18.853 9.262 -35.828 1.00 36.47 533 PHE A O 1
ATOM 4353 N N . GLY A 1 534 ? 17.759 7.340 -35.433 1.00 41.28 534 GLY A N 1
ATOM 4354 C CA . GLY A 1 534 ? 18.949 6.511 -35.214 1.00 41.28 534 GLY A CA 1
ATOM 4355 C C . GLY A 1 534 ? 19.644 6.251 -36.544 1.00 41.28 534 GLY A C 1
ATOM 4356 O O . GLY A 1 534 ? 19.231 5.380 -37.304 1.00 41.28 534 GLY A O 1
ATOM 4357 N N . ASN A 1 535 ? 20.645 7.063 -36.858 1.00 58.16 535 ASN A N 1
ATOM 4358 C CA . ASN A 1 535 ? 21.083 7.241 -38.231 1.00 58.16 535 ASN A CA 1
ATOM 4359 C C . ASN A 1 535 ? 22.558 6.956 -38.371 1.00 58.16 535 ASN A C 1
ATOM 4361 O O . ASN A 1 535 ? 23.371 7.871 -38.460 1.00 58.16 535 ASN A O 1
ATOM 4365 N N . GLU A 1 536 ? 22.903 5.676 -38.420 1.00 75.44 536 GLU A N 1
ATOM 4366 C CA . GLU A 1 536 ? 24.167 5.321 -39.043 1.00 75.44 536 GLU A CA 1
ATOM 4367 C C . GLU A 1 536 ? 24.178 5.831 -40.486 1.00 75.44 536 GLU A C 1
ATOM 4369 O O . GLU A 1 536 ? 23.177 5.739 -41.207 1.00 75.44 536 GLU A O 1
ATOM 4374 N N . ILE A 1 537 ? 25.314 6.386 -40.904 1.00 83.62 537 ILE A N 1
ATOM 4375 C CA . ILE A 1 537 ? 25.513 6.753 -42.301 1.00 83.62 537 ILE A CA 1
ATOM 4376 C C . ILE A 1 537 ? 25.599 5.447 -43.100 1.00 83.62 537 ILE A C 1
ATOM 4378 O O . ILE A 1 537 ? 26.435 4.602 -42.771 1.00 83.62 537 ILE A O 1
ATOM 4382 N N . PRO A 1 538 ? 24.779 5.257 -44.148 1.00 87.19 538 PRO A N 1
ATOM 4383 C CA . PRO A 1 538 ? 24.834 4.038 -44.934 1.00 87.19 538 PRO A CA 1
ATOM 4384 C C . PRO A 1 538 ? 26.184 3.904 -45.645 1.00 87.19 538 PRO A C 1
ATOM 4386 O O . PRO A 1 538 ? 26.787 4.895 -46.062 1.00 87.19 538 PRO A O 1
ATOM 4389 N N . GLU A 1 539 ? 26.631 2.664 -45.853 1.00 86.88 539 GLU A N 1
ATOM 4390 C CA . GLU A 1 539 ? 27.947 2.361 -46.435 1.00 86.88 539 GLU A CA 1
ATOM 4391 C C . GLU A 1 539 ? 28.206 3.023 -47.794 1.00 86.88 539 GLU A C 1
ATOM 4393 O O . GLU A 1 539 ? 29.350 3.293 -48.154 1.00 86.88 539 GLU A O 1
ATOM 4398 N N . ASN A 1 540 ? 27.160 3.326 -48.566 1.00 90.19 540 ASN A N 1
ATOM 4399 C CA . ASN A 1 540 ? 27.307 3.958 -49.874 1.00 90.19 540 ASN A CA 1
ATOM 4400 C C . ASN A 1 540 ? 27.862 5.394 -49.805 1.00 90.19 540 ASN A C 1
ATOM 4402 O O . ASN A 1 540 ? 28.491 5.825 -50.772 1.00 90.19 540 ASN A O 1
ATOM 4406 N N . PHE A 1 541 ? 27.699 6.094 -48.678 1.00 93.62 541 PHE A N 1
ATOM 4407 C CA . PHE A 1 541 ? 28.354 7.375 -48.403 1.00 93.62 541 PHE A CA 1
ATOM 4408 C C . PHE A 1 541 ? 29.819 7.212 -47.989 1.00 93.62 541 PHE A C 1
ATOM 4410 O O . PHE A 1 541 ? 30.566 8.184 -48.045 1.00 93.62 541 PHE A O 1
ATOM 4417 N N . LEU A 1 542 ? 30.249 6.018 -47.573 1.00 94.00 542 LEU A N 1
ATOM 4418 C CA . LEU A 1 542 ? 31.627 5.765 -47.167 1.00 94.00 542 LEU A CA 1
ATOM 4419 C C . LEU A 1 542 ? 32.519 5.523 -48.391 1.00 94.00 542 LEU A C 1
ATOM 4421 O O . LEU A 1 542 ? 32.125 4.904 -49.389 1.00 94.00 542 LEU A O 1
ATOM 4425 N N . GLY A 1 543 ? 33.751 6.018 -48.303 1.00 94.44 543 GLY A N 1
ATOM 4426 C CA . GLY A 1 543 ? 34.754 5.930 -49.358 1.00 94.44 543 GLY A CA 1
ATOM 4427 C C . GLY A 1 543 ? 35.336 7.286 -49.742 1.00 94.44 543 GLY A C 1
ATOM 4428 O O . GLY A 1 543 ? 35.193 8.279 -49.029 1.00 94.44 543 GLY A O 1
ATOM 4429 N N . THR A 1 544 ? 36.034 7.304 -50.875 1.00 97.31 544 THR A N 1
ATOM 4430 C CA . THR A 1 544 ? 36.686 8.495 -51.428 1.00 97.31 544 THR A CA 1
ATOM 4431 C C . THR A 1 544 ? 35.923 8.946 -52.671 1.00 97.31 544 THR A C 1
ATOM 4433 O O . THR A 1 544 ? 35.596 8.121 -53.512 1.00 97.31 544 THR A O 1
ATOM 4436 N N . PHE A 1 545 ? 35.645 10.240 -52.804 1.00 96.75 545 PHE A N 1
ATOM 4437 C CA . PHE A 1 545 ? 34.865 10.822 -53.893 1.00 96.75 545 PHE A CA 1
ATOM 4438 C C . PHE A 1 545 ? 35.594 12.037 -54.468 1.00 96.75 545 PHE A C 1
ATOM 4440 O O . PHE A 1 545 ? 35.902 12.983 -53.742 1.00 96.75 545 PHE A O 1
ATOM 4447 N N . LYS A 1 546 ? 35.882 12.031 -55.769 1.00 95.69 546 LYS A N 1
ATOM 4448 C CA . LYS A 1 546 ? 36.591 13.107 -56.475 1.00 95.69 546 LYS A CA 1
ATOM 4449 C C . LYS A 1 546 ? 35.596 13.995 -57.208 1.00 95.69 546 LYS A C 1
ATOM 4451 O O . LYS A 1 546 ? 34.710 13.485 -57.885 1.00 95.69 546 LYS A O 1
ATOM 4456 N N . LEU A 1 547 ? 35.745 15.310 -57.076 1.00 94.81 547 LEU A N 1
ATOM 4457 C CA . LEU A 1 547 ? 34.902 16.278 -57.772 1.00 94.81 547 LEU A CA 1
ATOM 4458 C C . LEU A 1 547 ? 35.021 16.093 -59.290 1.00 94.81 547 LEU A C 1
ATOM 4460 O O . LEU A 1 547 ? 36.121 16.165 -59.829 1.00 94.81 547 LEU A O 1
ATOM 4464 N N . ASP A 1 548 ? 33.879 15.913 -59.942 1.00 92.69 548 ASP A N 1
ATOM 4465 C CA . ASP A 1 548 ? 33.729 15.805 -61.393 1.00 92.69 548 ASP A CA 1
ATOM 4466 C C . ASP A 1 548 ? 33.339 17.160 -61.994 1.00 92.69 548 ASP A C 1
ATOM 4468 O O . ASP A 1 548 ? 34.069 17.754 -62.783 1.00 92.69 548 ASP A O 1
ATOM 4472 N N . ARG A 1 549 ? 32.201 17.701 -61.546 1.00 93.12 549 ARG A N 1
ATOM 4473 C CA . ARG A 1 549 ? 31.641 18.961 -62.049 1.00 93.12 549 ARG A CA 1
ATOM 4474 C C . ARG A 1 549 ? 30.865 19.714 -60.978 1.00 93.12 549 ARG A C 1
ATOM 4476 O O . ARG A 1 549 ? 30.483 19.162 -59.945 1.00 93.12 549 ARG A O 1
ATOM 4483 N N . SER A 1 550 ? 30.625 20.997 -61.225 1.00 93.81 550 SER A N 1
ATOM 4484 C CA . SER A 1 550 ? 29.815 21.858 -60.360 1.00 93.81 550 SER A CA 1
ATOM 4485 C C . SER A 1 550 ? 28.776 22.612 -61.188 1.00 93.81 550 SER A C 1
ATOM 4487 O O . SER A 1 550 ? 29.098 23.168 -62.232 1.00 93.81 550 SER A O 1
ATOM 4489 N N . GLU A 1 551 ? 27.544 22.660 -60.700 1.00 93.69 551 GLU A N 1
ATOM 4490 C CA . GLU A 1 551 ? 26.437 23.423 -61.265 1.00 93.69 551 GLU A CA 1
ATOM 4491 C C . GLU A 1 551 ? 26.226 24.702 -60.454 1.00 93.69 551 GLU A C 1
ATOM 4493 O O . GLU A 1 551 ? 26.185 24.679 -59.219 1.00 93.69 551 GLU A O 1
ATOM 4498 N N . ASN A 1 552 ? 26.080 25.825 -61.162 1.00 93.50 552 ASN A N 1
ATOM 4499 C CA . ASN A 1 552 ? 25.753 27.138 -60.598 1.00 93.50 552 ASN A CA 1
ATOM 4500 C C . ASN A 1 552 ? 26.733 27.652 -59.513 1.00 93.50 552 ASN A C 1
ATOM 4502 O O . ASN A 1 552 ? 26.369 28.466 -58.664 1.00 93.50 552 ASN A O 1
ATOM 4506 N N . LEU A 1 553 ? 27.989 27.183 -59.538 1.00 92.62 553 LEU A N 1
ATOM 4507 C CA . LEU A 1 553 ? 29.004 27.518 -58.534 1.00 92.62 553 LEU A CA 1
ATOM 4508 C C . LEU A 1 553 ? 29.369 29.008 -58.532 1.00 92.62 553 LEU A C 1
ATOM 4510 O O . LEU A 1 553 ? 29.447 29.595 -57.460 1.00 92.62 553 LEU A O 1
ATOM 4514 N N . ASP A 1 554 ? 29.583 29.630 -59.696 1.00 90.50 554 ASP A N 1
ATOM 4515 C CA . ASP A 1 554 ? 30.018 31.037 -59.743 1.00 90.50 554 ASP A CA 1
ATOM 4516 C C . ASP A 1 554 ? 28.949 31.976 -59.164 1.00 90.50 554 ASP A C 1
ATOM 4518 O O . ASP A 1 554 ? 29.256 32.766 -58.276 1.00 90.50 554 ASP A O 1
ATOM 4522 N N . ASN A 1 555 ? 27.681 31.805 -59.558 1.00 92.38 555 ASN A N 1
ATOM 4523 C CA . ASN A 1 555 ? 26.555 32.566 -59.002 1.00 92.38 555 ASN A CA 1
ATOM 4524 C C . ASN A 1 555 ? 26.396 32.350 -57.493 1.00 92.38 555 ASN A C 1
ATOM 4526 O O . ASN A 1 555 ? 26.127 33.294 -56.758 1.00 92.38 555 ASN A O 1
ATOM 4530 N N . TYR A 1 556 ? 26.583 31.118 -57.014 1.00 92.25 556 TYR A N 1
ATOM 4531 C CA . TYR A 1 556 ? 26.525 30.813 -55.586 1.00 92.25 556 TYR A CA 1
ATOM 4532 C C . TYR A 1 556 ? 27.643 31.501 -54.795 1.00 92.25 556 TYR A C 1
ATOM 4534 O O . TYR A 1 556 ? 27.407 32.034 -53.714 1.00 92.25 556 TYR A O 1
ATOM 4542 N N . LEU A 1 557 ? 28.861 31.537 -55.340 1.00 89.62 557 LEU A N 1
ATOM 4543 C CA . LEU A 1 557 ? 29.976 32.244 -54.715 1.00 89.62 557 LEU A CA 1
ATOM 4544 C C . LEU A 1 557 ? 29.801 33.774 -54.802 1.00 89.62 557 LEU A C 1
ATOM 4546 O O . LEU A 1 557 ? 30.198 34.467 -53.871 1.00 89.62 557 LEU A O 1
ATOM 4550 N N . ILE A 1 558 ? 29.177 34.305 -55.865 1.00 89.69 558 ILE A N 1
ATOM 4551 C CA . ILE A 1 558 ? 28.761 35.721 -55.949 1.00 89.69 558 ILE A CA 1
ATOM 4552 C C . ILE A 1 558 ? 27.747 36.041 -54.851 1.00 89.69 558 ILE A C 1
ATOM 4554 O O . ILE A 1 558 ? 27.912 37.036 -54.161 1.00 89.69 558 ILE A O 1
ATOM 4558 N N . ALA A 1 559 ? 26.740 35.186 -54.653 1.00 88.12 559 ALA A N 1
ATOM 4559 C CA . ALA A 1 559 ? 25.730 35.377 -53.614 1.00 88.12 559 ALA A CA 1
ATOM 4560 C C . ALA A 1 559 ? 26.323 35.375 -52.196 1.00 88.12 559 ALA A C 1
ATOM 4562 O O . ALA A 1 559 ? 25.730 35.957 -51.296 1.00 88.12 559 ALA A O 1
ATOM 4563 N N . LYS A 1 560 ? 27.486 34.736 -52.009 1.00 85.69 560 LYS A N 1
ATOM 4564 C CA . LYS A 1 560 ? 28.290 34.747 -50.777 1.00 85.69 560 LYS A CA 1
ATOM 4565 C C . LYS A 1 560 ? 29.283 35.913 -50.686 1.00 85.69 560 LYS A C 1
ATOM 4567 O O . LYS A 1 560 ? 30.187 35.865 -49.855 1.00 85.69 560 LYS A O 1
ATOM 4572 N N . ASP A 1 561 ? 29.165 36.907 -51.564 1.00 85.50 561 ASP A N 1
ATOM 4573 C CA . ASP A 1 561 ? 30.050 38.073 -51.653 1.00 85.50 561 ASP A CA 1
ATOM 4574 C C . ASP A 1 561 ? 31.540 37.719 -51.847 1.00 85.50 561 ASP A C 1
ATOM 4576 O O . ASP A 1 561 ? 32.445 38.448 -51.439 1.00 85.50 561 ASP A O 1
ATOM 4580 N N . ILE A 1 562 ? 31.835 36.592 -52.510 1.00 84.88 562 ILE A N 1
ATOM 4581 C CA . ILE A 1 562 ? 33.215 36.163 -52.775 1.00 84.88 562 ILE A CA 1
ATOM 4582 C C . ILE A 1 562 ? 33.746 36.872 -54.022 1.00 84.88 562 ILE A C 1
ATOM 4584 O O . ILE A 1 562 ? 33.181 36.760 -55.112 1.00 84.88 562 ILE A O 1
ATOM 4588 N N . GLY A 1 563 ? 34.883 37.557 -53.885 1.00 84.56 563 GLY A N 1
ATOM 4589 C CA . GLY A 1 563 ? 35.521 38.317 -54.963 1.00 84.56 563 GLY A CA 1
ATOM 4590 C C . GLY A 1 563 ? 35.966 37.462 -56.161 1.00 84.56 563 GLY A C 1
ATOM 4591 O O . GLY A 1 563 ? 36.329 36.293 -56.022 1.00 84.56 563 GLY A O 1
ATOM 4592 N N . PHE A 1 564 ? 35.992 38.067 -57.353 1.00 83.31 564 PHE A N 1
ATOM 4593 C CA . PHE A 1 564 ? 36.222 37.390 -58.643 1.00 83.31 564 PHE A CA 1
ATOM 4594 C C . PHE A 1 564 ? 37.457 36.470 -58.673 1.00 83.31 564 PHE A C 1
ATOM 4596 O O . PHE A 1 564 ? 37.361 35.324 -59.110 1.00 83.31 564 PHE A O 1
ATOM 4603 N N . ILE A 1 565 ? 38.603 36.933 -58.157 1.00 83.75 565 ILE A N 1
ATOM 4604 C CA . ILE A 1 565 ? 39.854 36.152 -58.127 1.00 83.75 565 ILE A CA 1
ATOM 4605 C C . ILE A 1 565 ? 39.685 34.878 -57.287 1.00 83.75 565 ILE A C 1
ATOM 4607 O O . ILE A 1 565 ? 40.067 33.790 -57.717 1.00 83.75 565 ILE A O 1
ATOM 4611 N N . GLN A 1 566 ? 39.072 34.988 -56.104 1.00 82.00 566 GLN A N 1
ATOM 4612 C CA . GLN A 1 566 ? 38.833 33.837 -55.232 1.00 82.00 566 GLN A CA 1
ATOM 4613 C C . GLN A 1 566 ? 37.868 32.841 -55.876 1.00 82.00 566 GLN A C 1
ATOM 4615 O O . GLN A 1 566 ? 38.118 31.639 -55.807 1.00 82.00 566 GLN A O 1
ATOM 4620 N N . ARG A 1 567 ? 36.819 33.314 -56.563 1.00 88.56 567 ARG A N 1
ATOM 4621 C CA . ARG A 1 567 ? 35.893 32.432 -57.291 1.00 88.56 567 ARG A CA 1
ATOM 4622 C C . ARG A 1 567 ? 36.591 31.646 -58.394 1.00 88.56 567 ARG A C 1
ATOM 4624 O O . ARG A 1 567 ? 36.392 30.437 -58.485 1.00 88.56 567 ARG A O 1
ATOM 4631 N N . LYS A 1 568 ? 37.463 32.298 -59.175 1.00 84.44 568 LYS A N 1
ATOM 4632 C CA . LYS A 1 568 ? 38.276 31.623 -60.201 1.00 84.44 568 LYS A CA 1
ATOM 4633 C C . LYS A 1 568 ? 39.165 30.548 -59.589 1.00 84.44 568 LYS A C 1
ATOM 4635 O O . LYS A 1 568 ? 39.156 29.427 -60.080 1.00 84.44 568 LYS A O 1
ATOM 4640 N N . ILE A 1 569 ? 39.852 30.845 -58.483 1.00 83.88 569 ILE A N 1
ATOM 4641 C CA . ILE A 1 569 ? 40.655 29.843 -57.768 1.00 83.88 569 ILE A CA 1
ATOM 4642 C C . ILE A 1 569 ? 39.778 28.660 -57.349 1.00 83.88 569 ILE A C 1
ATOM 4644 O O . ILE A 1 569 ? 40.110 27.525 -57.668 1.00 83.88 569 ILE A O 1
ATOM 4648 N N . VAL A 1 570 ? 38.646 28.913 -56.680 1.00 84.25 570 VAL A N 1
ATOM 4649 C CA . VAL A 1 570 ? 37.743 27.859 -56.184 1.00 84.25 570 VAL A CA 1
ATOM 4650 C C . VAL A 1 570 ? 37.206 26.982 -57.314 1.00 84.25 570 VAL A C 1
ATOM 4652 O O . VAL A 1 570 ? 37.106 25.770 -57.132 1.00 84.25 570 VAL A O 1
ATOM 4655 N N . ALA A 1 571 ? 36.904 27.564 -58.476 1.00 83.69 571 ALA A N 1
ATOM 4656 C CA . ALA A 1 571 ? 36.426 26.824 -59.640 1.00 83.69 571 ALA A CA 1
ATOM 4657 C C . ALA A 1 571 ? 37.475 25.845 -60.203 1.00 83.69 571 ALA A C 1
ATOM 4659 O O . ALA A 1 571 ? 37.101 24.784 -60.693 1.00 83.69 571 ALA A O 1
ATOM 4660 N N . PHE A 1 572 ? 38.770 26.169 -60.093 1.00 82.81 572 PHE A N 1
ATOM 4661 C CA . PHE A 1 572 ? 39.878 25.312 -60.539 1.00 82.81 572 PHE A CA 1
ATOM 4662 C C . PHE A 1 572 ? 40.400 24.345 -59.462 1.00 82.81 572 PHE A C 1
ATOM 4664 O O . PHE A 1 572 ? 41.243 23.496 -59.756 1.00 82.81 572 PHE A O 1
ATOM 4671 N N . LEU A 1 573 ? 39.933 24.442 -58.211 1.00 84.88 573 LEU A N 1
ATOM 4672 C CA . LEU A 1 573 ? 40.378 23.539 -57.149 1.00 84.88 573 LEU A CA 1
ATOM 4673 C C . LEU A 1 573 ? 39.876 22.116 -57.400 1.00 84.88 573 LEU A C 1
ATOM 4675 O O . LEU A 1 573 ? 38.673 21.850 -57.401 1.00 84.88 573 LEU A O 1
ATOM 4679 N N . SER A 1 574 ? 40.814 21.175 -57.483 1.00 85.88 574 SER A N 1
ATOM 4680 C CA . SER A 1 574 ? 40.501 19.759 -57.302 1.00 85.88 574 SER A CA 1
ATOM 4681 C C . SER A 1 574 ? 40.094 19.522 -55.848 1.00 85.88 574 SER A C 1
ATOM 4683 O O . SER A 1 574 ? 40.836 19.871 -54.926 1.00 85.88 574 SER A O 1
ATOM 4685 N N . VAL A 1 575 ? 38.906 18.950 -55.641 1.00 92.25 575 VAL A N 1
ATOM 4686 C CA . VAL A 1 575 ? 38.352 18.660 -54.312 1.00 92.25 575 VAL A CA 1
ATOM 4687 C C . VAL A 1 575 ? 38.034 17.176 -54.219 1.00 92.25 575 VAL A C 1
ATOM 4689 O O . VAL A 1 575 ? 37.326 16.635 -55.065 1.00 92.25 575 VAL A O 1
ATOM 4692 N N . VAL A 1 576 ? 38.520 16.531 -53.167 1.00 95.56 576 VAL A N 1
ATOM 4693 C CA . VAL A 1 576 ? 38.240 15.129 -52.855 1.00 95.56 576 VAL A CA 1
ATOM 4694 C C . VAL A 1 576 ? 37.592 15.057 -51.480 1.00 95.56 576 VAL A C 1
ATOM 4696 O O . VAL A 1 576 ? 38.058 15.699 -50.543 1.00 95.56 576 VAL A O 1
ATOM 4699 N N . LYS A 1 577 ? 36.517 14.286 -51.340 1.00 95.62 577 LYS A N 1
ATOM 4700 C CA . LYS A 1 577 ? 35.878 14.005 -50.052 1.00 95.62 577 LYS A CA 1
ATOM 4701 C C . LYS A 1 577 ? 36.126 12.560 -49.663 1.00 95.62 577 LYS A C 1
ATOM 4703 O O . LYS A 1 577 ? 35.958 11.675 -50.490 1.00 95.62 577 LYS A O 1
ATOM 4708 N N . LYS A 1 578 ? 36.549 12.321 -48.426 1.00 96.75 578 LYS A N 1
ATOM 4709 C CA . LYS A 1 578 ? 36.759 10.977 -47.887 1.00 96.75 578 LYS A CA 1
ATOM 4710 C C . LYS A 1 578 ? 35.975 10.836 -46.595 1.00 96.75 578 LYS A C 1
ATOM 4712 O O . LYS A 1 578 ? 36.238 11.569 -45.644 1.00 96.75 578 LYS A O 1
ATOM 4717 N N . PHE A 1 579 ? 35.018 9.916 -46.591 1.00 96.81 579 PHE A N 1
ATOM 4718 C CA . PHE A 1 579 ? 34.164 9.618 -45.446 1.00 96.81 579 PHE A CA 1
ATOM 4719 C C . PHE A 1 579 ? 34.446 8.190 -44.975 1.00 96.81 579 PHE A C 1
ATOM 4721 O O . PHE A 1 579 ? 34.432 7.258 -45.781 1.00 96.81 579 PHE A O 1
ATOM 4728 N N . SER A 1 580 ? 34.731 8.011 -43.686 1.00 95.50 580 SER A N 1
ATOM 4729 C CA . SER A 1 580 ? 35.011 6.697 -43.092 1.00 95.50 580 SER A CA 1
ATOM 4730 C C . SER A 1 580 ? 34.377 6.565 -41.711 1.00 95.50 580 SER A C 1
ATOM 4732 O O . SER A 1 580 ? 34.259 7.562 -41.003 1.00 95.50 580 SER A O 1
ATOM 4734 N N . LYS A 1 581 ? 34.011 5.342 -41.325 1.00 93.38 581 LYS A N 1
ATOM 4735 C CA . LYS A 1 581 ? 33.533 4.990 -39.980 1.00 93.38 581 LYS A CA 1
ATOM 4736 C C . LYS A 1 581 ? 34.709 4.444 -39.159 1.00 93.38 581 LYS A C 1
ATOM 4738 O O . LYS A 1 581 ? 35.524 3.706 -39.709 1.00 93.38 581 LYS A O 1
ATOM 4743 N N . ASN A 1 582 ? 34.812 4.848 -37.900 1.00 91.06 582 ASN A N 1
ATOM 4744 C CA . ASN A 1 582 ? 35.771 4.338 -36.922 1.00 91.06 582 ASN A CA 1
ATOM 4745 C C . ASN A 1 582 ? 35.155 3.168 -36.136 1.00 91.06 582 ASN A C 1
ATOM 4747 O O . ASN A 1 582 ? 33.931 3.023 -36.092 1.00 91.06 582 ASN A O 1
ATOM 4751 N N . ASP A 1 583 ? 35.994 2.374 -35.470 1.00 80.75 583 ASP A N 1
ATOM 4752 C CA . ASP A 1 583 ? 35.559 1.195 -34.702 1.00 80.75 583 ASP A CA 1
ATOM 4753 C C . ASP A 1 583 ? 34.665 1.551 -33.500 1.00 80.75 583 ASP A C 1
ATOM 4755 O O . ASP A 1 583 ? 33.819 0.760 -33.094 1.00 80.75 583 ASP A O 1
ATOM 4759 N N . ASP A 1 584 ? 34.799 2.769 -32.966 1.00 77.69 584 ASP A N 1
ATOM 4760 C CA . ASP A 1 584 ? 33.975 3.301 -31.871 1.00 77.69 584 ASP A CA 1
ATOM 4761 C C . ASP A 1 584 ? 32.600 3.836 -32.328 1.00 77.69 584 ASP A C 1
ATOM 4763 O O . ASP A 1 584 ? 31.841 4.387 -31.530 1.00 77.69 584 ASP A O 1
ATOM 4767 N N . GLY A 1 585 ? 32.271 3.705 -33.619 1.00 80.50 585 GLY A N 1
ATOM 4768 C CA . GLY A 1 585 ? 31.022 4.186 -34.212 1.00 80.50 585 GLY A CA 1
ATOM 4769 C C . GLY A 1 585 ? 31.020 5.668 -34.603 1.00 80.50 585 GLY A C 1
ATOM 4770 O O . GLY A 1 585 ? 30.022 6.145 -35.153 1.00 80.50 585 GLY A O 1
ATOM 4771 N N . THR A 1 586 ? 32.112 6.404 -34.370 1.00 89.44 586 THR A N 1
ATOM 4772 C CA . THR A 1 586 ? 32.280 7.779 -34.868 1.00 89.44 586 THR A CA 1
ATOM 4773 C C . THR A 1 586 ? 32.711 7.803 -36.339 1.00 89.44 586 THR A C 1
ATOM 4775 O O . THR A 1 586 ? 33.022 6.772 -36.935 1.00 89.44 586 THR A O 1
ATOM 4778 N N . TYR A 1 587 ? 32.710 8.985 -36.962 1.00 93.62 587 TYR A N 1
ATOM 4779 C CA . TYR A 1 587 ? 33.026 9.148 -38.382 1.00 93.62 587 TYR A CA 1
ATOM 4780 C C . TYR A 1 587 ? 34.148 10.159 -38.609 1.00 93.62 587 TYR A C 1
ATOM 4782 O O . TYR A 1 587 ? 34.264 11.157 -37.901 1.00 93.62 587 TYR A O 1
ATOM 4790 N N . ASN A 1 588 ? 34.936 9.948 -39.661 1.00 96.12 588 ASN A N 1
ATOM 4791 C CA . ASN A 1 588 ? 35.876 10.943 -40.160 1.00 96.12 588 ASN A CA 1
ATOM 4792 C C . ASN A 1 588 ? 35.333 11.557 -41.451 1.00 96.12 588 ASN A C 1
ATOM 4794 O O . ASN A 1 588 ? 35.036 10.840 -42.410 1.00 96.12 588 ASN A O 1
ATOM 4798 N N . PHE A 1 589 ? 35.251 12.887 -41.489 1.00 96.06 589 PHE A N 1
ATOM 4799 C CA . PHE A 1 589 ? 34.858 13.661 -42.663 1.00 96.06 589 PHE A CA 1
ATOM 4800 C C . PHE A 1 589 ? 36.044 14.489 -43.140 1.00 96.06 589 PHE A C 1
ATOM 4802 O O . PHE A 1 589 ? 36.393 15.520 -42.559 1.00 96.06 589 PHE A O 1
ATOM 4809 N N . HIS A 1 590 ? 36.691 14.036 -44.209 1.00 96.69 590 HIS A N 1
ATOM 4810 C CA . HIS A 1 590 ? 37.854 14.712 -44.773 1.00 96.69 590 HIS A CA 1
ATOM 4811 C C . HIS A 1 590 ? 37.493 15.383 -46.091 1.00 96.69 590 HIS A C 1
ATOM 4813 O O . HIS A 1 590 ? 36.923 14.762 -46.985 1.00 96.69 590 HIS A O 1
ATOM 4819 N N . THR A 1 591 ? 37.859 16.653 -46.235 1.00 93.75 591 THR A N 1
ATOM 4820 C CA . THR A 1 591 ? 37.837 17.367 -47.516 1.00 93.75 591 THR A CA 1
ATOM 4821 C C . THR A 1 591 ? 39.269 17.728 -47.883 1.00 93.75 591 THR A C 1
ATOM 4823 O O . THR A 1 591 ? 39.888 18.578 -47.246 1.00 93.75 591 THR A O 1
ATOM 4826 N N . LEU A 1 592 ? 39.803 17.065 -48.903 1.00 92.69 592 LEU A N 1
ATOM 4827 C CA . LEU A 1 592 ? 41.161 17.239 -49.399 1.00 92.69 592 LEU A CA 1
ATOM 4828 C C . LEU A 1 592 ? 41.140 18.153 -50.624 1.00 92.69 592 LEU A C 1
ATOM 4830 O O . LEU A 1 592 ? 40.342 17.950 -51.540 1.00 92.69 592 LEU A O 1
ATOM 4834 N N . THR A 1 593 ? 42.004 19.162 -50.651 1.00 87.81 593 THR A N 1
ATOM 4835 C CA . THR A 1 593 ? 42.132 20.076 -51.795 1.00 87.81 593 THR A CA 1
ATOM 4836 C C . THR A 1 593 ? 43.596 20.404 -52.046 1.00 87.81 593 THR A C 1
ATOM 4838 O O . THR A 1 593 ? 44.428 20.256 -51.155 1.00 87.81 593 THR A O 1
ATOM 4841 N N . THR A 1 594 ? 43.919 20.919 -53.232 1.00 79.50 594 THR A N 1
ATOM 4842 C CA . THR A 1 594 ? 45.287 21.369 -53.549 1.00 79.50 594 THR A CA 1
ATOM 4843 C C . THR A 1 594 ? 45.756 22.546 -52.690 1.00 79.50 594 THR A C 1
ATOM 4845 O O . THR A 1 594 ? 46.956 22.756 -52.552 1.00 79.50 594 THR A O 1
ATOM 4848 N N . LYS A 1 595 ? 44.831 23.315 -52.099 1.00 76.69 595 LYS A N 1
ATOM 4849 C CA . LYS A 1 595 ? 45.153 24.496 -51.284 1.00 76.69 595 LYS A CA 1
ATOM 4850 C C . LYS A 1 595 ? 45.214 24.189 -49.789 1.00 76.69 595 LYS A C 1
ATOM 4852 O O . LYS A 1 595 ? 46.079 24.708 -49.091 1.00 76.69 595 LYS A O 1
ATOM 4857 N N . LYS A 1 596 ? 44.251 23.420 -49.275 1.00 82.38 596 LYS A N 1
ATOM 4858 C CA . LYS A 1 596 ? 44.097 23.146 -47.840 1.00 82.38 596 LYS A CA 1
ATOM 4859 C C . LYS A 1 596 ? 43.231 21.915 -47.595 1.00 82.38 596 LYS A C 1
ATOM 4861 O O . LYS A 1 596 ? 42.136 21.805 -48.149 1.00 82.38 596 LYS A O 1
ATOM 4866 N N . ASN A 1 597 ? 43.687 21.047 -46.701 1.00 91.50 597 ASN A N 1
ATOM 4867 C CA . ASN A 1 597 ? 42.922 19.891 -46.248 1.00 91.50 597 ASN A CA 1
ATOM 4868 C C . ASN A 1 597 ? 42.157 20.230 -44.967 1.00 91.50 597 ASN A C 1
ATOM 4870 O O . ASN A 1 597 ? 42.685 20.889 -44.070 1.00 91.50 597 ASN A O 1
ATOM 4874 N N . LEU A 1 598 ? 40.914 19.770 -44.890 1.00 92.75 598 LEU A N 1
ATOM 4875 C CA . LEU A 1 598 ? 40.068 19.837 -43.705 1.00 92.75 598 LEU A CA 1
ATOM 4876 C C . LEU A 1 598 ? 39.854 18.407 -43.216 1.00 92.75 598 LEU A C 1
ATOM 4878 O O . LEU A 1 598 ? 39.300 17.590 -43.950 1.00 92.75 598 LEU A O 1
ATOM 4882 N N . LEU A 1 599 ? 40.340 18.105 -42.013 1.00 94.44 599 LEU A N 1
ATOM 4883 C CA . LEU A 1 599 ? 40.309 16.769 -41.424 1.00 94.44 599 LEU A CA 1
ATOM 4884 C C . LEU A 1 599 ? 39.458 16.807 -40.155 1.00 94.44 599 LEU A C 1
ATOM 4886 O O . LEU A 1 599 ? 39.943 17.210 -39.099 1.00 94.44 599 LEU A O 1
ATOM 4890 N N . TYR A 1 600 ? 38.185 16.436 -40.262 1.00 96.00 600 TYR A N 1
ATOM 4891 C CA . TYR A 1 600 ? 37.315 16.286 -39.099 1.00 96.00 600 TYR A CA 1
ATOM 4892 C C . TYR A 1 600 ? 37.338 14.823 -38.672 1.00 96.00 600 TYR A C 1
ATOM 4894 O O . TYR A 1 600 ? 36.845 13.966 -39.402 1.00 96.00 600 TYR A O 1
ATOM 4902 N N . ASN A 1 601 ? 37.962 14.543 -37.529 1.00 95.25 601 ASN A N 1
ATOM 4903 C CA . ASN A 1 601 ? 38.138 13.188 -37.010 1.00 95.25 601 ASN A CA 1
ATOM 4904 C C . ASN A 1 601 ? 37.179 12.925 -35.848 1.00 95.25 601 ASN A C 1
ATOM 4906 O O . ASN A 1 601 ? 36.871 13.846 -35.092 1.00 95.25 601 ASN A O 1
ATOM 4910 N N . ASN A 1 602 ? 36.779 11.666 -35.682 1.00 92.31 602 ASN A N 1
ATOM 4911 C CA . ASN A 1 602 ? 35.997 11.164 -34.547 1.00 92.31 602 ASN A CA 1
ATOM 4912 C C . ASN A 1 602 ? 34.691 11.943 -34.305 1.00 92.31 602 ASN A C 1
ATOM 4914 O O . ASN A 1 602 ? 34.303 12.239 -33.175 1.00 92.31 602 ASN A O 1
ATOM 4918 N N . VAL A 1 603 ? 34.009 12.308 -35.390 1.00 91.25 603 VAL A N 1
ATOM 4919 C CA . VAL A 1 603 ? 32.752 13.051 -35.354 1.00 91.25 603 VAL A CA 1
ATOM 4920 C C . VAL A 1 603 ? 31.618 12.106 -34.974 1.00 91.25 603 VAL A C 1
ATOM 4922 O O . VAL A 1 603 ? 31.273 11.186 -35.718 1.00 91.25 603 VAL A O 1
ATOM 4925 N N . ALA A 1 604 ? 31.005 12.360 -33.822 1.00 86.88 604 ALA A N 1
ATOM 4926 C CA . ALA A 1 604 ? 29.753 11.729 -33.431 1.00 86.88 604 ALA A CA 1
ATOM 4927 C C . ALA A 1 604 ? 28.575 12.459 -34.093 1.00 86.88 604 ALA A C 1
ATOM 4929 O O . ALA A 1 604 ? 28.434 13.677 -33.958 1.00 86.88 604 ALA A O 1
ATOM 4930 N N . LEU A 1 605 ? 27.714 11.721 -34.795 1.00 84.81 605 LEU A N 1
ATOM 4931 C CA . LEU A 1 605 ? 26.546 12.303 -35.457 1.00 84.81 605 LEU A CA 1
ATOM 4932 C C . LEU A 1 605 ? 25.611 12.976 -34.445 1.00 84.81 605 LEU A C 1
ATOM 4934 O O . LEU A 1 605 ? 25.435 12.512 -33.320 1.00 84.81 605 LEU A O 1
ATOM 4938 N N . GLY A 1 606 ? 25.042 14.111 -34.847 1.00 81.69 606 GLY A N 1
ATOM 4939 C CA . GLY A 1 606 ? 24.194 14.958 -34.011 1.00 81.69 606 GLY A CA 1
ATOM 4940 C C . GLY A 1 606 ? 24.943 15.827 -32.997 1.00 81.69 606 GLY A C 1
ATOM 4941 O O . GLY A 1 606 ? 24.330 16.744 -32.452 1.00 81.69 606 GLY A O 1
ATOM 4942 N N . LYS A 1 607 ? 26.246 15.608 -32.764 1.00 84.50 607 LYS A N 1
ATOM 4943 C CA . LYS A 1 607 ? 27.046 16.432 -31.848 1.00 84.50 607 LYS A CA 1
ATOM 4944 C C . LYS A 1 607 ? 27.762 17.566 -32.579 1.00 84.50 607 LYS A C 1
ATOM 4946 O O . LYS A 1 607 ? 28.266 17.404 -33.688 1.00 84.50 607 LYS A O 1
ATOM 4951 N N . GLU A 1 608 ? 27.795 18.718 -31.921 1.00 89.75 608 GLU A N 1
ATOM 4952 C CA . GLU A 1 608 ? 28.508 19.909 -32.375 1.00 89.75 608 GLU A CA 1
ATOM 4953 C C . GLU A 1 608 ? 29.999 19.812 -32.025 1.00 89.75 608 GLU A C 1
ATOM 4955 O O . GLU A 1 608 ? 30.357 19.358 -30.938 1.00 89.75 608 GLU A O 1
ATOM 4960 N N . PHE A 1 609 ? 30.871 20.252 -32.931 1.00 91.81 609 PHE A N 1
ATOM 4961 C CA . PHE A 1 609 ? 32.317 20.325 -32.709 1.00 91.81 609 PHE A CA 1
ATOM 4962 C C . PHE A 1 609 ? 32.918 21.549 -33.404 1.00 91.81 609 PHE A C 1
ATOM 4964 O O . PHE A 1 609 ? 32.406 22.020 -34.415 1.00 91.81 609 PHE A O 1
ATOM 4971 N N . GLU A 1 610 ? 34.023 22.083 -32.888 1.00 91.62 610 GLU A N 1
ATOM 4972 C CA . GLU A 1 610 ? 34.716 23.188 -33.554 1.00 91.62 610 GLU A CA 1
ATOM 4973 C C . GLU A 1 610 ? 35.544 22.693 -34.744 1.00 91.62 610 GLU A C 1
ATOM 4975 O O . GLU A 1 610 ? 36.374 21.792 -34.619 1.00 91.62 610 GLU A O 1
ATOM 4980 N N . GLY A 1 611 ? 35.384 23.339 -35.898 1.00 89.56 611 GLY A N 1
ATOM 4981 C CA . GLY A 1 611 ? 36.171 23.051 -37.090 1.00 89.56 611 GLY A CA 1
ATOM 4982 C C . GLY A 1 611 ? 36.493 24.307 -37.888 1.00 89.56 611 GLY A C 1
ATOM 4983 O O . GLY A 1 611 ? 35.751 25.287 -37.882 1.00 89.56 611 GLY A O 1
ATOM 4984 N N . LYS A 1 612 ? 37.626 24.295 -38.596 1.00 89.44 612 LYS A N 1
ATOM 4985 C CA . LYS A 1 612 ? 37.934 25.329 -39.594 1.00 89.44 612 LYS A CA 1
ATOM 4986 C C . LYS A 1 612 ? 37.293 24.965 -40.925 1.00 89.44 612 LYS A C 1
ATOM 4988 O O . LYS A 1 612 ? 37.341 23.798 -41.308 1.00 89.44 612 LYS A O 1
ATOM 4993 N N . ILE A 1 613 ? 36.789 25.953 -41.654 1.00 85.44 613 ILE A N 1
ATOM 4994 C CA . ILE A 1 613 ? 36.338 25.784 -43.043 1.00 85.44 613 ILE A CA 1
ATOM 4995 C C . ILE A 1 613 ? 37.418 26.266 -44.037 1.00 85.44 613 ILE A C 1
ATOM 4997 O O . ILE A 1 613 ? 38.536 26.634 -43.645 1.00 85.44 613 ILE A O 1
ATOM 5001 N N . LEU A 1 614 ? 37.129 26.201 -45.344 1.00 78.19 614 LEU A N 1
ATOM 5002 C CA . LEU A 1 614 ? 38.109 26.462 -46.413 1.00 78.19 614 LEU A CA 1
ATOM 5003 C C . LEU A 1 614 ? 38.661 27.896 -46.405 1.00 78.19 614 LEU A C 1
ATOM 5005 O O . LEU A 1 614 ? 39.835 28.081 -46.728 1.00 78.19 614 LEU A O 1
ATOM 5009 N N . ASP A 1 615 ? 37.862 28.887 -45.999 1.00 77.69 615 ASP A N 1
ATOM 5010 C CA . ASP A 1 615 ? 38.315 30.279 -45.852 1.00 77.69 615 ASP A CA 1
ATOM 5011 C C . ASP A 1 615 ? 39.236 30.492 -44.630 1.00 77.69 615 ASP A C 1
ATOM 5013 O O . ASP A 1 615 ? 39.928 31.501 -44.538 1.00 77.69 615 ASP A O 1
ATOM 5017 N N . GLY A 1 616 ? 39.315 29.509 -43.724 1.00 78.19 616 GLY A N 1
ATOM 5018 C CA . GLY A 1 616 ? 40.125 29.548 -42.510 1.00 78.19 616 GLY A CA 1
ATOM 5019 C C . GLY A 1 616 ? 39.385 29.962 -41.241 1.00 78.19 616 GLY A C 1
ATOM 5020 O O . GLY A 1 616 ? 39.938 29.740 -40.160 1.00 78.19 616 GLY A O 1
ATOM 5021 N N . SER A 1 617 ? 38.158 30.470 -41.351 1.00 84.12 617 SER A N 1
ATOM 5022 C CA . SER A 1 617 ? 37.305 30.789 -40.208 1.00 84.12 617 SER A CA 1
ATOM 5023 C C . SER A 1 617 ? 36.951 29.529 -39.415 1.00 84.12 617 SER A C 1
ATOM 5025 O O . SER A 1 617 ? 36.839 28.427 -39.965 1.00 84.12 617 SER A O 1
ATOM 5027 N N . LYS A 1 618 ? 36.831 29.685 -38.093 1.00 88.88 618 LYS A N 1
ATOM 5028 C CA . LYS A 1 618 ? 36.336 28.637 -37.198 1.00 88.88 618 LYS A CA 1
ATOM 5029 C C . LYS A 1 618 ? 34.815 28.708 -37.136 1.00 88.88 618 LYS A C 1
ATOM 5031 O O . LYS A 1 618 ? 34.249 29.790 -37.000 1.00 88.88 618 LYS A O 1
ATOM 5036 N N . ARG A 1 619 ? 34.175 27.549 -37.214 1.00 89.19 619 ARG A N 1
ATOM 5037 C CA . ARG A 1 619 ? 32.728 27.363 -37.115 1.00 89.19 619 ARG A CA 1
ATOM 5038 C C . ARG A 1 619 ? 32.436 26.228 -36.147 1.00 89.19 619 ARG A C 1
ATOM 5040 O O . ARG A 1 619 ? 33.278 25.351 -35.942 1.00 89.19 619 ARG A O 1
ATOM 5047 N N . LEU A 1 620 ? 31.239 26.247 -35.581 1.00 91.50 620 LEU A N 1
ATOM 5048 C CA . LEU A 1 620 ? 30.692 25.093 -34.893 1.00 91.50 620 LEU A CA 1
ATOM 5049 C C . LEU A 1 620 ? 30.006 24.221 -35.954 1.00 91.50 620 LEU A C 1
ATOM 5051 O O . LEU A 1 620 ? 29.098 24.673 -36.650 1.00 91.50 620 LEU A O 1
ATOM 5055 N N . LEU A 1 621 ? 30.506 23.010 -36.152 1.00 93.31 621 LEU A N 1
ATOM 5056 C CA . LEU A 1 621 ? 30.067 22.081 -37.185 1.00 93.31 621 LEU A CA 1
ATOM 5057 C C . LEU A 1 621 ? 29.234 20.964 -36.567 1.00 93.31 621 LEU A C 1
ATOM 5059 O O . LEU A 1 621 ? 29.515 20.522 -35.455 1.00 93.31 621 LEU A O 1
ATOM 5063 N N . LYS A 1 622 ? 28.233 20.477 -37.300 1.00 92.19 622 LYS A N 1
ATOM 5064 C CA . LYS A 1 622 ? 27.422 19.322 -36.898 1.00 92.19 622 LYS A CA 1
ATOM 5065 C C . LYS A 1 622 ? 27.008 18.521 -38.123 1.00 92.19 622 LYS A C 1
ATOM 5067 O O . LYS A 1 622 ? 26.556 19.103 -39.104 1.00 92.19 622 LYS A O 1
ATOM 5072 N N . TYR A 1 623 ? 27.130 17.199 -38.038 1.00 92.69 623 TYR A N 1
ATOM 5073 C CA . TYR A 1 623 ? 26.677 16.279 -39.081 1.00 92.69 623 TYR A CA 1
ATOM 5074 C C . TYR A 1 623 ? 25.477 15.473 -38.598 1.00 92.69 623 TYR A C 1
ATOM 5076 O O . TYR A 1 623 ? 25.506 14.925 -37.496 1.00 92.69 623 TYR A O 1
ATOM 5084 N N . ILE A 1 624 ? 24.436 15.388 -39.419 1.00 88.38 624 ILE A N 1
ATOM 5085 C CA . ILE A 1 624 ? 23.230 14.599 -39.156 1.00 88.38 624 ILE A CA 1
ATOM 5086 C C . ILE A 1 624 ? 22.901 13.845 -40.437 1.00 88.38 624 ILE A C 1
ATOM 5088 O O . ILE A 1 624 ? 22.750 14.456 -41.483 1.00 88.38 624 ILE A O 1
ATOM 5092 N N . TYR A 1 625 ? 22.804 12.522 -40.389 1.00 86.25 625 TYR A N 1
ATOM 5093 C CA . TYR A 1 625 ? 22.188 11.786 -41.493 1.00 86.25 625 TYR A CA 1
ATOM 5094 C C . TYR A 1 625 ? 20.670 11.802 -41.304 1.00 86.25 625 TYR A C 1
ATOM 5096 O O . TYR A 1 625 ? 20.231 11.769 -40.164 1.00 86.25 625 TYR A O 1
ATOM 5104 N N . ASP A 1 626 ? 19.883 11.862 -42.374 1.00 78.94 626 ASP A N 1
ATOM 5105 C CA . ASP A 1 626 ? 18.427 11.707 -42.388 1.00 78.94 626 ASP A CA 1
ATOM 5106 C C . ASP A 1 626 ? 18.048 10.545 -43.336 1.00 78.94 626 ASP A C 1
ATOM 5108 O O . ASP A 1 626 ? 18.181 10.657 -44.558 1.00 78.94 626 ASP A O 1
ATOM 5112 N N . PRO A 1 627 ? 17.555 9.407 -42.816 1.00 71.94 627 PRO A N 1
ATOM 5113 C CA . PRO A 1 627 ? 17.259 8.200 -43.570 1.00 71.94 627 PRO A CA 1
ATOM 5114 C C . PRO A 1 627 ? 15.969 8.326 -44.369 1.00 71.94 627 PRO A C 1
ATOM 5116 O O . PRO A 1 627 ? 15.726 7.462 -45.217 1.00 71.94 627 PRO A O 1
ATOM 5119 N N . SER A 1 628 ? 15.133 9.327 -44.073 1.00 65.69 628 SER A N 1
ATOM 5120 C CA . SER A 1 628 ? 13.874 9.563 -44.774 1.00 65.69 628 SER A CA 1
ATOM 5121 C C . SER A 1 628 ? 14.134 10.225 -46.123 1.00 65.69 628 SER A C 1
ATOM 5123 O O . SER A 1 628 ? 13.665 9.743 -47.152 1.00 65.69 628 SER A O 1
ATOM 5125 N N . THR A 1 629 ? 14.982 11.252 -46.134 1.00 78.81 629 THR A N 1
ATOM 5126 C CA . THR A 1 629 ? 15.441 11.913 -47.358 1.00 78.81 629 THR A CA 1
ATOM 5127 C C . THR A 1 629 ? 16.673 11.238 -47.970 1.00 78.81 629 THR A C 1
ATOM 5129 O O . THR A 1 629 ? 17.014 11.517 -49.117 1.00 78.81 629 THR A O 1
ATOM 5132 N N . LYS A 1 630 ? 17.304 10.300 -47.243 1.00 83.56 630 LYS A N 1
ATOM 5133 C CA . LYS A 1 630 ? 18.592 9.665 -47.583 1.00 83.56 630 LYS A CA 1
ATOM 5134 C C . LYS A 1 630 ? 19.701 10.702 -47.776 1.00 83.56 630 LYS A C 1
ATOM 5136 O O . LYS A 1 630 ? 20.529 10.580 -48.682 1.00 83.56 630 LYS A O 1
ATOM 5141 N N . THR A 1 631 ? 19.706 11.715 -46.916 1.00 89.31 631 THR A N 1
ATOM 5142 C CA . THR A 1 631 ? 20.581 12.882 -47.026 1.00 89.31 631 THR A CA 1
ATOM 5143 C C . THR A 1 631 ? 21.495 12.959 -45.817 1.00 89.31 631 THR A C 1
ATOM 5145 O O . THR A 1 631 ? 21.040 12.823 -44.689 1.00 89.31 631 THR A O 1
ATOM 5148 N N . LEU A 1 632 ? 22.785 13.190 -46.028 1.00 93.25 632 LEU A N 1
ATOM 5149 C CA . LEU A 1 632 ? 23.703 13.584 -44.965 1.00 93.25 632 LEU A CA 1
ATOM 5150 C C . LEU A 1 632 ? 23.791 15.112 -44.937 1.00 93.25 632 LEU A C 1
ATOM 5152 O O . LEU A 1 632 ? 24.132 15.737 -45.935 1.00 93.25 632 LEU A O 1
ATOM 5156 N N . GLU A 1 633 ? 23.477 15.709 -43.802 1.00 93.25 633 GLU A N 1
ATOM 5157 C CA . GLU A 1 633 ? 23.419 17.150 -43.588 1.00 93.25 633 GLU A CA 1
ATOM 5158 C C . GLU A 1 633 ? 24.648 17.617 -42.810 1.00 93.25 633 GLU A C 1
ATOM 5160 O O . GLU A 1 633 ? 25.018 17.033 -41.792 1.00 93.25 633 GLU A O 1
ATOM 5165 N N . GLU A 1 634 ? 25.275 18.685 -43.287 1.00 93.62 634 GLU A N 1
ATOM 5166 C CA . GLU A 1 634 ? 26.397 19.375 -42.658 1.00 93.62 634 GLU A CA 1
ATOM 5167 C C . GLU A 1 634 ? 25.952 20.796 -42.309 1.00 93.62 634 GLU A C 1
ATOM 5169 O O . GLU A 1 634 ? 25.703 21.621 -43.189 1.00 93.62 634 GLU A O 1
ATOM 5174 N N . TYR A 1 635 ? 25.882 21.089 -41.015 1.00 90.88 635 TYR A N 1
ATOM 5175 C CA . TYR A 1 635 ? 25.563 22.410 -40.490 1.00 90.88 635 TYR A CA 1
ATOM 5176 C C . TYR A 1 635 ? 26.844 23.181 -40.190 1.00 90.88 635 TYR A C 1
ATOM 5178 O O . TYR A 1 635 ? 27.731 22.665 -39.507 1.00 90.88 635 TYR A O 1
ATOM 5186 N N . GLN A 1 636 ? 26.907 24.435 -40.638 1.00 89.12 636 GLN A N 1
ATOM 5187 C CA . GLN A 1 636 ? 27.960 25.384 -40.281 1.00 89.12 636 GLN A CA 1
ATOM 5188 C C . GLN A 1 636 ? 27.355 26.526 -39.468 1.00 89.12 636 GLN A C 1
ATOM 5190 O O . GLN A 1 636 ? 26.607 27.352 -39.991 1.00 89.12 636 GLN A O 1
ATOM 5195 N N . ILE A 1 637 ? 27.661 26.565 -38.176 1.00 87.00 637 ILE A N 1
ATOM 5196 C CA . ILE A 1 637 ? 27.060 27.480 -37.206 1.00 87.00 637 ILE A CA 1
ATOM 5197 C C . ILE A 1 637 ? 28.106 28.513 -36.774 1.00 87.00 637 ILE A C 1
ATOM 5199 O O . ILE A 1 637 ? 29.289 28.203 -36.581 1.00 87.00 637 ILE A O 1
ATOM 5203 N N . ASP A 1 638 ? 27.676 29.765 -36.644 1.00 80.94 638 ASP A N 1
ATOM 5204 C CA . ASP A 1 638 ? 28.509 30.830 -36.092 1.00 80.94 638 ASP A CA 1
ATOM 5205 C C . ASP A 1 638 ? 28.787 30.586 -34.598 1.00 80.94 638 ASP A C 1
ATOM 5207 O O . ASP A 1 638 ? 27.854 30.368 -33.829 1.00 80.94 638 ASP A O 1
ATOM 5211 N N . ILE A 1 639 ? 30.058 30.612 -34.181 1.00 80.62 639 ILE A N 1
ATOM 5212 C CA . ILE A 1 639 ? 30.456 30.273 -32.801 1.00 80.62 639 ILE A CA 1
ATOM 5213 C C . ILE A 1 639 ? 29.886 31.275 -31.789 1.00 80.62 639 ILE A C 1
ATOM 5215 O O . ILE A 1 639 ? 29.446 30.870 -30.714 1.00 80.62 639 ILE A O 1
ATOM 5219 N N . GLU A 1 640 ? 29.870 32.566 -32.127 1.00 76.81 640 GLU A N 1
ATOM 5220 C CA . GLU A 1 640 ? 29.424 33.618 -31.212 1.00 76.81 640 GLU A CA 1
ATOM 5221 C C . GLU A 1 640 ? 27.902 33.735 -31.206 1.00 76.81 640 GLU A C 1
ATOM 5223 O O . GLU A 1 640 ? 27.274 33.725 -30.149 1.00 76.81 640 GLU A O 1
ATOM 5228 N N . LYS A 1 641 ? 27.290 33.813 -32.393 1.00 73.50 641 LYS A N 1
ATOM 5229 C CA . LYS A 1 641 ? 25.843 34.032 -32.519 1.00 73.50 641 LYS A CA 1
ATOM 5230 C C . LYS A 1 641 ? 25.023 32.760 -32.309 1.00 73.50 641 LYS A C 1
ATOM 5232 O O . LYS A 1 641 ? 23.821 32.862 -32.083 1.00 73.50 641 LYS A O 1
ATOM 5237 N N . LYS A 1 642 ? 25.63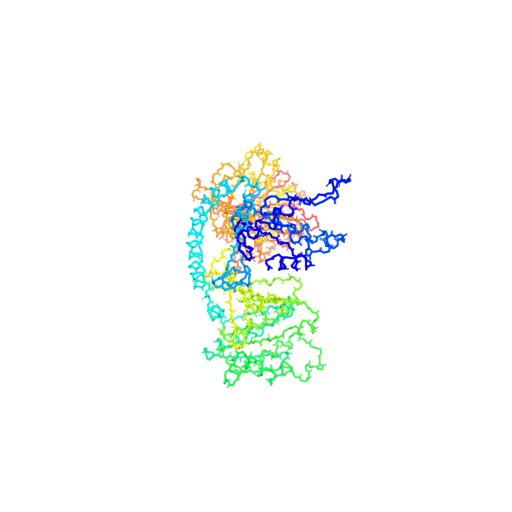8 31.576 -32.423 1.00 67.44 642 LYS A N 1
ATOM 5238 C CA . LYS A 1 642 ? 24.968 30.261 -32.439 1.00 67.44 642 LYS A CA 1
ATOM 5239 C C . LYS A 1 642 ? 23.833 30.146 -33.467 1.00 67.44 642 LYS A C 1
ATOM 5241 O O . LYS A 1 642 ? 22.882 29.395 -33.272 1.00 67.44 642 LYS A O 1
ATOM 5246 N N . VAL A 1 643 ? 23.935 30.873 -34.582 1.00 69.50 643 VAL A N 1
ATOM 5247 C CA . VAL A 1 643 ? 22.969 30.815 -35.692 1.00 69.50 643 VAL A CA 1
ATOM 5248 C C . VAL A 1 643 ? 23.573 30.010 -36.851 1.00 69.50 643 VAL A C 1
ATOM 5250 O O . VAL A 1 643 ? 24.746 30.232 -37.177 1.00 69.50 643 VAL A O 1
ATOM 5253 N N . PRO A 1 644 ? 22.824 29.083 -37.484 1.00 65.69 644 PRO A N 1
ATOM 5254 C CA . PRO A 1 644 ? 23.270 28.406 -38.699 1.00 65.69 644 PRO A CA 1
ATOM 5255 C C . PRO A 1 644 ? 23.533 29.425 -39.814 1.00 65.69 644 PRO A C 1
ATOM 5257 O O . PRO A 1 644 ? 22.644 30.188 -40.183 1.00 65.69 644 PRO A O 1
ATOM 5260 N N . LEU A 1 645 ? 24.755 29.446 -40.342 1.00 75.50 645 LEU A N 1
ATOM 5261 C CA . LEU A 1 645 ? 25.145 30.306 -41.463 1.00 75.50 645 LEU A CA 1
ATOM 5262 C C . LEU A 1 645 ? 24.917 29.622 -42.808 1.00 75.50 645 LEU A C 1
ATOM 5264 O O . LEU A 1 645 ? 24.599 30.281 -43.794 1.00 75.50 645 LEU A O 1
ATOM 5268 N N . ASP A 1 646 ? 25.126 28.309 -42.850 1.00 80.12 646 ASP A N 1
ATOM 5269 C CA . ASP A 1 646 ? 24.995 27.508 -44.058 1.00 80.12 646 ASP A CA 1
ATOM 5270 C C . ASP A 1 646 ? 24.665 26.057 -43.698 1.00 80.12 646 ASP A C 1
ATOM 5272 O O . ASP A 1 646 ? 25.101 25.542 -42.661 1.00 80.12 646 ASP A O 1
ATOM 5276 N N . ILE A 1 647 ? 23.895 25.407 -44.568 1.00 88.25 647 ILE A N 1
ATOM 5277 C CA . ILE A 1 647 ? 23.571 23.987 -44.478 1.00 88.25 647 ILE A CA 1
ATOM 5278 C C . ILE A 1 647 ? 23.873 23.354 -45.831 1.00 88.25 647 ILE A C 1
ATOM 5280 O O . ILE A 1 647 ? 23.310 23.721 -46.867 1.00 88.25 647 ILE A O 1
ATOM 5284 N N . ALA A 1 648 ? 24.767 22.377 -45.801 1.00 92.31 648 ALA A N 1
ATOM 5285 C CA . ALA A 1 648 ? 25.126 21.554 -46.934 1.00 92.31 648 ALA A CA 1
ATOM 5286 C C . ALA A 1 648 ? 24.429 20.194 -46.846 1.00 92.31 648 ALA A C 1
ATOM 5288 O O . ALA A 1 648 ? 24.381 19.572 -45.792 1.00 92.31 648 ALA A O 1
ATOM 5289 N N . TYR A 1 649 ? 23.936 19.716 -47.981 1.00 95.06 649 TYR A N 1
ATOM 5290 C CA . TYR A 1 649 ? 23.226 18.451 -48.116 1.00 95.06 649 TYR A CA 1
ATOM 5291 C C . TYR A 1 649 ? 24.008 17.535 -49.049 1.00 95.06 649 TYR A C 1
ATOM 5293 O O . TYR A 1 649 ? 24.358 17.934 -50.158 1.00 95.06 649 TYR A O 1
ATOM 5301 N N . TYR A 1 650 ? 24.259 16.308 -48.620 1.00 96.75 650 TYR A N 1
ATOM 5302 C CA . TYR A 1 650 ? 24.911 15.267 -49.397 1.00 96.75 650 TYR A CA 1
ATOM 5303 C C . TYR A 1 650 ? 23.910 14.149 -49.697 1.00 96.75 650 TYR A C 1
ATOM 5305 O O . TYR A 1 650 ? 23.328 13.583 -48.776 1.00 96.75 650 TYR A O 1
ATOM 5313 N N . THR A 1 651 ? 23.750 13.783 -50.964 1.00 96.25 651 THR A N 1
ATOM 5314 C CA . THR A 1 651 ? 22.954 12.629 -51.414 1.00 96.25 651 THR A CA 1
ATOM 5315 C C . THR A 1 651 ? 23.809 11.694 -52.269 1.00 96.25 651 THR A C 1
ATOM 5317 O O . THR A 1 651 ? 24.822 12.109 -52.830 1.00 96.25 651 THR A O 1
ATOM 5320 N N . ILE A 1 652 ? 23.418 10.421 -52.375 1.00 93.31 652 ILE A N 1
ATOM 5321 C CA . ILE A 1 652 ? 24.001 9.476 -53.338 1.00 93.31 652 ILE A CA 1
ATOM 5322 C C . ILE A 1 652 ? 22.978 9.248 -54.451 1.00 93.31 652 ILE A C 1
ATOM 5324 O O . ILE A 1 652 ? 21.947 8.612 -54.233 1.00 93.31 652 ILE A O 1
ATOM 5328 N N . GLU A 1 653 ? 23.276 9.742 -55.648 1.00 90.25 653 GLU A N 1
ATOM 5329 C CA . GLU A 1 653 ? 22.441 9.600 -56.842 1.00 90.25 653 GLU A CA 1
ATOM 5330 C C . GLU A 1 653 ? 23.207 8.754 -57.864 1.00 90.25 653 GLU A C 1
ATOM 5332 O O . GLU A 1 653 ? 24.250 9.168 -58.363 1.00 90.25 653 GLU A O 1
ATOM 5337 N N . ASN A 1 654 ? 22.732 7.536 -58.149 1.00 85.56 654 ASN A N 1
ATOM 5338 C CA . ASN A 1 654 ? 23.381 6.599 -59.081 1.00 85.56 654 ASN A CA 1
ATOM 5339 C C . ASN A 1 654 ? 24.884 6.365 -58.796 1.00 85.56 654 ASN A C 1
ATOM 5341 O O . ASN A 1 654 ? 25.696 6.284 -59.713 1.00 85.56 654 ASN A O 1
ATOM 5345 N N . GLY A 1 655 ? 25.264 6.281 -57.515 1.00 85.62 655 GLY A N 1
ATOM 5346 C CA . GLY A 1 655 ? 26.655 6.070 -57.084 1.00 85.62 655 GLY A CA 1
ATOM 5347 C C . GLY A 1 655 ? 27.529 7.331 -57.068 1.00 85.62 655 GLY A C 1
ATOM 5348 O O . GLY A 1 655 ? 28.677 7.265 -56.630 1.00 85.62 655 GLY A O 1
ATOM 5349 N N . ILE A 1 656 ? 26.989 8.477 -57.488 1.00 92.81 656 ILE A N 1
ATOM 5350 C CA . ILE A 1 656 ? 27.654 9.781 -57.440 1.00 92.81 656 ILE A CA 1
ATOM 5351 C C . ILE A 1 656 ? 27.242 10.488 -56.149 1.00 92.81 656 ILE A C 1
ATOM 5353 O O . ILE A 1 656 ? 26.054 10.590 -55.839 1.00 92.81 656 ILE A O 1
ATOM 5357 N N . LEU A 1 657 ? 28.219 11.001 -55.402 1.00 97.06 657 LEU A N 1
ATOM 5358 C CA . LEU A 1 657 ? 27.962 11.844 -54.239 1.00 97.06 657 LEU A CA 1
ATOM 5359 C C . LEU A 1 657 ? 27.648 13.261 -54.717 1.00 97.06 657 LEU A C 1
ATOM 5361 O O . LEU A 1 657 ? 28.497 13.932 -55.304 1.00 97.06 657 LEU A O 1
ATOM 5365 N N . VAL A 1 658 ? 26.431 13.723 -54.461 1.00 97.12 658 VAL A N 1
ATOM 5366 C CA . VAL A 1 658 ? 25.956 15.054 -54.838 1.00 97.12 658 VAL A CA 1
ATOM 5367 C C . VAL A 1 658 ? 25.915 15.922 -53.593 1.00 97.12 658 VAL A C 1
ATOM 5369 O O . VAL A 1 658 ? 25.168 15.660 -52.658 1.00 97.12 658 VAL A O 1
ATOM 5372 N N . TRP A 1 659 ? 26.728 16.970 -53.578 1.00 96.38 659 TRP A N 1
ATOM 5373 C CA . TRP A 1 659 ? 26.683 18.022 -52.570 1.00 96.38 659 TRP A CA 1
ATOM 5374 C C . TRP A 1 659 ? 25.806 19.165 -53.068 1.00 96.38 659 TRP A C 1
ATOM 5376 O O . TRP A 1 659 ? 25.969 19.611 -54.202 1.00 96.38 659 TRP A O 1
ATOM 5386 N N . ARG A 1 660 ? 24.914 19.679 -52.226 1.00 95.31 660 ARG A N 1
ATOM 5387 C CA . ARG A 1 660 ? 24.016 20.794 -52.531 1.00 95.31 660 ARG A CA 1
ATOM 5388 C C . ARG A 1 660 ? 23.987 21.777 -51.368 1.00 95.31 660 ARG A C 1
ATOM 5390 O O . ARG A 1 660 ? 23.767 21.370 -50.235 1.00 95.31 660 ARG A O 1
ATOM 5397 N N . SER A 1 661 ? 24.109 23.069 -51.647 1.00 93.00 661 SER A N 1
ATOM 5398 C CA . SER A 1 661 ? 23.802 24.133 -50.679 1.00 93.00 661 SER A CA 1
ATOM 5399 C C . SER A 1 661 ? 23.081 25.287 -51.378 1.00 93.00 661 SER A C 1
ATOM 5401 O O . SER A 1 661 ? 23.164 25.444 -52.598 1.00 93.00 661 SER A O 1
ATOM 5403 N N . THR A 1 662 ? 22.299 26.045 -50.612 1.00 89.62 662 THR A N 1
ATOM 5404 C CA . THR A 1 662 ? 21.561 27.224 -51.071 1.00 89.62 662 THR A CA 1
ATOM 5405 C C . THR A 1 662 ? 21.874 28.405 -50.167 1.00 89.62 662 THR A C 1
ATOM 5407 O O . THR A 1 662 ? 21.652 28.327 -48.965 1.00 89.62 662 THR A O 1
ATOM 5410 N N . PHE A 1 663 ? 22.340 29.510 -50.747 1.00 83.38 663 PHE A N 1
ATOM 5411 C CA . PHE A 1 663 ? 22.619 30.753 -50.027 1.00 83.38 663 PHE A CA 1
ATOM 5412 C C . PHE A 1 663 ? 21.941 31.921 -50.744 1.00 83.38 663 PHE A C 1
ATOM 5414 O O . PHE A 1 663 ? 22.068 32.042 -51.962 1.00 83.38 663 PHE A O 1
ATOM 5421 N N . ASN A 1 664 ? 21.180 32.744 -50.012 1.00 81.94 664 ASN A N 1
ATOM 5422 C CA . ASN A 1 664 ? 20.385 33.853 -50.565 1.00 81.94 664 ASN A CA 1
ATOM 5423 C C . ASN A 1 664 ? 19.569 33.465 -51.820 1.00 81.94 664 ASN A C 1
ATOM 5425 O O . ASN A 1 664 ? 19.539 34.181 -52.816 1.00 81.94 664 ASN A O 1
ATOM 5429 N N . GLY A 1 665 ? 18.934 32.287 -51.789 1.00 81.88 665 GLY A N 1
ATOM 5430 C CA . GLY A 1 665 ? 18.121 31.759 -52.894 1.00 81.88 665 GLY A CA 1
ATOM 5431 C C . GLY A 1 665 ? 18.911 31.149 -54.060 1.00 81.88 665 GLY A C 1
ATOM 5432 O O . GLY A 1 665 ? 18.321 30.494 -54.918 1.00 81.88 665 GLY A O 1
ATOM 5433 N N . VAL A 1 666 ? 20.238 31.280 -54.087 1.00 84.56 666 VAL A N 1
ATOM 5434 C CA . VAL A 1 666 ? 21.086 30.688 -55.127 1.00 84.56 666 VAL A CA 1
ATOM 5435 C C . VAL A 1 666 ? 21.539 29.300 -54.690 1.00 84.56 666 VAL A C 1
ATOM 5437 O O . VAL A 1 666 ? 22.228 29.150 -53.685 1.00 84.56 666 VAL A O 1
ATOM 5440 N N . THR A 1 667 ? 21.151 28.268 -55.442 1.00 92.44 667 THR A N 1
ATOM 5441 C CA . THR A 1 667 ? 21.538 26.873 -55.170 1.00 92.44 667 THR A CA 1
ATOM 5442 C C . THR A 1 667 ? 22.748 26.476 -56.006 1.00 92.44 667 THR A C 1
ATOM 5444 O O . THR A 1 667 ? 22.724 26.661 -57.220 1.00 92.44 667 THR A O 1
ATOM 5447 N N . CYS A 1 668 ? 23.762 25.870 -55.390 1.00 93.75 668 CYS A N 1
ATOM 5448 C CA . CYS A 1 668 ? 24.861 25.193 -56.080 1.00 93.75 668 CYS A CA 1
ATOM 5449 C C . CYS A 1 668 ? 24.780 23.686 -55.839 1.00 93.75 668 CYS A C 1
ATOM 5451 O O . CYS A 1 668 ? 24.474 23.251 -54.726 1.00 93.75 668 CYS A O 1
ATOM 5453 N N . LYS A 1 669 ? 25.092 22.900 -56.874 1.00 96.56 669 LYS A N 1
ATOM 5454 C CA . LYS A 1 669 ? 25.315 21.456 -56.761 1.00 96.56 669 LYS A CA 1
ATOM 5455 C C . LYS A 1 669 ? 26.727 21.101 -57.203 1.00 96.56 669 LYS A C 1
ATOM 5457 O O . LYS A 1 669 ? 27.255 21.689 -58.142 1.00 96.56 669 LYS A O 1
ATOM 5462 N N . ARG A 1 670 ? 27.352 20.133 -56.546 1.00 95.44 670 ARG A N 1
ATOM 5463 C CA . ARG A 1 670 ? 28.674 19.611 -56.903 1.00 95.44 670 ARG A CA 1
ATOM 5464 C C . ARG A 1 670 ? 28.619 18.095 -56.915 1.00 95.44 670 ARG A C 1
ATOM 5466 O O . ARG A 1 670 ? 28.129 17.494 -55.966 1.00 95.44 670 ARG A O 1
ATOM 5473 N N . TYR A 1 671 ? 29.122 17.504 -57.984 1.00 96.69 671 TYR A N 1
ATOM 5474 C CA . TYR A 1 671 ? 29.028 16.076 -58.255 1.00 96.69 671 TYR A CA 1
ATOM 5475 C C . TYR A 1 671 ? 30.399 15.454 -58.049 1.00 96.69 671 TYR A C 1
ATOM 5477 O O . TYR A 1 671 ? 31.385 15.944 -58.602 1.00 96.69 671 TYR A O 1
ATOM 5485 N N . TYR A 1 672 ? 30.464 14.401 -57.242 1.00 97.19 672 TYR A N 1
ATOM 5486 C CA . TYR A 1 672 ? 31.699 13.708 -56.921 1.00 97.19 672 TYR A CA 1
ATOM 5487 C C . TYR A 1 672 ? 31.586 12.229 -57.290 1.00 97.19 672 TYR A C 1
ATOM 5489 O O . TYR A 1 672 ? 30.765 11.497 -56.735 1.00 97.19 672 TYR A O 1
ATOM 5497 N N . ASN A 1 673 ? 32.442 11.783 -58.203 1.00 94.50 673 ASN A N 1
ATOM 5498 C CA . ASN A 1 673 ? 32.528 10.382 -58.597 1.00 94.50 673 ASN A CA 1
ATOM 5499 C C . ASN A 1 673 ? 33.287 9.598 -57.525 1.00 94.50 673 ASN A C 1
ATOM 5501 O O . ASN A 1 673 ? 34.317 10.063 -57.028 1.00 94.50 673 ASN A O 1
ATOM 5505 N N . LYS A 1 674 ? 32.787 8.413 -57.164 1.00 91.50 674 LYS A N 1
ATOM 5506 C CA . LYS A 1 674 ? 33.489 7.510 -56.247 1.00 91.50 674 LYS A CA 1
ATOM 5507 C C . LYS A 1 674 ? 34.819 7.079 -56.886 1.00 91.50 674 LYS A C 1
ATOM 5509 O O . LYS A 1 674 ? 34.845 6.738 -58.066 1.00 91.50 674 LYS A O 1
ATOM 5514 N N . ALA A 1 675 ? 35.905 7.216 -56.130 1.00 83.88 675 ALA A N 1
ATOM 5515 C CA . ALA A 1 675 ? 37.280 6.993 -56.569 1.00 83.88 675 ALA A CA 1
ATOM 5516 C C . ALA A 1 675 ? 37.719 5.539 -56.436 1.00 83.88 675 ALA A C 1
ATOM 5518 O O . ALA A 1 675 ? 37.195 4.854 -55.525 1.00 83.88 675 ALA A O 1
#

pLDDT: mean 82.83, std 13.25, range [34.94, 97.94]

Sequence (675 aa):
RLAAFVAKNLLEGQKVIVLRCEELVISGNFHRSKIKFLSFMNKRCNINPNRGAFHYRAPSKIFQRTVRGMLPHKTTRGMNALKRLRAFEGVPPPYDKIKKMVVPNVVRHVALKPTRDFCQLGRLSHEVGWQYKDVVAKLEAKRKVKAAAHYVQKKNLNKLKAKAVKNTESKMRLDSNEIFNKLPDKGIGIVQYSVGASPNFFNIQLAEKWLRNNKNVIWISGLYTEEQFKVLAGKFGLRTASKNFYFKEIATLFSEHLLESSFSINNFVDSIKKFSEQQKDDQLIIFDNIDFICDLINSDYKEVLKILCEIGSYFNNISNGNTLICSNISERFCNNYQPNFYNLNFYVKIEEYNSGLDDKVSGKIDIIFGDEEKGIIYHDFLYLVKDRSVKFIPTGVGANTLMPLPSEFIGTYKVDKSENFDEYLQSKGVNWILRKLITFTSVTKVFKKSDLDDERFDFYNLSGRKNTINKNVKLKEEFEDVGLDGKIHKICFDVQPDGILTERHIRICDPNDKGETYYYKRDVLTIFVAIVFGNEIPENFLGTFKLDRSENLDNYLIAKDIGFIQRKIVAFLSVVKKFSKNDDGTYNFHTLTTKKNLLYNNVALGKEFEGKILDGSKRLLKYIYDPSTKTLEEYQIDIEKKVPLDIAYYTIENGILVWRSTFNGVTCKRYYNKA

Organism: Strongyloides stercoralis (NCBI:txid6248)

Foldseek 3Di:
DVLLVLLVVLLVPAQDEAAQLQQDKDFDAAVVVLVVLVVLVPWADPVDRVVTRDRDLDSQVVSLVSSLVVFPCVDPSRVSSSVSYHYDNHADPPRLPDDDDDDVCRPPPNVDDPPTDMHRSNVSSVVVPDPCSVVSVVVNVVSVVVSVVVVVVVVVVVVVVVVVVVVVVVVQCPDPLNVLVPFDQFFEEEEEEEVPDACVLVVLSNQQVQVVVVFAEEEEEQPDDPVRVVVVSVQQVRPCVDPRYHYHYNVVLDDPVCVVDQNDLVSSLVSVVVVPVVDALAYEYEYSAPVVVCVSVVHAPVVVVVSSLVSRVVSCVPSVRRYYYYYYYYPVRCPPPDDQCPRHQKYKYWYADPPPDDLAFGTKMWIWGQDPPPGIDIAIFGWDDDRNDIGTGGPVCPDDQQDQQPVLQAAKAKDPDDDCQLVVCVLVVNDPVLSVVVVPKIWIWHWHQAPPDRQFIWIWIDIPPDIDTRGRAGAPDWDWDQDPVRAIWTWHWHADSVRWIKIWTAGPVDPPGPTWIWTWDDDPHHTDTDTADPDDQDCLPAAKWKWDDKDLQLVQCVLVVHDPVVSVVVRPKTWMWHWDADPVRFIWTWIDIPVDIWTDPRADAPDWDWGADPVRDIFTWHWHQDVSVRWIKIFTAHPVVRHTPWIWIWHQDPSWTWIWTAHPNRIMIITIHGD

Radius of gyration: 40.94 Å; chains: 1; bounding box: 104×60×104 Å

Secondary structure (DSSP, 8-state):
-HHHHHHHHHHTT--EEE--GGG-EEES-HHHHHHHHHHHHT---SS-GGGS-----SHHHHHHHHHHHTTTTTSHHHHHHHHTEEE-SS--TTTTTSPP---GGGSHHHHS-TT--EEEHHHHHHHTT-TTHHHHHHHHHHHHHHHHHHHHHHHHHHHHHHHHHHHHHHHS---HHHHHHHS-SSEEEEEEE-TT--THHHHHHHHHHHHHTT-EEEEEESS--HHHHHHHHHHHT--TTSTTEEEEEGGGGS-HHHHHSPP-HHHHHHHHHHHHTTS-SSEEEEES--HHHHHHHT--HHHHHHHHHHHHHHHHHHTTT-EEEEEEEEGGGTTTPPPPTTS-SEEEEEEE--TTS-TT--EEEEEEEEETTTEEEEEEEEEEEETTEEEEEE-S-TTT--PPPPGGG-EEEE----SSHHHHHHHTT--HHHHHHHHHS-EEEEEEE-SS-TTEEEEEEEESS--EEEEEEEBT-EEEEE-TTSSEEEEEEEE-TTS-EEEEEEETT-TT---EEEEEEEETTEEEEEE----PPPGGG-EEEEEEEEESHHHHHHHTT--HHHHHHHHH--EEEEEEE-TTS-EEEEEEESS--EEEEEE-TT-EEEEE-TTS-EEEEEEEEETTTTEEEEEEE-TTT--EEEEEEEEEETTEEEEEEEETTEEEEEEEEE-

InterPro domains:
  IPR000463 Cytosolic fatty-acid binding [PR00178] (541-563)
  IPR000463 Cytosolic fatty-acid binding [PR00178] (602-618)
  IPR000463 Cytosolic fatty-acid binding [PR00178] (654-674)
  IPR000463 Cytosolic fatty-acid binding [PS00214] (411-428)
  IPR005755 Large ribosomal subunit protein uL13, eukaryota/archaea [TIGR01077] (1-132)
  IPR005822 Large ribosomal subunit protein uL13 [PF00572] (7-93)
  IPR005822 Large ribosomal subunit protein uL13 [cd00392] (1-91)
  IPR012674 Calycin [G3DSA:2.40.128.20] (406-531)
  IPR012674 Calycin [G3DSA:2.40.128.20] (532-675)
  IPR012674 Calycin [SSF50814] (409-522)
  IPR012674 Calycin [SSF50814] (539-675)
  IPR027417 P-loop containing nucleoside triphosphate hydrolase [G3DSA:3.40.50.300] (170-393)
  IPR036899 Large ribosomal subunit protein uL13 superfamily [G3DSA:3.90.1180.10] (1-132)
  IPR036899 Large ribosomal subunit protein uL13 superfamily [SSF52161] (1-132)
  IPR040094 Fatty acid-binding protein homologue 1/2/3/4 [PTHR22725] (525-674)